Protein AF-A0A136HX31-F1 (afdb_monomer)

Structure (mmCIF, N/CA/C/O backbone):
data_AF-A0A136HX31-F1
#
_entry.id   AF-A0A136HX31-F1
#
loop_
_atom_site.group_PDB
_atom_site.id
_atom_site.type_symbol
_atom_site.label_atom_id
_atom_site.label_alt_id
_atom_site.label_comp_id
_atom_site.label_asym_id
_atom_site.label_entity_id
_atom_site.label_seq_id
_atom_site.pdbx_PDB_ins_code
_atom_site.Cartn_x
_atom_site.Cartn_y
_atom_site.Cartn_z
_atom_site.occupancy
_atom_site.B_iso_or_equiv
_atom_site.auth_seq_id
_atom_site.auth_comp_id
_atom_site.auth_asym_id
_atom_site.auth_atom_id
_atom_site.pdbx_PDB_model_num
ATOM 1 N N . MET A 1 1 ? -31.957 -27.213 72.424 1.00 35.31 1 MET A N 1
ATOM 2 C CA . MET A 1 1 ? -31.889 -26.020 73.293 1.00 35.31 1 MET A CA 1
ATOM 3 C C . MET A 1 1 ? -31.062 -24.985 72.540 1.00 35.31 1 MET A C 1
ATOM 5 O O . MET A 1 1 ? -29.844 -25.009 72.620 1.00 35.31 1 MET A O 1
ATOM 9 N N . PHE A 1 2 ? -31.705 -24.202 71.668 1.00 34.31 2 PHE A N 1
ATOM 10 C CA . PHE A 1 2 ? -31.039 -23.102 70.962 1.00 34.31 2 PHE A CA 1
ATOM 11 C C . PHE A 1 2 ? -30.725 -22.005 71.986 1.00 34.31 2 PHE A C 1
ATOM 13 O O . PHE A 1 2 ? -31.587 -21.747 72.832 1.00 34.31 2 PHE A O 1
ATOM 20 N N . PRO A 1 3 ? -29.541 -21.367 71.954 1.00 40.97 3 PRO A N 1
ATOM 21 C CA . PRO A 1 3 ? -29.308 -20.189 72.770 1.00 40.97 3 PRO A CA 1
ATOM 22 C C . PRO A 1 3 ? -30.276 -19.115 72.270 1.00 40.97 3 PRO A C 1
ATOM 24 O O . PRO A 1 3 ? -30.107 -18.567 71.184 1.00 40.97 3 PRO A O 1
ATOM 27 N N . LEU A 1 4 ? -31.353 -18.883 73.020 1.00 45.62 4 LEU A N 1
ATOM 28 C CA . LEU A 1 4 ? -32.274 -17.781 72.774 1.00 45.62 4 LEU A CA 1
ATOM 29 C C . LEU A 1 4 ? -31.464 -16.501 72.934 1.00 45.62 4 LEU A C 1
ATOM 31 O O . LEU A 1 4 ? -31.156 -16.081 74.047 1.00 45.62 4 LEU A O 1
ATOM 35 N N . ASN A 1 5 ? -31.058 -15.933 71.804 1.00 52.28 5 ASN A N 1
ATOM 36 C CA . ASN A 1 5 ? -30.298 -14.706 71.786 1.00 52.28 5 ASN A CA 1
ATOM 37 C C . ASN A 1 5 ? -31.220 -13.585 72.287 1.00 52.28 5 ASN A C 1
ATOM 39 O O . ASN A 1 5 ? -32.203 -13.216 71.638 1.00 52.28 5 ASN A O 1
ATOM 43 N N . VAL A 1 6 ? -30.942 -13.112 73.503 1.00 56.84 6 VAL A N 1
ATOM 44 C CA . VAL A 1 6 ? -31.857 -12.309 74.338 1.00 56.84 6 VAL A CA 1
ATOM 45 C C . VAL A 1 6 ? -32.131 -10.912 73.748 1.00 56.84 6 VAL A C 1
ATOM 47 O O . VAL A 1 6 ? -32.972 -10.160 74.241 1.00 56.84 6 VAL A O 1
ATOM 50 N N . ASN A 1 7 ? -31.438 -10.565 72.661 1.00 63.72 7 ASN A N 1
ATOM 51 C CA . ASN A 1 7 ? -31.479 -9.268 71.992 1.00 63.72 7 ASN A CA 1
ATOM 52 C C . ASN A 1 7 ? -32.250 -9.243 70.663 1.00 63.72 7 ASN A C 1
ATOM 54 O O . ASN A 1 7 ? -32.134 -8.269 69.920 1.00 63.72 7 ASN A O 1
ATOM 58 N N . THR A 1 8 ? -33.062 -10.255 70.365 1.00 72.19 8 THR A N 1
ATOM 59 C CA . THR A 1 8 ? -33.999 -10.206 69.227 1.00 72.19 8 THR A CA 1
ATOM 60 C C . THR A 1 8 ? -35.329 -9.567 69.627 1.00 72.19 8 THR A C 1
ATOM 62 O O . THR A 1 8 ? -35.738 -9.597 70.796 1.00 72.19 8 THR A O 1
ATOM 65 N N . ILE A 1 9 ? -36.034 -8.990 68.651 1.00 71.56 9 ILE A N 1
ATOM 66 C CA . ILE A 1 9 ? -37.363 -8.393 68.860 1.00 71.56 9 ILE A CA 1
ATOM 67 C C . ILE A 1 9 ? -38.338 -9.462 69.371 1.00 71.56 9 ILE A C 1
ATOM 69 O O . ILE A 1 9 ? -39.085 -9.229 70.324 1.00 71.56 9 ILE A O 1
ATOM 73 N N . ALA A 1 10 ? -38.273 -10.661 68.788 1.00 70.94 10 ALA A N 1
ATOM 74 C CA . ALA A 1 10 ? -39.123 -11.790 69.143 1.00 70.94 10 ALA A CA 1
ATOM 75 C C . ALA A 1 10 ? -38.979 -12.191 70.620 1.00 70.94 10 ALA A C 1
ATOM 77 O O . ALA A 1 10 ? -39.982 -12.327 71.319 1.00 70.94 10 ALA A O 1
ATOM 78 N N . VAL A 1 11 ? -37.749 -12.315 71.135 1.00 72.75 11 VAL A N 1
ATOM 79 C CA . VAL A 1 11 ? -37.516 -12.713 72.536 1.00 72.75 11 VAL A CA 1
ATOM 80 C C . VAL A 1 11 ? -38.081 -11.688 73.519 1.00 72.75 11 VAL A C 1
ATOM 82 O O . VAL A 1 11 ? -38.678 -12.066 74.527 1.00 72.75 11 VAL A O 1
ATOM 85 N N . ARG A 1 12 ? -37.972 -10.392 73.211 1.00 72.94 12 ARG A N 1
ATOM 86 C CA . ARG A 1 12 ? -38.528 -9.330 74.064 1.00 72.94 12 ARG A CA 1
ATOM 87 C C . ARG A 1 12 ? -40.060 -9.311 74.056 1.00 72.94 12 ARG A C 1
ATOM 89 O O . ARG A 1 12 ? -40.659 -9.083 75.104 1.00 72.94 12 ARG A O 1
ATOM 96 N N . ILE A 1 13 ? -40.696 -9.615 72.923 1.00 74.62 13 ILE A N 1
ATOM 97 C CA . ILE A 1 13 ? -42.160 -9.763 72.830 1.00 74.62 13 ILE A CA 1
ATOM 98 C C . ILE A 1 13 ? -42.635 -10.996 73.619 1.00 74.62 13 ILE A C 1
ATOM 100 O O . ILE A 1 13 ? -43.578 -10.909 74.413 1.00 74.62 13 ILE A O 1
ATOM 104 N N . TYR A 1 14 ? -41.953 -12.135 73.479 1.00 77.06 14 TYR A N 1
ATOM 105 C CA . TYR A 1 14 ? -42.292 -13.344 74.235 1.00 77.06 14 TYR A CA 1
ATOM 106 C C . TYR A 1 14 ? -42.106 -13.165 75.749 1.00 77.06 14 TYR A C 1
ATOM 108 O O . TYR A 1 14 ? -42.932 -13.655 76.519 1.00 77.06 14 TYR A O 1
ATOM 116 N N . ALA A 1 15 ? -41.096 -12.408 76.189 1.00 73.19 15 ALA A N 1
ATOM 117 C CA . ALA A 1 15 ? -40.873 -12.110 77.605 1.00 73.19 15 ALA A CA 1
ATOM 118 C C . ALA A 1 15 ? -42.029 -11.316 78.245 1.00 73.19 15 ALA A C 1
ATOM 120 O O . ALA A 1 15 ? -42.464 -11.660 79.343 1.00 73.19 15 ALA A O 1
ATOM 121 N N . ILE A 1 16 ? -42.578 -10.308 77.551 1.00 74.56 16 ILE A N 1
ATOM 122 C CA . ILE A 1 16 ? -43.753 -9.544 78.023 1.00 74.56 16 ILE A CA 1
ATOM 123 C C . ILE A 1 16 ? -44.949 -10.481 78.234 1.00 74.56 16 ILE A C 1
ATOM 125 O O . ILE A 1 16 ? -45.628 -10.428 79.260 1.00 74.56 16 ILE A O 1
ATOM 129 N N . THR A 1 17 ? -45.169 -11.379 77.275 1.00 77.25 17 THR A N 1
ATOM 130 C CA . THR A 1 17 ? -46.286 -12.330 77.301 1.00 77.25 17 THR A CA 1
ATOM 131 C C . THR A 1 17 ? -46.136 -13.340 78.446 1.00 77.25 17 THR A C 1
ATOM 133 O O . THR A 1 17 ? -47.089 -13.596 79.180 1.00 77.25 17 THR A O 1
ATOM 136 N N . ALA A 1 18 ? -44.924 -13.865 78.658 1.00 78.00 18 ALA A N 1
ATOM 137 C CA . ALA A 1 18 ? -44.622 -14.802 79.740 1.00 78.00 1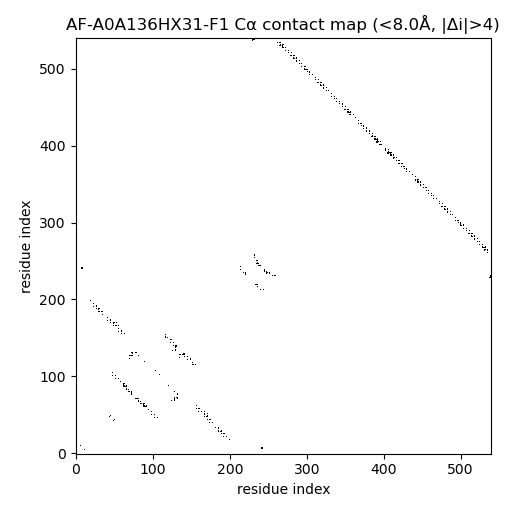8 ALA A CA 1
ATOM 138 C C . ALA A 1 18 ? -44.811 -14.176 81.133 1.00 78.00 18 ALA A C 1
ATOM 140 O O . ALA A 1 18 ? -45.409 -14.801 82.010 1.00 78.00 18 ALA A O 1
ATOM 141 N N . ILE A 1 19 ? -44.367 -12.929 81.329 1.00 78.25 19 ILE A N 1
ATOM 142 C CA . ILE A 1 19 ? -44.567 -12.186 82.584 1.00 78.25 19 ILE A CA 1
ATOM 143 C C . ILE A 1 19 ? -46.063 -12.010 82.875 1.00 78.25 19 ILE A C 1
ATOM 145 O O . ILE A 1 19 ? -46.504 -12.262 83.997 1.00 78.25 19 ILE A O 1
ATOM 149 N N . GLY A 1 20 ? -46.858 -11.655 81.859 1.00 77.12 20 GLY A N 1
ATOM 150 C CA . GLY A 1 20 ? -48.311 -11.527 81.996 1.00 77.12 20 GLY A CA 1
ATOM 151 C C . GLY A 1 20 ? -48.987 -12.822 82.463 1.00 77.12 20 GLY A C 1
ATOM 152 O O . GLY A 1 20 ? -49.807 -12.794 83.382 1.00 77.12 20 GLY A O 1
ATOM 153 N N . ILE A 1 21 ? -48.599 -13.967 81.892 1.00 82.56 21 ILE A N 1
ATOM 154 C CA . ILE A 1 21 ? -49.139 -15.288 82.262 1.00 82.56 21 ILE A CA 1
ATOM 155 C C . ILE A 1 21 ? -48.788 -15.653 83.712 1.00 82.56 21 ILE A C 1
ATOM 157 O O . ILE A 1 21 ? -49.647 -16.139 84.454 1.00 82.56 21 ILE A O 1
ATOM 161 N N . VAL A 1 22 ? -47.545 -15.403 84.138 1.00 81.88 22 VAL A N 1
ATOM 162 C CA . VAL A 1 22 ? -47.092 -15.687 85.510 1.00 81.88 22 VAL A CA 1
ATOM 163 C C . VAL A 1 22 ? -47.857 -14.833 86.523 1.00 81.88 22 VAL A C 1
ATOM 165 O O . VAL A 1 22 ? -48.398 -15.369 87.490 1.00 81.88 22 VAL A O 1
ATOM 168 N N . CYS A 1 23 ? -47.976 -13.526 86.278 1.00 79.69 23 CYS A N 1
ATOM 169 C CA . CYS A 1 23 ? -48.736 -12.615 87.135 1.00 79.69 23 CYS A CA 1
ATOM 170 C C . CYS A 1 23 ? -50.214 -13.023 87.259 1.00 79.69 23 CYS A C 1
ATOM 172 O O . CYS A 1 23 ? -50.753 -13.069 88.366 1.00 79.69 23 CYS A O 1
ATOM 174 N N . PHE A 1 24 ? -50.856 -13.386 86.144 1.00 81.56 24 PHE A N 1
ATOM 175 C CA . PHE A 1 24 ? -52.243 -13.854 86.142 1.00 81.56 24 PHE A CA 1
ATOM 176 C C . PHE A 1 24 ? -52.420 -15.160 86.931 1.00 81.56 24 PHE A C 1
ATOM 178 O O . PHE A 1 24 ? -53.368 -15.301 87.703 1.00 81.56 24 PHE A O 1
ATOM 185 N N . SER A 1 25 ? -51.479 -16.096 86.796 1.00 81.50 25 SER A N 1
ATOM 186 C CA . SER A 1 25 ? -51.513 -17.378 87.513 1.00 81.50 25 SER A CA 1
ATOM 187 C C . SER A 1 25 ? -51.373 -17.192 89.030 1.00 81.50 25 SER A C 1
ATOM 189 O O . SER A 1 25 ? -52.108 -17.810 89.799 1.00 81.50 25 SER A O 1
ATOM 191 N N . ILE A 1 26 ? -50.481 -16.294 89.467 1.00 81.38 26 ILE A N 1
ATOM 192 C CA . ILE A 1 26 ? -50.300 -15.940 90.887 1.00 81.38 26 ILE A CA 1
ATOM 193 C C . ILE A 1 26 ? -51.575 -15.306 91.461 1.00 81.38 26 ILE A C 1
ATOM 195 O O . ILE A 1 26 ? -51.992 -15.647 92.570 1.00 81.38 26 ILE A O 1
ATOM 199 N N . PHE A 1 27 ? -52.220 -14.415 90.703 1.00 81.44 27 PHE A N 1
ATOM 200 C CA . PHE A 1 27 ? -53.487 -13.803 91.100 1.00 81.44 27 PHE A CA 1
ATOM 201 C C . PHE A 1 27 ? -54.590 -14.852 91.306 1.00 81.44 27 PHE A C 1
ATOM 203 O O . PHE A 1 27 ? -55.221 -14.873 92.364 1.00 81.44 27 PHE A O 1
ATOM 210 N N . GLN A 1 28 ? -54.777 -15.764 90.345 1.00 80.69 28 GLN A N 1
ATOM 211 C CA . GLN A 1 28 ? -55.798 -16.813 90.443 1.00 80.69 28 GLN A CA 1
ATOM 212 C C . GLN A 1 28 ? -55.566 -17.745 91.636 1.00 80.69 28 GLN A C 1
ATOM 214 O O . GLN A 1 28 ? -56.502 -18.062 92.371 1.00 80.69 28 GLN A O 1
ATOM 219 N N . LEU A 1 29 ? -54.312 -18.135 91.881 1.00 81.81 29 LEU A N 1
ATOM 220 C CA . LEU A 1 29 ? -53.959 -18.981 93.021 1.00 81.81 29 LEU A CA 1
ATOM 221 C C . LEU A 1 29 ? -54.275 -18.297 94.364 1.00 81.81 29 LEU A C 1
ATOM 223 O O . LEU A 1 29 ? -54.821 -18.929 95.269 1.00 81.81 29 LEU A O 1
ATOM 227 N N . SER A 1 30 ? -53.987 -16.997 94.482 1.00 80.25 30 SER A N 1
ATOM 228 C CA . SER A 1 30 ? -54.282 -16.203 95.683 1.00 80.25 30 SER A CA 1
ATOM 229 C C . SER A 1 30 ? -55.785 -16.107 95.977 1.00 80.25 30 SER A C 1
ATOM 231 O O . SER A 1 30 ? -56.204 -16.277 97.127 1.00 80.25 30 SER A O 1
ATOM 233 N N . VAL A 1 31 ? -56.607 -15.889 94.942 1.00 80.62 31 VAL A N 1
ATOM 234 C CA . VAL A 1 31 ? -58.074 -15.844 95.065 1.00 80.62 31 VAL A CA 1
ATOM 235 C C . VAL A 1 31 ? -58.624 -17.193 95.528 1.00 80.62 31 VAL A C 1
ATOM 237 O O . VAL A 1 31 ? -59.474 -17.241 96.418 1.00 80.62 31 VAL A O 1
ATOM 240 N N . LEU A 1 32 ? -58.111 -18.293 94.975 1.00 80.19 32 LEU A N 1
ATOM 241 C CA . LEU A 1 32 ? -58.605 -19.639 95.257 1.00 80.19 32 LEU A CA 1
ATOM 242 C C . LEU A 1 32 ? -58.306 -20.079 96.702 1.00 80.19 32 LEU A C 1
ATOM 244 O O . LEU A 1 32 ? -59.197 -20.577 97.394 1.00 80.19 32 LEU A O 1
ATOM 248 N N . ILE A 1 33 ? -57.086 -19.826 97.191 1.00 77.38 33 ILE A N 1
ATOM 249 C CA . ILE A 1 33 ? -56.684 -20.160 98.567 1.00 77.38 33 ILE A CA 1
ATOM 250 C C . ILE A 1 33 ? -57.513 -19.358 99.580 1.00 77.38 33 ILE A C 1
ATOM 252 O O . ILE A 1 33 ? -58.162 -19.943 100.448 1.00 77.38 33 ILE A O 1
ATOM 256 N N . ASN A 1 34 ? -57.543 -18.029 99.457 1.00 75.94 34 ASN A N 1
ATOM 257 C CA . ASN A 1 34 ? -58.168 -17.170 100.468 1.00 75.94 34 ASN A CA 1
ATOM 258 C C . ASN A 1 34 ? -59.708 -17.167 100.395 1.00 75.94 34 ASN A C 1
ATOM 260 O O . ASN A 1 34 ? -60.381 -17.067 101.425 1.00 75.94 34 ASN A O 1
ATOM 264 N N . GLY A 1 35 ? -60.283 -17.321 99.199 1.00 75.88 35 GLY A N 1
ATOM 265 C CA . GLY A 1 35 ? -61.733 -17.414 99.018 1.00 75.88 35 GLY A CA 1
ATOM 266 C C . GLY A 1 35 ? -62.317 -18.681 99.645 1.00 75.88 35 GLY A C 1
ATOM 267 O O . GLY A 1 35 ? -63.329 -18.615 100.342 1.00 75.88 35 GLY A O 1
ATOM 268 N N . SER A 1 36 ? -61.645 -19.826 99.478 1.00 77.56 36 SER A N 1
ATOM 269 C CA . SER A 1 36 ? -62.124 -21.113 100.006 1.00 77.56 36 SER A CA 1
ATOM 270 C C . SER A 1 36 ? -62.256 -21.136 101.537 1.00 77.56 36 SER A C 1
ATOM 272 O O . SER A 1 36 ? -63.213 -21.704 102.064 1.00 77.56 36 SER A O 1
ATOM 274 N N . ALA A 1 37 ? -61.346 -20.471 102.256 1.00 77.31 37 ALA A N 1
ATOM 275 C CA . ALA A 1 37 ? -61.384 -20.369 103.714 1.00 77.31 37 ALA A CA 1
ATOM 276 C C . ALA A 1 37 ? -62.591 -19.553 104.208 1.00 77.31 37 ALA A C 1
ATOM 278 O O . ALA A 1 37 ? -63.251 -19.937 105.170 1.00 77.31 37 ALA A O 1
ATOM 279 N N . THR A 1 38 ? -62.917 -18.459 103.511 1.00 79.69 38 THR A N 1
ATOM 280 C CA . THR A 1 38 ? -64.059 -17.600 103.864 1.00 79.69 38 THR A CA 1
ATOM 281 C C . THR A 1 38 ? -65.393 -18.310 103.604 1.00 79.69 38 THR A C 1
ATOM 283 O O . THR A 1 38 ? -66.308 -18.214 104.418 1.00 79.69 38 THR A O 1
ATOM 286 N N . VAL A 1 39 ? -65.493 -19.079 102.512 1.00 80.88 39 VAL A N 1
ATOM 287 C CA . VAL A 1 39 ? -66.692 -19.877 102.190 1.00 80.88 39 VAL A CA 1
ATOM 288 C C . VAL A 1 39 ? -66.958 -20.952 103.248 1.00 80.88 39 VAL A C 1
ATOM 290 O O . VAL A 1 39 ? -68.103 -21.113 103.660 1.00 80.88 39 VAL A O 1
ATOM 293 N N . LYS A 1 40 ? -65.922 -21.653 103.730 1.00 81.38 40 LYS A N 1
ATOM 294 C CA . LYS A 1 40 ? -66.074 -22.662 104.795 1.00 81.38 40 LYS A CA 1
ATOM 295 C C . LYS A 1 40 ? -66.612 -22.062 106.096 1.00 81.38 40 LYS A C 1
ATOM 297 O O . LYS A 1 40 ? -67.522 -22.627 106.687 1.00 81.38 40 LYS A O 1
ATOM 302 N N . LEU A 1 41 ? -66.090 -20.904 106.500 1.00 80.62 41 LEU A N 1
ATOM 303 C CA . LEU A 1 41 ? -66.529 -20.216 107.716 1.00 80.62 41 LEU A CA 1
ATOM 304 C C . LEU A 1 41 ? -67.984 -19.721 107.615 1.00 80.62 41 LEU A C 1
ATOM 306 O O . LEU A 1 41 ? -68.736 -19.801 108.580 1.00 80.62 41 LEU A O 1
ATOM 310 N N . LEU A 1 42 ? -68.400 -19.238 106.438 1.00 81.44 42 LEU A N 1
ATOM 311 C CA . LEU A 1 42 ? -69.797 -18.866 106.175 1.00 81.44 42 LEU A CA 1
ATOM 312 C C . LEU A 1 42 ? -70.746 -20.075 106.210 1.00 81.44 42 LEU A C 1
ATOM 314 O O . LEU A 1 42 ? -71.875 -19.946 106.681 1.00 81.44 42 LEU A O 1
ATOM 318 N N . ASP A 1 43 ? -70.297 -21.239 105.734 1.00 82.69 43 ASP A N 1
ATOM 319 C CA . ASP A 1 43 ? -71.077 -22.480 105.794 1.00 82.69 43 ASP A CA 1
ATOM 320 C C . ASP A 1 43 ? -71.256 -22.969 107.245 1.00 82.69 43 ASP A C 1
ATOM 322 O O . ASP A 1 43 ? -72.355 -23.373 107.628 1.00 82.69 43 ASP A O 1
ATOM 326 N N . GLU A 1 44 ? -70.213 -22.857 108.077 1.00 80.62 44 GLU A N 1
ATOM 327 C CA . GLU A 1 44 ? -70.257 -23.179 109.514 1.00 80.62 44 GLU A CA 1
ATOM 328 C C . GLU A 1 44 ? -71.198 -22.238 110.289 1.00 80.62 44 GLU A C 1
ATOM 330 O O . GLU A 1 44 ? -72.056 -22.700 111.045 1.00 80.62 44 GLU A O 1
ATOM 335 N N . LEU A 1 45 ? -71.124 -20.929 110.020 1.00 82.81 45 LEU A N 1
ATOM 336 C CA . LEU A 1 45 ? -72.036 -19.922 110.576 1.00 82.81 45 LEU A CA 1
ATOM 337 C C . LEU A 1 45 ? -73.513 -20.259 110.302 1.00 82.81 45 LEU A C 1
ATOM 339 O O . LEU A 1 45 ? -74.360 -20.154 111.193 1.00 82.81 45 LEU A O 1
ATOM 343 N N . ALA A 1 46 ? -73.829 -20.668 109.069 1.00 82.25 46 ALA A N 1
ATOM 344 C CA . ALA A 1 46 ? -75.198 -20.943 108.638 1.00 82.25 46 ALA A CA 1
ATOM 345 C C . ALA A 1 46 ? -75.752 -22.270 109.182 1.00 82.25 46 ALA A C 1
ATOM 347 O O . ALA A 1 46 ? -76.930 -22.346 109.540 1.00 82.25 46 ALA A O 1
ATOM 348 N N . LYS A 1 47 ? -74.927 -23.322 109.222 1.00 82.62 47 LYS A N 1
ATOM 349 C CA . LYS A 1 47 ? -75.363 -24.683 109.581 1.00 82.62 47 LYS A CA 1
ATOM 350 C C . LYS A 1 47 ? -75.247 -25.002 111.067 1.00 82.62 47 LYS A C 1
ATOM 352 O O . LYS A 1 47 ? -75.956 -25.894 111.529 1.00 82.62 47 LYS A O 1
ATOM 357 N N . THR A 1 48 ? -74.397 -24.287 111.798 1.00 82.94 48 THR A N 1
ATOM 358 C CA . THR A 1 48 ? -74.022 -24.654 113.167 1.00 82.94 48 THR A CA 1
ATOM 359 C C . THR A 1 48 ? -74.294 -23.523 114.152 1.00 82.94 48 THR A C 1
ATOM 361 O O . THR A 1 48 ? -75.167 -23.666 115.008 1.00 82.94 48 THR A O 1
ATOM 364 N N . ASP A 1 49 ? -73.616 -22.381 114.012 1.00 83.44 49 ASP A N 1
ATOM 365 C CA . ASP A 1 49 ? -73.661 -21.315 115.024 1.00 83.44 49 ASP A CA 1
ATOM 366 C C . ASP A 1 49 ? -75.059 -20.681 115.147 1.00 83.44 49 ASP A C 1
ATOM 368 O O . ASP A 1 49 ? -75.578 -20.511 116.254 1.00 83.44 49 ASP A O 1
ATOM 372 N N . TYR A 1 50 ? -75.712 -20.381 114.016 1.00 85.38 50 TYR A N 1
ATOM 373 C CA . TYR A 1 50 ? -77.054 -19.786 114.016 1.00 85.38 50 TYR A CA 1
ATOM 374 C C . TYR A 1 50 ? -78.130 -20.723 114.611 1.00 85.38 50 TYR A C 1
ATOM 376 O O . TYR A 1 50 ? -78.893 -20.286 115.482 1.00 85.38 50 TYR A O 1
ATOM 384 N N . PRO A 1 51 ? -78.207 -22.019 114.231 1.00 87.00 51 PRO A N 1
ATOM 385 C CA . PRO A 1 51 ? -79.097 -22.971 114.894 1.00 87.00 51 PRO A CA 1
ATOM 386 C C . PRO A 1 51 ? -78.844 -23.137 116.399 1.00 87.00 51 PRO A C 1
ATOM 388 O O . PRO A 1 51 ? -79.818 -23.207 117.149 1.00 87.00 51 PRO A O 1
ATOM 391 N N . ILE A 1 52 ? -77.580 -23.172 116.849 1.00 86.06 52 ILE A N 1
ATOM 392 C CA . ILE A 1 52 ? -77.229 -23.287 118.277 1.00 86.06 52 ILE A CA 1
ATOM 393 C C . ILE A 1 52 ? -77.771 -22.094 119.065 1.00 86.06 52 ILE A C 1
ATOM 395 O O . ILE A 1 52 ? -78.403 -22.303 120.101 1.00 86.06 52 ILE A O 1
ATOM 399 N N . GLN A 1 53 ? -77.595 -20.868 118.561 1.00 86.69 53 GLN A N 1
ATOM 400 C CA . GLN A 1 53 ? -78.147 -19.673 119.204 1.00 86.69 53 GLN A CA 1
ATOM 401 C C . GLN A 1 53 ? -79.680 -19.721 119.283 1.00 86.69 53 GLN A C 1
ATOM 403 O O . GLN A 1 53 ? -80.269 -19.462 120.330 1.00 86.69 53 GLN A O 1
ATOM 408 N N . ARG A 1 54 ? -80.359 -20.075 118.186 1.00 86.88 54 ARG A N 1
ATOM 409 C CA . ARG A 1 54 ? -81.829 -20.144 118.184 1.00 86.88 54 ARG A CA 1
ATOM 410 C C . ARG A 1 54 ? -82.348 -21.186 119.180 1.00 86.88 54 ARG A C 1
ATOM 412 O O . ARG A 1 54 ? -83.376 -20.989 119.823 1.00 86.88 54 ARG A O 1
ATOM 419 N N . ILE A 1 55 ? -81.649 -22.314 119.296 1.00 87.62 55 ILE A N 1
ATOM 420 C CA . ILE A 1 55 ? -82.007 -23.382 120.228 1.00 87.62 55 ILE A CA 1
ATOM 421 C C . ILE A 1 55 ? -81.711 -22.979 121.680 1.00 87.62 55 ILE A C 1
ATOM 423 O O . ILE A 1 55 ? -82.534 -23.261 122.550 1.00 87.62 55 ILE A O 1
ATOM 427 N N . SER A 1 56 ? -80.593 -22.300 121.955 1.00 86.69 56 SER A N 1
ATOM 428 C CA . SER A 1 56 ? -80.269 -21.823 123.306 1.00 86.69 56 SER A CA 1
ATOM 429 C C . SER A 1 56 ? -81.316 -20.842 123.838 1.00 86.69 56 SER A C 1
ATOM 431 O O . SER A 1 56 ? -81.730 -20.959 124.990 1.00 86.69 56 SER A O 1
ATOM 433 N N . GLU A 1 57 ? -81.836 -19.958 122.984 1.00 86.88 57 GLU A N 1
ATOM 434 C CA . GLU A 1 57 ? -82.965 -19.079 123.312 1.00 86.88 57 GLU A CA 1
ATOM 435 C C . GLU A 1 57 ? -84.247 -19.853 123.634 1.00 86.88 57 GLU A C 1
ATOM 437 O O . GLU A 1 57 ? -84.911 -19.564 124.632 1.00 86.88 57 GLU A O 1
ATOM 442 N N . ASN A 1 58 ? -84.573 -20.868 122.830 1.00 88.69 58 ASN A N 1
ATOM 443 C CA . ASN A 1 58 ? -85.775 -21.674 123.037 1.00 88.69 58 ASN A CA 1
ATOM 444 C C . ASN A 1 58 ? -85.732 -22.461 124.362 1.00 88.69 58 ASN A C 1
ATOM 446 O O . ASN A 1 58 ? -86.747 -22.595 125.041 1.00 88.69 58 ASN A O 1
ATOM 450 N N . ARG A 1 59 ? -84.549 -22.940 124.775 1.00 89.88 59 ARG A N 1
ATOM 451 C CA . ARG A 1 59 ? -84.361 -23.662 126.048 1.00 89.88 59 ARG A CA 1
ATOM 452 C C . ARG A 1 59 ? -84.737 -22.814 127.263 1.00 89.88 59 ARG A C 1
ATOM 454 O O . ARG A 1 59 ? -85.419 -23.312 128.152 1.00 89.88 59 ARG A O 1
ATOM 461 N N . ILE A 1 60 ? -84.326 -21.544 127.290 1.00 89.38 60 ILE A N 1
ATOM 462 C CA . ILE A 1 60 ? -84.667 -20.605 128.376 1.00 89.38 60 ILE A CA 1
ATOM 463 C C . ILE A 1 60 ? -86.178 -20.350 128.400 1.00 89.38 60 ILE A C 1
ATOM 465 O O . ILE A 1 60 ? -86.797 -20.369 129.461 1.00 89.38 60 ILE A O 1
ATOM 469 N N . LEU A 1 61 ? -86.785 -20.157 127.225 1.00 87.88 61 LEU A N 1
ATOM 470 C CA . LEU A 1 61 ? -88.222 -19.913 127.107 1.00 87.88 61 LEU A CA 1
ATOM 471 C C . LEU A 1 61 ? -89.050 -21.102 127.619 1.00 87.88 61 LEU A C 1
ATOM 473 O O . LEU A 1 61 ? -90.014 -20.906 128.357 1.00 87.88 61 LEU A O 1
ATOM 477 N N . LEU A 1 62 ? -88.646 -22.329 127.281 1.00 88.81 62 LEU A N 1
ATOM 478 C CA . LEU A 1 62 ? -89.292 -23.544 127.775 1.00 88.81 62 LEU A CA 1
ATOM 479 C C . LEU A 1 62 ? -89.070 -23.752 129.280 1.00 88.81 62 LEU A C 1
ATOM 481 O O . LEU A 1 62 ? -90.005 -24.157 129.962 1.00 88.81 62 LEU A O 1
ATOM 485 N N . LEU A 1 63 ? -87.885 -23.438 129.818 1.00 90.56 63 LEU A N 1
ATOM 486 C CA . LEU A 1 63 ? -87.619 -23.525 131.259 1.00 90.56 63 LEU A CA 1
ATOM 487 C C . LEU A 1 63 ? -88.533 -22.589 132.059 1.00 90.56 63 LEU A C 1
ATOM 489 O O . LEU A 1 63 ? -89.145 -23.017 133.036 1.00 90.56 63 LEU A O 1
ATOM 493 N N . ASN A 1 64 ? -88.663 -21.337 131.613 1.00 89.19 64 ASN A N 1
ATOM 494 C CA . ASN A 1 64 ? -89.561 -20.369 132.241 1.00 89.19 64 ASN A CA 1
ATOM 495 C C . ASN A 1 64 ? -91.013 -20.845 132.178 1.00 89.19 64 ASN A C 1
ATOM 497 O O . ASN A 1 64 ? -91.713 -20.785 133.180 1.00 89.19 64 ASN A O 1
ATOM 501 N N . LYS A 1 65 ? -91.439 -21.402 131.037 1.00 89.19 65 LYS A N 1
ATOM 502 C CA . LYS A 1 65 ? -92.779 -21.982 130.889 1.00 89.19 65 LYS A CA 1
ATOM 503 C C . LYS A 1 65 ? -93.028 -23.135 131.867 1.00 89.19 65 LYS A C 1
ATOM 505 O O . LYS A 1 65 ? -94.076 -23.166 132.495 1.00 89.19 65 LYS A O 1
ATOM 510 N N . ILE A 1 66 ? -92.065 -24.046 132.036 1.00 89.12 66 ILE A N 1
ATOM 511 C CA . ILE A 1 66 ? -92.150 -25.147 133.012 1.00 89.12 66 ILE A CA 1
ATOM 512 C C . ILE A 1 66 ? -92.295 -24.593 134.433 1.00 89.12 66 ILE A C 1
ATOM 514 O O . ILE A 1 66 ? -93.156 -25.050 135.181 1.00 89.12 66 ILE A O 1
ATOM 518 N N . SER A 1 67 ? -91.468 -23.610 134.799 1.00 89.31 67 SER A N 1
ATOM 519 C CA . SER A 1 67 ? -91.523 -22.972 136.117 1.00 89.31 67 SER A CA 1
ATOM 520 C C . SER A 1 67 ? -92.865 -22.272 136.361 1.00 89.31 67 SER A C 1
ATOM 522 O O . SER A 1 67 ? -93.464 -22.459 137.419 1.00 89.31 67 SER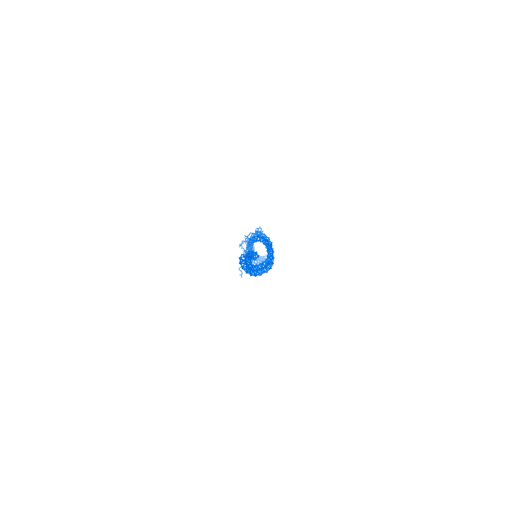 A O 1
ATOM 524 N N . ASP A 1 68 ? -93.358 -21.499 135.389 1.00 88.25 68 ASP A N 1
ATOM 525 C CA . ASP A 1 68 ? -94.628 -20.769 135.477 1.00 88.25 68 ASP A CA 1
ATOM 526 C C . ASP A 1 68 ? -95.834 -21.712 135.538 1.00 88.25 68 ASP A C 1
ATOM 528 O O . ASP A 1 68 ? -96.734 -21.491 136.348 1.00 88.25 68 ASP A O 1
ATOM 532 N N . ASP A 1 69 ? -95.852 -22.780 134.733 1.00 88.44 69 ASP A N 1
ATOM 533 C CA . ASP A 1 69 ? -96.922 -23.782 134.746 1.00 88.44 69 ASP A CA 1
ATOM 534 C C . ASP A 1 69 ? -96.962 -24.510 136.105 1.00 88.44 69 ASP A C 1
ATOM 536 O O . ASP A 1 69 ? -98.024 -24.624 136.721 1.00 88.44 69 ASP A O 1
ATOM 540 N N . LEU A 1 70 ? -95.808 -24.926 136.645 1.00 85.88 70 LEU A N 1
ATOM 541 C CA . LEU A 1 70 ? -95.734 -25.561 137.968 1.00 85.88 70 LEU A CA 1
ATOM 542 C C . LEU A 1 70 ? -96.156 -24.608 139.097 1.00 85.88 70 LEU A C 1
ATOM 544 O O . LEU A 1 70 ? -96.910 -25.000 139.990 1.00 85.88 70 LEU A O 1
ATOM 548 N N . LEU A 1 71 ? -95.733 -23.343 139.049 1.00 85.31 71 LEU A N 1
ATOM 549 C CA . LEU A 1 71 ? -96.147 -22.333 140.024 1.00 85.31 71 LEU A CA 1
ATOM 550 C C . LEU A 1 71 ? -97.652 -22.040 139.928 1.00 85.31 71 LEU A C 1
ATOM 552 O O . LEU A 1 71 ? -98.333 -21.947 140.950 1.00 85.31 71 LEU A O 1
ATOM 556 N N . THR A 1 72 ? -98.189 -21.951 138.710 1.00 84.56 72 THR A N 1
ATOM 557 C CA . THR A 1 72 ? -99.621 -21.740 138.457 1.00 84.56 72 THR A CA 1
ATOM 558 C C . THR A 1 72 ? -100.446 -22.905 138.990 1.00 84.56 72 THR A C 1
ATOM 560 O O . THR A 1 72 ? -101.473 -22.663 139.627 1.00 84.56 72 THR A O 1
ATOM 563 N N . ALA A 1 73 ? -99.980 -24.148 138.827 1.00 84.31 73 ALA A N 1
ATOM 564 C CA . ALA A 1 73 ? -100.621 -25.321 139.418 1.00 84.31 73 ALA A CA 1
ATOM 565 C C . ALA A 1 73 ? -100.752 -25.179 140.943 1.00 84.31 73 ALA A C 1
ATOM 567 O O . ALA A 1 73 ? -101.829 -25.375 141.498 1.00 84.31 73 ALA A O 1
ATOM 568 N N . VAL A 1 74 ? -99.680 -24.755 141.622 1.00 81.75 74 VAL A N 1
ATOM 569 C CA . VAL A 1 74 ? -99.671 -24.554 143.082 1.00 81.75 74 VAL A CA 1
ATOM 570 C C . VAL A 1 74 ? -100.597 -23.418 143.523 1.00 81.75 74 VAL A C 1
ATOM 572 O O . VAL A 1 74 ? -101.285 -23.551 144.532 1.00 81.75 74 VAL A O 1
ATOM 575 N N . VAL A 1 75 ? -100.621 -22.301 142.791 1.00 81.81 75 VAL A N 1
ATOM 576 C CA . VAL A 1 75 ? -101.421 -21.116 143.151 1.00 81.81 75 VAL A CA 1
ATOM 577 C C . VAL A 1 75 ? -102.916 -21.333 142.901 1.00 81.81 75 VAL A C 1
ATOM 579 O O . VAL A 1 75 ? -103.743 -20.860 143.679 1.00 81.81 75 VAL A O 1
ATOM 582 N N . THR A 1 76 ? -103.272 -22.030 141.820 1.00 82.38 76 THR A N 1
ATOM 583 C CA . THR A 1 76 ? -104.671 -22.236 141.403 1.00 82.38 76 THR A CA 1
ATOM 584 C C . THR A 1 76 ? -105.287 -23.520 141.955 1.00 82.38 76 THR A C 1
ATOM 586 O O . THR A 1 76 ? -106.509 -23.615 142.044 1.00 82.38 76 THR A O 1
ATOM 589 N N . GLY A 1 77 ? -104.459 -24.498 142.335 1.00 75.25 77 GLY A N 1
ATOM 590 C CA . GLY A 1 77 ? -104.898 -25.838 142.722 1.00 75.25 77 GLY A CA 1
ATOM 591 C C . GLY A 1 77 ? -105.207 -26.764 141.538 1.00 75.25 77 GLY A C 1
ATOM 592 O O . GLY A 1 77 ? -105.645 -27.889 141.764 1.00 75.25 77 GLY A O 1
ATOM 593 N N . ASP A 1 78 ? -105.003 -26.317 140.293 1.00 84.19 78 ASP A N 1
ATOM 594 C CA . ASP A 1 78 ? -105.340 -27.073 139.083 1.00 84.19 78 ASP A CA 1
ATOM 595 C C . ASP A 1 78 ? -104.168 -27.950 138.613 1.00 84.19 78 ASP A C 1
ATOM 597 O O . ASP A 1 78 ? -103.097 -27.466 138.231 1.00 84.19 78 ASP A O 1
ATOM 601 N N . THR A 1 79 ? -104.378 -29.267 138.621 1.00 80.00 79 THR A N 1
ATOM 602 C CA . THR A 1 79 ? -103.362 -30.249 138.233 1.00 80.00 79 THR A CA 1
ATOM 603 C C . THR A 1 79 ? -103.102 -30.300 136.725 1.00 80.00 79 THR A C 1
ATOM 605 O O . THR A 1 79 ? -102.055 -30.809 136.333 1.00 80.00 79 THR A O 1
ATOM 608 N N . GLU A 1 80 ? -103.977 -29.744 135.873 1.00 84.56 80 GLU A N 1
ATOM 609 C CA . GLU A 1 80 ? -103.770 -29.707 134.411 1.00 84.56 80 GLU A CA 1
ATOM 610 C C . GLU A 1 80 ? -102.475 -28.960 134.034 1.00 84.56 80 GLU A C 1
ATOM 612 O O . GLU A 1 80 ? -101.794 -29.298 133.062 1.00 84.56 80 GLU A O 1
ATOM 617 N N . PHE A 1 81 ? -102.077 -27.963 134.830 1.00 85.25 81 PHE A N 1
ATOM 618 C CA . PHE A 1 81 ? -100.829 -27.232 134.614 1.00 85.25 81 PHE A CA 1
ATOM 619 C C . PHE A 1 81 ? -99.576 -28.069 134.917 1.00 85.25 81 PHE A C 1
ATOM 621 O O . PHE A 1 81 ? -98.533 -27.841 134.306 1.00 85.25 81 PHE A O 1
ATOM 628 N N . ILE A 1 82 ? -99.667 -29.097 135.768 1.00 83.00 82 ILE A N 1
ATOM 629 C CA . ILE A 1 82 ? -98.557 -30.039 135.989 1.00 83.00 82 ILE A CA 1
ATOM 630 C C . ILE A 1 82 ? -98.331 -30.891 134.730 1.00 83.00 82 ILE A C 1
ATOM 632 O O . ILE A 1 82 ? -97.186 -31.098 134.324 1.00 83.00 82 ILE A O 1
ATOM 636 N N . ASP A 1 83 ? -99.406 -31.313 134.057 1.00 85.31 83 ASP A N 1
ATOM 637 C CA . ASP A 1 83 ? -99.321 -32.040 132.783 1.00 85.31 83 ASP A CA 1
ATOM 638 C C . ASP A 1 83 ? -98.777 -31.149 131.651 1.00 85.31 83 ASP A C 1
ATOM 640 O O . ASP A 1 83 ? -97.966 -31.600 130.834 1.00 85.31 83 ASP A O 1
ATOM 644 N N . LYS A 1 84 ? -99.150 -29.859 131.620 1.00 87.19 84 LYS A N 1
ATOM 645 C CA . LYS A 1 84 ? -98.572 -28.868 130.687 1.00 87.19 84 LYS A CA 1
ATOM 646 C C . LYS A 1 84 ? -97.080 -28.649 130.929 1.00 87.19 84 LYS A C 1
ATOM 648 O O . LYS A 1 84 ? -96.313 -28.661 129.964 1.00 87.19 84 LYS A O 1
ATOM 653 N N . ALA A 1 85 ? -96.656 -28.554 132.189 1.00 87.06 85 ALA A N 1
ATOM 654 C CA . ALA A 1 85 ? -95.243 -28.483 132.545 1.00 87.06 85 ALA A CA 1
ATOM 655 C C . ALA A 1 85 ? -94.482 -29.751 132.117 1.00 87.06 85 ALA A C 1
ATOM 657 O O . ALA A 1 85 ? -93.368 -29.650 131.608 1.00 87.06 85 ALA A O 1
ATOM 658 N N . ALA A 1 86 ? -95.082 -30.940 132.246 1.00 86.56 86 ALA A N 1
ATOM 659 C CA . ALA A 1 86 ? -94.485 -32.193 131.775 1.00 86.56 86 ALA A CA 1
ATOM 660 C C . ALA A 1 86 ? -94.348 -32.253 130.244 1.00 86.56 86 ALA A C 1
ATOM 662 O O . ALA A 1 86 ? -93.325 -32.709 129.726 1.00 86.56 86 ALA A O 1
ATOM 663 N N . LEU A 1 87 ? -95.341 -31.749 129.506 1.00 88.88 87 LEU A N 1
ATOM 664 C CA . LEU A 1 87 ? -95.260 -31.586 128.051 1.00 88.88 87 LEU A CA 1
ATOM 665 C C . LEU A 1 87 ? -94.150 -30.603 127.652 1.00 88.88 87 LEU A C 1
ATOM 667 O O . LEU A 1 87 ? -93.352 -30.923 126.770 1.00 88.88 87 LEU A O 1
ATOM 671 N N . ALA A 1 88 ? -94.061 -29.449 128.319 1.00 87.81 88 ALA A N 1
ATOM 672 C CA . ALA A 1 88 ? -93.016 -28.453 128.078 1.00 87.81 88 ALA A CA 1
ATOM 673 C C . ALA A 1 88 ? -91.615 -28.986 128.427 1.00 87.81 88 ALA A C 1
ATOM 675 O O . ALA A 1 88 ? -90.663 -28.736 127.691 1.00 87.81 88 ALA A O 1
ATOM 676 N N . TYR A 1 89 ? -91.487 -29.786 129.489 1.00 89.44 89 TYR A N 1
ATOM 677 C CA . TYR A 1 89 ? -90.245 -30.478 129.837 1.00 89.44 89 TYR A CA 1
ATOM 678 C C . TYR A 1 89 ? -89.819 -31.472 128.754 1.00 89.44 89 TYR A C 1
ATOM 680 O O . TYR A 1 89 ? -88.673 -31.450 128.312 1.00 89.44 89 TYR A O 1
ATOM 688 N N . LYS A 1 90 ? -90.751 -32.285 128.246 1.00 89.06 90 LYS A N 1
ATOM 689 C CA . LYS A 1 90 ? -90.479 -33.222 127.146 1.00 89.06 90 LYS A CA 1
ATOM 690 C C . LYS A 1 90 ? -90.078 -32.502 125.853 1.00 89.06 90 LYS A C 1
ATOM 692 O O . LYS A 1 90 ? -89.227 -32.985 125.104 1.00 89.06 90 LYS A O 1
ATOM 697 N N . GLU A 1 91 ? -90.680 -31.347 125.575 1.00 88.62 91 GLU A N 1
ATOM 698 C CA . GLU A 1 91 ? -90.270 -30.477 124.470 1.00 88.62 91 GLU A CA 1
ATOM 699 C C . GLU A 1 91 ? -88.844 -29.951 124.684 1.00 88.62 91 GLU A C 1
ATOM 701 O O . GLU A 1 91 ? -88.013 -30.033 123.778 1.00 88.62 91 GLU A O 1
ATOM 706 N N . LEU A 1 92 ? -88.522 -29.513 125.901 1.00 89.00 92 LEU A N 1
ATOM 707 C CA . LEU A 1 92 ? -87.191 -29.043 126.278 1.00 89.00 92 LEU A CA 1
ATOM 708 C C . LEU A 1 92 ? -86.139 -30.160 126.151 1.00 89.00 92 LEU A C 1
ATOM 710 O O . LEU A 1 92 ? -85.060 -29.919 125.611 1.00 89.00 92 LEU A O 1
ATOM 714 N N . GLU A 1 93 ? -86.456 -31.403 126.519 1.00 87.06 93 GLU A N 1
ATOM 715 C CA . GLU A 1 93 ? -85.584 -32.563 126.279 1.00 87.06 93 GLU A CA 1
ATOM 716 C C . GLU A 1 93 ? -85.337 -32.822 124.784 1.00 87.06 93 GLU A C 1
ATOM 718 O O . GLU A 1 93 ? -84.199 -33.079 124.378 1.00 87.06 93 GLU A O 1
ATOM 723 N N . MET A 1 94 ? -86.368 -32.723 123.937 1.00 87.38 94 MET A N 1
ATOM 724 C CA . MET A 1 94 ? -86.202 -32.851 122.481 1.00 87.38 94 MET A CA 1
ATOM 725 C C . MET A 1 94 ? -85.324 -31.732 121.909 1.00 87.38 94 MET A C 1
ATOM 727 O O . MET A 1 94 ? -84.460 -31.982 121.059 1.00 87.38 94 MET A O 1
ATOM 731 N N . VAL A 1 95 ? -85.504 -30.507 122.401 1.00 88.31 95 VAL A N 1
ATOM 732 C CA . VAL A 1 95 ? -84.683 -29.349 122.039 1.00 88.31 95 VAL A CA 1
ATOM 733 C C . VAL A 1 95 ? -83.231 -29.552 122.492 1.00 88.31 95 VAL A C 1
ATOM 735 O O . VAL A 1 95 ? -82.320 -29.348 121.690 1.00 88.31 95 VAL A O 1
ATOM 738 N N . ASN A 1 96 ? -82.994 -30.052 123.709 1.00 86.69 96 ASN A N 1
ATOM 739 C CA . ASN A 1 96 ? -81.659 -30.412 124.202 1.00 86.69 96 ASN A CA 1
ATOM 740 C C . ASN A 1 96 ? -81.009 -31.505 123.349 1.00 86.69 96 ASN A C 1
ATOM 742 O O . ASN A 1 96 ? -79.829 -31.408 123.022 1.00 86.69 96 ASN A O 1
ATOM 746 N N . LYS A 1 97 ? -81.762 -32.529 122.937 1.00 85.50 97 LYS A N 1
ATOM 747 C CA . LYS A 1 97 ? -81.244 -33.591 122.064 1.00 85.50 97 LYS A CA 1
ATOM 748 C C . LYS A 1 97 ? -80.832 -33.053 120.693 1.00 85.50 97 LYS A C 1
ATOM 750 O O . LYS A 1 97 ? -79.789 -33.437 120.172 1.00 85.50 97 LYS A O 1
ATOM 755 N N . THR A 1 98 ? -81.625 -32.139 120.137 1.00 86.25 98 THR A N 1
ATOM 756 C CA . THR A 1 98 ? -81.313 -31.459 118.870 1.00 86.25 98 THR A CA 1
ATOM 757 C C . THR A 1 98 ? -80.078 -30.571 119.010 1.00 86.25 98 THR A C 1
ATOM 759 O O . THR A 1 98 ? -79.211 -30.578 118.140 1.00 86.25 98 THR A O 1
ATOM 762 N N . LEU A 1 99 ? -79.961 -29.853 120.130 1.00 86.56 99 LEU A N 1
ATOM 763 C CA . LEU A 1 99 ? -78.782 -29.055 120.451 1.00 86.56 99 LEU A CA 1
ATOM 764 C C . LEU A 1 99 ? -77.522 -29.927 120.498 1.00 86.56 99 LEU A C 1
ATOM 766 O O . LEU A 1 99 ? -76.529 -29.598 119.859 1.00 86.56 99 LEU A O 1
ATOM 770 N N . VAL A 1 100 ? -77.579 -31.059 121.203 1.00 84.62 100 VAL A N 1
ATOM 771 C CA . VAL A 1 100 ? -76.461 -32.008 121.310 1.00 84.62 100 VAL A CA 1
ATOM 772 C C . VAL A 1 100 ? -76.093 -32.607 119.947 1.00 84.62 100 VAL A C 1
ATOM 774 O O . VAL A 1 100 ? -74.907 -32.736 119.659 1.00 84.62 100 VAL A O 1
ATOM 777 N N . ASP A 1 101 ? -77.063 -32.920 119.080 1.00 85.25 101 ASP A N 1
ATOM 778 C CA . ASP A 1 101 ? -76.787 -33.403 117.716 1.00 85.25 101 ASP A CA 1
ATOM 779 C C . ASP A 1 101 ? -76.035 -32.356 116.878 1.00 85.25 101 ASP A C 1
ATOM 781 O O . ASP A 1 101 ? -75.019 -32.676 116.258 1.00 85.25 101 ASP A O 1
ATOM 785 N N . ILE A 1 102 ? -76.465 -31.091 116.914 1.00 84.62 102 ILE A N 1
ATOM 786 C CA . ILE A 1 102 ? -75.798 -29.998 116.187 1.00 84.62 102 ILE A CA 1
ATOM 787 C C . ILE A 1 102 ? -74.396 -29.745 116.755 1.00 84.62 102 ILE A C 1
ATOM 789 O O . ILE A 1 102 ? -73.435 -29.637 115.996 1.00 84.62 102 ILE A O 1
ATOM 793 N N . ILE A 1 103 ? -74.258 -29.731 118.082 1.00 83.19 103 ILE A N 1
ATOM 794 C CA . ILE A 1 103 ? -72.966 -29.604 118.767 1.00 83.19 103 ILE A CA 1
ATOM 795 C C . ILE A 1 103 ? -72.021 -30.743 118.379 1.00 83.19 103 ILE A C 1
ATOM 797 O O . ILE A 1 103 ? -70.852 -30.491 118.106 1.00 83.19 103 ILE A O 1
ATOM 801 N N . SER A 1 104 ? -72.510 -31.987 118.325 1.00 77.38 104 SER A N 1
ATOM 802 C CA . SER A 1 104 ? -71.688 -33.161 117.991 1.00 77.38 104 SER A CA 1
ATOM 803 C C . SER A 1 104 ? -71.124 -33.112 116.568 1.00 77.38 104 SER A C 1
ATOM 805 O O . SER A 1 104 ? -70.092 -33.719 116.289 1.00 77.38 104 SER A O 1
ATOM 807 N N . LYS A 1 105 ? -71.795 -32.369 115.679 1.00 76.69 105 LYS A N 1
ATOM 808 C CA . LYS A 1 105 ? -71.384 -32.123 114.291 1.00 76.69 105 LYS A CA 1
ATOM 809 C C . LYS A 1 105 ? -70.532 -30.863 114.141 1.00 76.69 105 LYS A C 1
ATOM 811 O O . LYS A 1 105 ? -69.953 -30.658 113.078 1.00 76.69 105 LYS A O 1
ATOM 816 N N . SER A 1 106 ? -70.460 -30.029 115.176 1.00 70.81 106 SER A N 1
ATOM 817 C CA . SER A 1 106 ? -69.586 -28.862 115.206 1.00 70.81 106 SER A CA 1
ATOM 818 C C . SER A 1 106 ? -68.158 -29.278 115.562 1.00 70.81 106 SER A C 1
ATOM 820 O O . SER A 1 106 ? -67.948 -30.160 116.394 1.00 70.81 106 SER A O 1
ATOM 822 N N . GLU A 1 107 ? -67.154 -28.623 114.977 1.00 62.31 107 GLU A N 1
ATOM 823 C CA . GLU A 1 107 ? -65.744 -28.880 115.318 1.00 62.31 107 GLU A CA 1
ATOM 824 C C . GLU A 1 107 ? -65.387 -28.466 116.764 1.00 62.31 107 GLU A C 1
ATOM 826 O O . GLU A 1 107 ? -64.311 -28.805 117.263 1.00 62.31 107 GLU A O 1
ATOM 831 N N . LYS A 1 108 ? -66.274 -27.747 117.470 1.00 62.88 108 LYS A N 1
ATOM 832 C CA . LYS A 1 108 ? -66.019 -27.168 118.797 1.00 62.88 108 LYS A CA 1
ATOM 833 C C . LYS A 1 108 ? -66.854 -27.835 119.895 1.00 62.88 108 LYS A C 1
ATOM 835 O O . LYS A 1 108 ? -68.043 -28.088 119.756 1.00 62.88 108 LYS A O 1
ATOM 840 N N . LYS A 1 109 ? -66.224 -28.093 121.045 1.00 63.25 109 LYS A N 1
ATOM 841 C CA . LYS A 1 109 ? -66.867 -28.743 122.197 1.00 63.25 109 LYS A CA 1
ATOM 842 C C . LYS A 1 109 ? -67.734 -27.755 122.975 1.00 63.25 109 LYS A C 1
ATOM 844 O O . LYS A 1 109 ? -67.246 -27.100 123.890 1.00 63.25 109 LYS A O 1
ATOM 849 N N . TYR A 1 110 ? -69.016 -27.688 122.650 1.00 67.31 110 TYR A N 1
ATOM 850 C CA . TYR A 1 110 ? -70.006 -27.227 123.616 1.00 67.31 110 TYR A CA 1
ATOM 851 C C . TYR A 1 110 ? -70.257 -28.336 124.646 1.00 67.31 110 TYR A C 1
ATOM 853 O O . TYR A 1 110 ? -70.348 -29.513 124.292 1.00 67.31 110 TYR A O 1
ATOM 861 N N . THR A 1 111 ? -70.389 -27.975 125.919 1.00 66.62 111 THR A N 1
ATOM 862 C CA . THR A 1 111 ? -70.800 -28.897 126.986 1.00 66.62 111 THR A CA 1
ATOM 863 C C . THR A 1 111 ? -72.228 -28.575 127.392 1.00 66.62 111 THR A C 1
ATOM 865 O O . THR A 1 111 ? -72.522 -27.448 127.781 1.00 66.62 111 THR A O 1
ATOM 868 N N . VAL A 1 112 ? -73.122 -29.557 127.279 1.00 72.62 112 VAL A N 1
ATOM 869 C CA . VAL A 1 112 ? -74.517 -29.437 127.714 1.00 72.62 112 VAL A CA 1
ATOM 870 C C . VAL A 1 112 ? -74.720 -30.401 128.872 1.00 72.62 112 VAL A C 1
ATOM 872 O O . VAL A 1 112 ? -74.672 -31.614 128.676 1.00 72.62 112 VAL A O 1
ATOM 875 N N . GLU A 1 113 ? -74.924 -29.865 130.071 1.00 74.94 113 GLU A N 1
ATOM 876 C CA . GLU A 1 113 ? -75.255 -30.650 131.256 1.00 74.94 113 GLU A CA 1
ATOM 877 C C . GLU A 1 113 ? -76.767 -30.576 131.496 1.00 74.94 113 GLU A C 1
ATOM 879 O O . GLU A 1 113 ? -77.345 -29.496 131.565 1.00 74.94 113 GLU A O 1
ATOM 884 N N . ASN A 1 114 ? -77.429 -31.734 131.550 1.00 77.50 114 ASN A N 1
ATOM 885 C CA . ASN A 1 114 ? -78.888 -31.817 131.705 1.00 77.50 114 ASN A CA 1
ATOM 886 C C . ASN A 1 114 ? -79.314 -32.305 133.098 1.00 77.50 114 ASN A C 1
ATOM 888 O O . ASN A 1 114 ? -80.501 -32.272 133.417 1.00 77.50 114 ASN A O 1
ATOM 892 N N . THR A 1 115 ? -78.367 -32.744 133.930 1.00 80.94 115 THR A N 1
ATOM 893 C CA . THR A 1 115 ? -78.633 -33.302 135.264 1.00 80.94 115 THR A CA 1
ATOM 894 C C . THR A 1 115 ? -79.366 -32.310 136.175 1.00 80.94 115 THR A C 1
ATOM 896 O O . THR A 1 115 ? -80.410 -32.684 136.710 1.00 80.94 115 THR A O 1
ATOM 899 N N . PRO A 1 116 ? -78.941 -31.031 136.290 1.00 84.44 116 PRO A N 1
ATOM 900 C CA . PRO A 1 116 ? -79.635 -30.069 137.152 1.00 84.44 116 PRO A CA 1
ATOM 901 C C . PRO A 1 116 ? -81.070 -29.783 136.695 1.00 84.44 116 PRO A C 1
ATOM 903 O O . PRO A 1 116 ? -81.964 -29.604 137.517 1.00 84.44 116 PRO A O 1
ATOM 906 N N . LEU A 1 117 ? -81.310 -29.793 135.380 1.00 87.44 117 LEU A N 1
ATOM 907 C CA . LEU A 1 117 ? -82.634 -29.602 134.784 1.00 87.44 117 LEU A CA 1
ATOM 908 C C . LEU A 1 117 ? -83.575 -30.760 135.138 1.00 87.44 117 LEU A C 1
ATOM 910 O O . LEU A 1 117 ? -84.742 -30.531 135.457 1.00 87.44 117 LEU A O 1
ATOM 914 N N . GLN A 1 118 ? -83.081 -31.995 135.054 1.00 87.50 118 GLN A N 1
ATOM 915 C CA . GLN A 1 118 ? -83.861 -33.171 135.421 1.00 87.50 118 GLN A CA 1
ATOM 916 C C . GLN A 1 118 ? -84.183 -33.175 136.917 1.00 87.50 118 GLN A C 1
ATOM 918 O O . GLN A 1 118 ? -85.347 -33.324 137.290 1.00 87.50 118 GLN A O 1
ATOM 923 N N . GLU A 1 119 ? -83.184 -32.928 137.767 1.00 86.62 119 GLU A N 1
ATOM 924 C CA . GLU A 1 119 ? -83.382 -32.835 139.216 1.00 86.62 119 GLU A CA 1
ATOM 925 C C . GLU A 1 119 ? -84.356 -31.712 139.596 1.00 86.62 119 GLU A C 1
ATOM 927 O O . GLU A 1 119 ? -85.204 -31.908 140.471 1.00 86.62 119 GLU A O 1
ATOM 932 N N . TYR A 1 120 ? -84.271 -30.558 138.919 1.00 89.00 120 TYR A N 1
ATOM 933 C CA . TYR A 1 120 ? -85.208 -29.450 139.090 1.00 89.00 120 TYR A CA 1
ATOM 934 C C . TYR A 1 120 ? -86.638 -29.889 138.779 1.00 89.00 120 TYR A C 1
ATOM 936 O O . TYR A 1 120 ? -87.512 -29.743 139.631 1.00 89.00 120 TYR A O 1
ATOM 944 N N . PHE A 1 121 ? -86.883 -30.446 137.590 1.00 89.12 121 PHE A N 1
ATOM 945 C CA . PHE A 1 121 ? -88.232 -30.810 137.163 1.00 89.12 121 PHE A CA 1
ATOM 946 C C . PHE A 1 121 ? -88.852 -31.885 138.065 1.00 89.12 121 PHE A C 1
ATOM 948 O O . PHE A 1 121 ? -89.991 -31.737 138.508 1.00 89.12 121 PHE A O 1
ATOM 955 N N . GLU A 1 122 ? -88.097 -32.934 138.409 1.00 87.69 122 GLU A N 1
ATOM 956 C CA . GLU A 1 122 ? -88.573 -34.001 139.298 1.00 87.69 122 GLU A CA 1
ATOM 957 C C . GLU A 1 122 ? -88.891 -33.491 140.711 1.00 87.69 122 GLU A C 1
ATOM 959 O O . GLU A 1 122 ? -89.839 -33.957 141.351 1.00 87.69 122 GLU A O 1
ATOM 964 N N . LEU A 1 123 ? -88.101 -32.551 141.240 1.00 86.94 123 LEU A N 1
ATOM 965 C CA . LEU A 1 123 ? -88.348 -31.957 142.553 1.00 86.94 123 LEU A CA 1
ATOM 966 C C . LEU A 1 123 ? -89.522 -30.971 142.510 1.00 86.94 123 LEU A C 1
ATOM 968 O O . LEU A 1 123 ? -90.434 -31.075 143.329 1.00 86.94 123 LEU A O 1
ATOM 972 N N . ALA A 1 124 ? -89.542 -30.066 141.533 1.00 85.38 124 ALA A N 1
ATOM 973 C CA . ALA A 1 124 ? -90.579 -29.052 141.375 1.00 85.38 124 ALA A CA 1
ATOM 974 C C . ALA A 1 124 ? -91.956 -29.671 141.084 1.00 85.38 124 ALA A C 1
ATOM 976 O O . ALA A 1 124 ? -92.959 -29.241 141.657 1.00 85.38 124 ALA A O 1
ATOM 977 N N . SER A 1 125 ? -92.013 -30.730 140.269 1.00 85.12 125 SER A N 1
ATOM 978 C CA . SER A 1 125 ? -93.247 -31.475 139.994 1.00 85.12 125 SER A CA 1
ATOM 979 C C . SER A 1 125 ? -93.768 -32.191 141.246 1.00 85.12 125 SER A C 1
ATOM 981 O O . SER A 1 125 ? -94.943 -32.053 141.587 1.00 85.12 125 SER A O 1
ATOM 983 N N . ARG A 1 126 ? -92.890 -32.863 142.012 1.00 84.00 126 ARG A N 1
ATOM 984 C CA . ARG A 1 126 ? -93.265 -33.504 143.289 1.00 84.00 126 ARG A CA 1
ATOM 985 C C . ARG A 1 126 ? -93.787 -32.504 144.319 1.00 84.00 126 ARG A C 1
ATOM 987 O O . ARG A 1 126 ? -94.793 -32.779 144.971 1.00 84.00 126 ARG A O 1
ATOM 994 N N . ILE A 1 127 ? -93.128 -31.352 144.457 1.00 83.38 127 ILE A N 1
ATOM 995 C CA . ILE A 1 127 ? -93.578 -30.270 145.345 1.00 83.38 127 ILE A CA 1
ATOM 996 C C . ILE A 1 127 ? -94.947 -29.751 144.890 1.00 83.38 127 ILE A C 1
ATOM 998 O O . ILE A 1 127 ? -95.852 -29.615 145.713 1.00 83.38 127 ILE A O 1
ATOM 1002 N N . SER A 1 128 ? -95.125 -29.521 143.588 1.00 83.88 128 SER A N 1
ATOM 1003 C CA . SER A 1 128 ? -96.380 -29.001 143.035 1.00 83.88 128 SER A CA 1
ATOM 1004 C C . SER A 1 128 ? -97.548 -29.978 143.213 1.00 83.88 128 SER A C 1
ATOM 1006 O O . SER A 1 128 ? -98.634 -29.569 143.622 1.00 83.88 128 SER A O 1
ATOM 1008 N N . MET A 1 129 ? -97.326 -31.283 143.011 1.00 80.88 129 MET A N 1
ATOM 1009 C CA . MET A 1 129 ? -98.327 -32.333 143.264 1.00 80.88 129 MET A CA 1
ATOM 1010 C C . MET A 1 129 ? -98.724 -32.434 144.744 1.00 80.88 129 MET A C 1
ATOM 1012 O O . MET A 1 129 ? -99.891 -32.653 145.066 1.00 80.88 129 MET A O 1
ATOM 1016 N N . ALA A 1 130 ? -97.770 -32.266 145.663 1.00 76.88 130 ALA A N 1
ATOM 1017 C CA . ALA A 1 130 ? -98.049 -32.311 147.097 1.00 76.88 130 ALA A CA 1
ATOM 1018 C C . ALA A 1 130 ? -98.868 -31.101 147.577 1.00 76.88 130 ALA A C 1
ATOM 1020 O O . ALA A 1 130 ? -99.755 -31.255 148.415 1.00 76.88 130 ALA A O 1
ATOM 1021 N N . LEU A 1 131 ? -98.610 -29.908 147.031 1.00 77.19 131 LEU A N 1
ATOM 1022 C CA . LEU A 1 131 ? -99.311 -28.673 147.413 1.00 77.19 131 LEU A CA 1
ATOM 1023 C C . LEU A 1 131 ? -100.700 -28.526 146.779 1.00 77.19 131 LEU A C 1
ATOM 1025 O O . LEU A 1 131 ? -101.552 -27.852 147.348 1.00 77.19 131 LEU A O 1
ATOM 1029 N N . THR A 1 132 ? -100.952 -29.188 145.650 1.00 73.31 132 THR A N 1
ATOM 1030 C CA . THR A 1 132 ? -102.273 -29.244 144.993 1.00 73.31 132 THR A CA 1
ATOM 1031 C C . THR A 1 132 ? -103.223 -30.273 145.624 1.00 73.31 132 THR A C 1
ATOM 1033 O O . THR A 1 132 ? -104.367 -30.402 145.201 1.00 73.31 132 THR A O 1
ATOM 1036 N N . GLY A 1 133 ? -102.785 -30.993 146.668 1.00 62.75 133 GLY A N 1
ATOM 1037 C CA . GLY A 1 133 ? -103.620 -31.918 147.447 1.00 62.75 133 GLY A CA 1
ATOM 1038 C C . GLY A 1 133 ? -103.753 -33.337 146.875 1.00 62.75 133 GLY A C 1
ATOM 1039 O O . GLY A 1 133 ? -104.415 -34.165 147.493 1.00 62.75 133 GLY A O 1
ATOM 1040 N N . ASN A 1 134 ? -103.095 -33.639 145.748 1.00 57.66 134 ASN A N 1
ATOM 1041 C CA . ASN A 1 134 ? -103.127 -34.945 145.067 1.00 57.66 134 ASN A CA 1
ATOM 1042 C C . ASN A 1 134 ? -101.826 -35.769 145.222 1.00 57.66 134 ASN A C 1
ATOM 1044 O O . ASN A 1 134 ? -101.641 -36.786 144.553 1.00 57.66 134 ASN A O 1
ATOM 1048 N N . GLY A 1 135 ? -100.908 -35.348 146.097 1.00 56.62 135 GLY A N 1
ATOM 1049 C CA . GLY A 1 135 ? -99.652 -36.053 146.372 1.00 56.62 135 GLY A CA 1
ATOM 1050 C C . GLY A 1 135 ? -99.800 -37.246 147.327 1.00 56.62 135 GLY A C 1
ATOM 1051 O O . GLY A 1 135 ? -100.748 -37.334 148.107 1.00 56.62 135 GLY A O 1
ATOM 1052 N N . ALA A 1 136 ? -98.830 -38.170 147.301 1.00 50.84 136 ALA A N 1
ATOM 1053 C CA . ALA A 1 136 ? -98.759 -39.280 148.252 1.00 50.84 136 ALA A CA 1
ATOM 1054 C C . ALA A 1 136 ? -98.802 -38.746 149.696 1.00 50.84 136 ALA A C 1
ATOM 1056 O O . ALA A 1 136 ? -97.978 -37.913 150.070 1.00 50.84 136 ALA A O 1
ATOM 1057 N N . ALA A 1 137 ? -99.731 -39.256 150.511 1.00 51.53 137 ALA A N 1
ATOM 1058 C CA . ALA A 1 137 ? -100.059 -38.750 151.852 1.00 51.53 137 ALA A CA 1
ATOM 1059 C C . ALA A 1 137 ? -98.888 -38.703 152.866 1.00 51.53 137 ALA A C 1
ATOM 1061 O O . ALA A 1 137 ? -99.077 -38.256 153.993 1.00 51.53 137 ALA A O 1
ATOM 1062 N N . SER A 1 138 ? -97.683 -39.154 152.493 1.00 53.38 138 SER A N 1
ATOM 1063 C CA . SER A 1 138 ? -96.478 -39.111 153.326 1.00 53.38 138 SER A CA 1
ATOM 1064 C C . SER A 1 138 ? -95.475 -38.012 152.954 1.00 53.38 138 SER A C 1
ATOM 1066 O O . SER A 1 138 ? -94.408 -37.969 153.566 1.00 53.38 138 SER A O 1
ATOM 1068 N N . TYR A 1 139 ? -95.748 -37.163 151.957 1.00 65.81 139 TYR A N 1
ATOM 1069 C CA . TYR A 1 139 ? -94.812 -36.113 151.545 1.00 65.81 139 TYR A CA 1
ATOM 1070 C C . TYR A 1 139 ? -95.411 -34.716 151.730 1.00 65.81 139 TYR A C 1
ATOM 1072 O O . TYR A 1 139 ? -96.313 -34.306 151.005 1.00 65.81 139 TYR A O 1
ATOM 1080 N N . VAL A 1 140 ? -94.872 -33.978 152.702 1.00 66.69 140 VAL A N 1
ATOM 1081 C CA . VAL A 1 140 ? -95.129 -32.547 152.897 1.00 66.69 140 VAL A CA 1
ATOM 1082 C C . VAL A 1 140 ? -93.838 -31.814 152.539 1.00 66.69 140 VAL A C 1
ATOM 1084 O O . VAL A 1 140 ? -92.819 -32.086 153.178 1.00 66.69 140 VAL A O 1
ATOM 1087 N N . PRO A 1 141 ? -93.843 -30.910 151.543 1.00 70.88 141 PRO A N 1
ATOM 1088 C CA . PRO A 1 141 ? -92.634 -30.216 151.121 1.00 70.88 141 PRO A CA 1
ATOM 1089 C C . PRO A 1 141 ? -91.978 -29.477 152.286 1.00 70.88 141 PRO A C 1
ATOM 1091 O O . PRO A 1 141 ? -92.600 -28.623 152.928 1.00 70.88 141 PRO A O 1
ATOM 1094 N N . SER A 1 142 ? -90.713 -29.791 152.557 1.00 74.94 142 SER A N 1
ATOM 1095 C CA . SER A 1 142 ? -89.954 -29.093 153.591 1.00 74.94 142 SER A CA 1
ATOM 1096 C C . SER A 1 142 ? -89.521 -27.702 153.108 1.00 74.94 142 SER A C 1
ATOM 1098 O O . SER A 1 142 ? -89.510 -27.396 151.911 1.00 74.94 142 SER A O 1
ATOM 1100 N N . ALA A 1 143 ? -89.139 -26.818 154.037 1.00 75.44 143 ALA A N 1
ATOM 1101 C CA . ALA A 1 143 ? -88.486 -25.559 153.666 1.00 75.44 143 ALA A CA 1
ATOM 1102 C C . ALA A 1 143 ? -87.200 -25.808 152.850 1.00 75.44 143 ALA A C 1
ATOM 1104 O O . ALA A 1 143 ? -86.941 -25.085 151.892 1.00 75.44 143 ALA A O 1
ATOM 1105 N N . GLN A 1 144 ? -86.477 -26.886 153.170 1.00 79.31 144 GLN A N 1
ATOM 1106 C CA . GLN A 1 144 ? -85.244 -27.296 152.502 1.00 79.31 144 GLN A CA 1
ATOM 1107 C C . GLN A 1 144 ? -85.482 -27.781 151.059 1.00 79.31 144 GLN A C 1
ATOM 1109 O O . GLN A 1 144 ? -84.667 -27.506 150.184 1.00 79.31 144 GLN A O 1
ATOM 1114 N N . ASP A 1 145 ? -86.615 -28.433 150.773 1.00 79.88 145 ASP A N 1
ATOM 1115 C CA . ASP A 1 145 ? -86.974 -28.855 149.408 1.00 79.88 145 ASP A CA 1
ATOM 1116 C C . ASP A 1 145 ? -87.276 -27.660 148.496 1.00 79.88 145 ASP A C 1
ATOM 1118 O O . ASP A 1 145 ? -86.865 -27.645 147.338 1.00 79.88 145 ASP A O 1
ATOM 1122 N N . ARG A 1 146 ? -87.953 -26.629 149.022 1.00 80.00 146 ARG A N 1
ATOM 1123 C CA . ARG A 1 146 ? -88.219 -25.386 148.276 1.00 80.00 146 ARG A CA 1
ATOM 1124 C C . ARG A 1 146 ? -86.943 -24.588 148.025 1.00 80.00 146 ARG A C 1
ATOM 1126 O O . ARG A 1 146 ? -86.767 -24.063 146.931 1.00 80.00 146 ARG A O 1
ATOM 1133 N N . GLU A 1 147 ? -86.047 -24.530 149.008 1.00 85.06 147 GLU A N 1
ATOM 1134 C CA . GLU A 1 147 ? -84.731 -23.903 148.855 1.00 85.06 147 GLU A CA 1
ATOM 1135 C C . GLU A 1 147 ? -83.884 -24.645 147.810 1.00 85.06 147 GLU A C 1
ATOM 1137 O O . GLU A 1 147 ? -83.354 -24.016 146.897 1.00 85.06 147 GLU A O 1
ATOM 1142 N N . LYS A 1 148 ? -83.849 -25.986 147.858 1.00 86.69 148 LYS A N 1
ATOM 1143 C CA . LYS A 1 148 ? -83.159 -26.810 146.855 1.00 86.69 148 LYS A CA 1
ATOM 1144 C C . LYS A 1 148 ? -83.772 -26.663 145.457 1.00 86.69 148 LYS A C 1
ATOM 1146 O O . LYS A 1 148 ? -83.030 -26.585 144.486 1.00 86.69 148 LYS A O 1
ATOM 1151 N N . MET A 1 149 ? -85.099 -26.603 145.340 1.00 86.81 149 MET A N 1
ATOM 1152 C CA . MET A 1 149 ? -85.792 -26.376 144.066 1.00 86.81 149 MET A CA 1
ATOM 1153 C C . MET A 1 149 ? -85.439 -25.012 143.466 1.00 86.81 149 MET A C 1
ATOM 1155 O O . MET A 1 149 ? -85.115 -24.942 142.284 1.00 86.81 149 MET A O 1
ATOM 1159 N N . ASN A 1 150 ? -85.468 -23.944 144.269 1.00 85.75 150 ASN A N 1
ATOM 1160 C CA . ASN A 1 150 ? -85.093 -22.607 143.810 1.00 85.75 150 ASN A CA 1
ATOM 1161 C C . ASN A 1 150 ? -83.614 -22.548 143.412 1.00 85.75 150 ASN A C 1
ATOM 1163 O O . ASN A 1 150 ? -83.304 -22.006 142.357 1.00 85.75 150 ASN A O 1
ATOM 1167 N N . ALA A 1 151 ? -82.723 -23.168 144.194 1.00 87.50 151 ALA A N 1
ATOM 1168 C CA . ALA A 1 151 ? -81.303 -23.263 143.860 1.00 87.50 151 ALA A CA 1
ATOM 1169 C C . ALA A 1 151 ? -81.064 -24.036 142.549 1.00 87.50 151 ALA A C 1
ATOM 1171 O O . ALA A 1 151 ? -80.234 -23.635 141.738 1.00 87.50 151 ALA A O 1
ATOM 1172 N N . LEU A 1 152 ? -81.813 -25.119 142.307 1.00 87.50 152 LEU A N 1
ATOM 1173 C CA . LEU A 1 152 ? -81.754 -25.869 141.051 1.00 87.50 152 LEU A CA 1
ATOM 1174 C C . LEU A 1 152 ? -82.302 -25.058 139.867 1.00 87.50 152 LEU A C 1
ATOM 1176 O O . LEU A 1 152 ? -81.699 -25.084 138.800 1.00 87.50 152 LEU A O 1
ATOM 1180 N N . LEU A 1 153 ? -83.400 -24.310 140.035 1.00 88.31 153 LEU A N 1
ATOM 1181 C CA . LEU A 1 153 ? -83.914 -23.423 138.984 1.00 88.31 153 LEU A CA 1
ATOM 1182 C C . LEU A 1 153 ? -82.905 -22.327 138.639 1.00 88.31 153 LEU A C 1
ATOM 1184 O O . LEU A 1 153 ? -82.663 -22.066 137.464 1.00 88.31 153 LEU A O 1
ATOM 1188 N N . GLU A 1 154 ? -82.318 -21.700 139.658 1.00 89.19 154 GLU A N 1
ATOM 1189 C CA . GLU A 1 154 ? -81.306 -20.660 139.494 1.00 89.19 154 GLU A CA 1
ATOM 1190 C C . GLU A 1 154 ? -80.067 -21.211 138.777 1.00 89.19 154 GLU A C 1
ATOM 1192 O O . GLU A 1 154 ? -79.593 -20.592 137.826 1.00 89.19 154 GLU A O 1
ATOM 1197 N N . GLU A 1 155 ? -79.615 -22.417 139.131 1.00 87.94 155 GLU A N 1
ATOM 1198 C CA . GLU A 1 155 ? -78.501 -23.087 138.457 1.00 87.94 155 GLU A CA 1
ATOM 1199 C C . GLU A 1 155 ? -78.817 -23.429 136.994 1.00 87.94 155 GLU A C 1
ATOM 1201 O O . GLU A 1 155 ? -78.021 -23.124 136.108 1.00 87.94 155 GLU A O 1
ATOM 1206 N N . VAL A 1 156 ? -79.986 -24.005 136.695 1.00 88.00 156 VAL A N 1
ATOM 1207 C CA . VAL A 1 156 ? -80.373 -24.331 135.309 1.00 88.00 156 VAL A CA 1
ATOM 1208 C C . VAL A 1 156 ? -80.519 -23.060 134.473 1.00 88.00 156 VAL A C 1
ATOM 1210 O O . VAL A 1 156 ? -80.061 -23.009 133.329 1.00 88.00 156 VAL A O 1
ATOM 1213 N N . ASN A 1 157 ? -81.119 -22.012 135.041 1.00 88.75 157 ASN A N 1
ATOM 1214 C CA . ASN A 1 157 ? -81.289 -20.735 134.359 1.00 88.75 157 ASN A CA 1
ATOM 1215 C C . ASN A 1 157 ? -79.933 -20.055 134.105 1.00 88.75 157 ASN A C 1
ATOM 1217 O O . ASN A 1 157 ? -79.694 -19.547 133.006 1.00 88.75 157 ASN A O 1
ATOM 1221 N N . ARG A 1 158 ? -79.005 -20.126 135.070 1.00 88.62 158 ARG A N 1
ATOM 1222 C CA . ARG A 1 158 ? -77.615 -19.683 134.911 1.00 88.62 158 ARG A CA 1
ATOM 1223 C C . ARG A 1 158 ? -76.919 -20.446 133.786 1.00 88.62 158 ARG A C 1
ATOM 1225 O O . ARG A 1 158 ? -76.408 -19.813 132.868 1.00 88.62 158 ARG A O 1
ATOM 1232 N N . GLN A 1 159 ? -76.974 -21.779 133.787 1.00 87.69 159 GLN A N 1
ATOM 1233 C CA . GLN A 1 159 ? -76.358 -22.610 132.746 1.00 87.69 159 GLN A CA 1
ATOM 1234 C C . GLN A 1 159 ? -76.914 -22.311 131.350 1.00 87.69 159 GLN A C 1
ATOM 1236 O O . GLN A 1 159 ? -76.164 -22.242 130.377 1.00 87.69 159 GLN A O 1
ATOM 1241 N N . PHE A 1 160 ? -78.230 -22.131 131.222 1.00 90.00 160 PHE A N 1
ATOM 1242 C CA . PHE A 1 160 ? -78.838 -21.839 129.925 1.00 90.00 160 PHE A CA 1
ATOM 1243 C C . PHE A 1 160 ? -78.492 -20.428 129.447 1.00 90.00 160 PHE A C 1
ATOM 1245 O O . PHE A 1 160 ? -78.239 -20.237 128.256 1.00 90.00 160 PHE A O 1
ATOM 1252 N N . THR A 1 161 ? -78.444 -19.460 130.365 1.00 87.88 161 THR A N 1
ATOM 1253 C CA . THR A 1 161 ? -78.075 -18.073 130.064 1.00 87.88 161 THR A CA 1
ATOM 1254 C C . THR A 1 161 ? -76.605 -17.966 129.664 1.00 87.88 161 THR A C 1
ATOM 1256 O O . THR A 1 161 ? -76.321 -17.419 128.602 1.00 87.88 161 THR A O 1
ATOM 1259 N N . GLU A 1 162 ? -75.685 -18.572 130.420 1.00 87.12 162 GLU A N 1
ATOM 1260 C CA . GLU A 1 162 ? -74.254 -18.630 130.080 1.00 87.12 162 GLU A CA 1
ATOM 1261 C C . GLU A 1 162 ? -74.030 -19.310 128.722 1.00 87.12 162 GLU A C 1
ATOM 1263 O O . GLU A 1 162 ? -73.290 -18.805 127.878 1.00 87.12 162 GLU A O 1
ATOM 1268 N N . PHE A 1 163 ? -74.730 -20.420 128.461 1.00 87.69 163 PHE A N 1
ATOM 1269 C CA . PHE A 1 163 ? -74.667 -21.105 127.171 1.00 87.69 163 PHE A CA 1
ATOM 1270 C C . PHE A 1 163 ? -75.174 -20.221 126.021 1.00 87.69 163 PHE A C 1
ATOM 1272 O O . PHE A 1 163 ? -74.584 -20.199 124.937 1.00 87.69 163 PHE A O 1
ATOM 1279 N N . LYS A 1 164 ? -76.272 -19.483 126.234 1.00 86.38 164 LYS A N 1
ATOM 1280 C CA . LYS A 1 164 ? -76.793 -18.536 125.245 1.00 86.38 164 LYS A CA 1
ATOM 1281 C C . LYS A 1 164 ? -75.778 -17.426 124.977 1.00 86.38 164 LYS A C 1
ATOM 1283 O O . LYS A 1 164 ? -75.471 -17.182 123.812 1.00 86.38 164 LYS A O 1
ATOM 1288 N N . GLU A 1 165 ? -75.250 -16.780 126.011 1.00 86.69 165 GLU A N 1
ATOM 1289 C CA . GLU A 1 165 ? -74.277 -15.693 125.864 1.00 86.69 165 GLU A CA 1
ATOM 1290 C C . GLU A 1 165 ? -73.006 -16.150 125.135 1.00 86.69 165 GLU A C 1
ATOM 1292 O O . GLU A 1 165 ? -72.578 -15.481 124.192 1.00 86.69 165 GLU A O 1
ATOM 1297 N N . ASP A 1 166 ? -72.464 -17.327 125.469 1.00 85.75 166 ASP A N 1
ATOM 1298 C CA . ASP A 1 166 ? -71.317 -17.914 124.763 1.00 85.75 166 ASP A CA 1
ATOM 1299 C C . ASP A 1 166 ? -71.650 -18.211 123.288 1.00 85.75 166 ASP A C 1
ATOM 1301 O O . ASP A 1 166 ? -70.861 -17.896 122.394 1.00 85.75 166 ASP A O 1
ATOM 1305 N N . SER A 1 167 ? -72.849 -18.734 122.995 1.00 84.25 167 SER A N 1
ATOM 1306 C CA . SER A 1 167 ? -73.287 -18.968 121.610 1.00 84.25 167 SER A CA 1
ATOM 1307 C C . SER A 1 167 ? -73.406 -17.675 120.789 1.00 84.25 167 SER A C 1
ATOM 1309 O O . SER A 1 167 ? -72.957 -17.635 119.642 1.00 84.25 167 SER A O 1
ATOM 1311 N N . VAL A 1 168 ? -73.928 -16.595 121.384 1.00 85.94 168 VAL A N 1
ATOM 1312 C CA . VAL A 1 168 ? -74.064 -15.277 120.741 1.00 85.94 168 VAL A CA 1
ATOM 1313 C C . VAL A 1 168 ? -72.693 -14.642 120.501 1.00 85.94 168 VAL A C 1
ATOM 1315 O O . VAL A 1 168 ? -72.423 -14.151 119.402 1.00 85.94 168 VAL A O 1
ATOM 1318 N N . ALA A 1 169 ? -71.806 -14.676 121.499 1.00 85.31 169 ALA A N 1
ATOM 1319 C CA . ALA A 1 169 ? -70.455 -14.133 121.385 1.00 85.31 169 ALA A CA 1
ATOM 1320 C C . ALA A 1 169 ? -69.645 -14.850 120.291 1.00 85.31 169 ALA A C 1
ATOM 1322 O O . ALA A 1 169 ? -68.941 -14.204 119.507 1.00 85.31 169 ALA A O 1
ATOM 1323 N N . ARG A 1 170 ? -69.785 -16.178 120.182 1.00 82.81 170 ARG A N 1
ATOM 1324 C CA . ARG A 1 170 ? -69.152 -16.973 119.119 1.00 82.81 170 ARG A CA 1
ATOM 1325 C C . ARG A 1 170 ? -69.699 -16.642 117.739 1.00 82.81 170 ARG A C 1
ATOM 1327 O O . ARG A 1 170 ? -68.896 -16.417 116.834 1.00 82.81 170 ARG A O 1
ATOM 1334 N N . LEU A 1 171 ? -71.023 -16.553 117.582 1.00 84.75 171 LEU A N 1
ATOM 1335 C CA . LEU A 1 171 ? -71.627 -16.173 116.303 1.00 84.75 171 LEU A CA 1
ATOM 1336 C C . LEU A 1 171 ? -71.118 -14.795 115.852 1.00 84.75 171 LEU A C 1
ATOM 1338 O O . LEU A 1 171 ? -70.678 -14.641 114.712 1.00 84.75 171 LEU A O 1
ATOM 1342 N N . ALA A 1 172 ? -71.105 -13.807 116.753 1.00 84.69 172 ALA A N 1
ATOM 1343 C CA . ALA A 1 172 ? -70.602 -12.466 116.457 1.00 84.69 172 ALA A CA 1
ATOM 1344 C C . ALA A 1 172 ? -69.118 -12.477 116.037 1.00 84.69 172 ALA A C 1
ATOM 1346 O O . ALA A 1 172 ? -68.756 -11.875 115.023 1.00 84.69 172 ALA A O 1
ATOM 1347 N N . SER A 1 173 ? -68.269 -13.216 116.762 1.00 84.56 173 SER A N 1
ATOM 1348 C CA . SER A 1 173 ? -66.837 -13.347 116.458 1.00 84.56 173 SER A CA 1
ATOM 1349 C C . SER A 1 173 ? -66.571 -14.025 115.105 1.00 84.56 173 SER A C 1
ATOM 1351 O O . SER A 1 173 ? -65.712 -13.581 114.333 1.00 84.56 173 SER A O 1
ATOM 1353 N N . ASN A 1 174 ? -67.332 -15.069 114.771 1.00 82.62 174 ASN A N 1
ATOM 1354 C CA . ASN A 1 174 ? -67.201 -15.774 113.498 1.00 82.62 174 ASN A CA 1
ATOM 1355 C C . ASN A 1 174 ? -67.688 -14.910 112.317 1.00 82.62 174 ASN A C 1
ATOM 1357 O O . ASN A 1 174 ? -67.035 -14.894 111.271 1.00 82.62 174 ASN A O 1
ATOM 1361 N N . ILE A 1 175 ? -68.761 -14.122 112.483 1.00 84.44 175 ILE A N 1
ATOM 1362 C CA . ILE A 1 175 ? -69.216 -13.145 111.474 1.00 84.44 175 ILE A CA 1
ATOM 1363 C C . ILE A 1 175 ? -68.134 -12.087 111.216 1.00 84.44 175 ILE A C 1
ATOM 1365 O O . ILE A 1 175 ? -67.837 -11.764 110.061 1.00 84.44 175 ILE A O 1
ATOM 1369 N N . GLU A 1 176 ? -67.507 -11.562 112.269 1.00 85.00 176 GLU A N 1
ATOM 1370 C CA . GLU A 1 176 ? -66.427 -10.581 112.136 1.00 85.00 176 GLU A CA 1
ATOM 1371 C C . GLU A 1 176 ? -65.191 -11.177 111.444 1.00 85.00 176 GLU A C 1
ATOM 1373 O O . GLU A 1 176 ? -64.599 -10.553 110.556 1.00 85.00 176 GLU A O 1
ATOM 1378 N N . THR A 1 177 ? -64.843 -12.423 111.772 1.00 83.69 177 THR A N 1
ATOM 1379 C CA . THR A 1 177 ? -63.750 -13.159 111.124 1.00 83.69 177 THR A CA 1
ATOM 1380 C C . THR A 1 177 ? -64.037 -13.394 109.637 1.00 83.69 177 THR A C 1
ATOM 1382 O O . THR A 1 177 ? -63.156 -13.168 108.804 1.00 83.69 177 THR A O 1
ATOM 1385 N N . ALA A 1 178 ? -65.274 -13.754 109.273 1.00 82.44 178 ALA A N 1
ATOM 1386 C CA . ALA A 1 178 ? -65.692 -13.921 107.880 1.00 82.44 178 ALA A CA 1
ATOM 1387 C C . ALA A 1 178 ? -65.623 -12.601 107.094 1.00 82.44 178 ALA A C 1
ATOM 1389 O O . ALA A 1 178 ? -65.096 -12.562 105.978 1.00 82.44 178 ALA A O 1
ATOM 1390 N N . LYS A 1 179 ? -66.071 -11.493 107.697 1.00 81.69 179 LYS A N 1
ATOM 1391 C CA . LYS A 1 179 ? -65.975 -10.150 107.104 1.00 81.69 179 LYS A CA 1
ATOM 1392 C C . LYS A 1 179 ? -64.519 -9.738 106.861 1.00 81.69 179 LYS A C 1
ATOM 1394 O O . LYS A 1 179 ? -64.179 -9.269 105.772 1.00 81.69 179 LYS A O 1
ATOM 1399 N N . ASN A 1 180 ? -63.648 -9.939 107.849 1.00 82.50 180 ASN A N 1
ATOM 1400 C CA . ASN A 1 180 ? -62.225 -9.616 107.739 1.00 82.50 180 ASN A CA 1
ATOM 1401 C C . ASN A 1 180 ? -61.509 -10.507 106.710 1.00 82.50 180 ASN A C 1
ATOM 1403 O O . ASN A 1 180 ? -60.675 -10.010 105.950 1.00 82.50 180 ASN A O 1
ATOM 1407 N N . GLY A 1 181 ? -61.873 -11.791 106.631 1.00 79.94 181 GLY A N 1
ATOM 1408 C CA . GLY A 1 181 ? -61.410 -12.714 105.591 1.00 79.94 181 GLY A CA 1
ATOM 1409 C C . GLY A 1 181 ? -61.771 -12.231 104.186 1.00 79.94 181 GLY A C 1
ATOM 1410 O O . GLY A 1 181 ? -60.892 -12.096 103.334 1.00 79.94 181 GLY A O 1
ATOM 1411 N N . SER A 1 182 ? -63.034 -11.850 103.971 1.00 80.00 182 SER A N 1
ATOM 1412 C CA . SER A 1 182 ? -63.497 -11.317 102.685 1.00 80.00 182 SER A CA 1
ATOM 1413 C C . SER A 1 182 ? -62.796 -10.010 102.294 1.00 80.00 182 SER A C 1
ATOM 1415 O O . SER A 1 182 ? -62.444 -9.826 101.130 1.00 80.00 182 SER A O 1
ATOM 1417 N N . SER A 1 183 ? -62.565 -9.104 103.249 1.00 80.75 183 SER A N 1
ATOM 1418 C CA . SER A 1 183 ? -61.862 -7.839 102.991 1.00 80.75 183 SER A CA 1
ATOM 1419 C C . SER A 1 183 ? -60.408 -8.073 102.559 1.00 80.75 183 SER A C 1
ATOM 1421 O O . SER A 1 183 ? -59.949 -7.506 101.566 1.00 80.75 183 SER A O 1
ATOM 1423 N N . ARG A 1 184 ? -59.701 -8.996 103.228 1.00 79.62 184 ARG A N 1
ATOM 1424 C CA . ARG A 1 184 ? -58.320 -9.370 102.872 1.00 79.62 184 ARG A CA 1
ATOM 1425 C C . ARG A 1 184 ? -58.206 -9.930 101.454 1.00 79.62 184 ARG A C 1
ATOM 1427 O O . ARG A 1 184 ? -57.269 -9.558 100.749 1.00 79.62 184 ARG A O 1
ATOM 1434 N N . VAL A 1 185 ? -59.151 -10.773 101.022 1.00 81.94 185 VAL A N 1
ATOM 1435 C CA . VAL A 1 185 ? -59.191 -11.312 99.646 1.00 81.94 185 VAL A CA 1
ATOM 1436 C C . VAL A 1 185 ? -59.243 -10.176 98.622 1.00 81.94 185 VAL A C 1
ATOM 1438 O O . VAL A 1 185 ? -58.466 -10.170 97.667 1.00 81.94 185 VAL A O 1
ATOM 1441 N N . ILE A 1 186 ? -60.119 -9.191 98.842 1.00 82.06 186 ILE A N 1
ATOM 1442 C CA . ILE A 1 186 ? -60.295 -8.052 97.933 1.00 82.06 186 ILE A CA 1
ATOM 1443 C C . ILE A 1 186 ? -59.029 -7.187 97.896 1.00 82.06 186 ILE A C 1
ATOM 1445 O O . ILE A 1 186 ? -58.535 -6.879 96.811 1.00 82.06 186 ILE A O 1
ATOM 1449 N N . THR A 1 187 ? -58.462 -6.824 99.052 1.00 81.38 187 THR A N 1
ATOM 1450 C CA . THR A 1 187 ? -57.263 -5.970 99.106 1.00 81.38 187 THR A CA 1
ATOM 1451 C C . THR A 1 187 ? -56.052 -6.632 98.448 1.00 81.38 187 THR A C 1
ATOM 1453 O O . THR A 1 187 ? -55.409 -6.009 97.605 1.00 81.38 187 THR A O 1
ATOM 1456 N N . ILE A 1 188 ? -55.765 -7.902 98.767 1.00 82.19 188 ILE A N 1
ATOM 1457 C CA . ILE A 1 188 ? -54.639 -8.639 98.168 1.00 82.19 188 ILE A CA 1
ATOM 1458 C C . ILE A 1 188 ? -54.834 -8.776 96.652 1.00 82.19 188 ILE A C 1
ATOM 1460 O O . ILE A 1 188 ? -53.886 -8.575 95.889 1.00 82.19 188 ILE A O 1
ATOM 1464 N N . GLY A 1 189 ? -56.060 -9.067 96.206 1.00 79.50 189 GLY A N 1
ATOM 1465 C CA . GLY A 1 189 ? -56.385 -9.167 94.786 1.00 79.50 189 GLY A CA 1
ATOM 1466 C C . GLY A 1 189 ? -56.103 -7.869 94.023 1.00 79.50 189 GLY A C 1
ATOM 1467 O O . GLY A 1 189 ? -55.413 -7.890 93.002 1.00 79.50 189 GLY A O 1
ATOM 1468 N N . VAL A 1 190 ? -56.567 -6.729 94.543 1.00 83.75 190 VAL A N 1
ATOM 1469 C CA . VAL A 1 190 ? -56.330 -5.412 93.926 1.00 83.75 190 VAL A CA 1
ATOM 1470 C C . VAL A 1 190 ? -54.837 -5.069 93.887 1.00 83.75 190 VAL A C 1
ATOM 1472 O O . VAL A 1 190 ? -54.349 -4.600 92.858 1.00 83.75 190 VAL A O 1
ATOM 1475 N N . SER A 1 191 ? -54.084 -5.346 94.958 1.00 82.00 191 SER A N 1
ATOM 1476 C CA . SER A 1 191 ? -52.638 -5.082 95.003 1.00 82.00 191 SER A CA 1
ATOM 1477 C C . SER A 1 191 ? -51.851 -5.896 93.970 1.00 82.00 191 SER A C 1
ATOM 1479 O O . SER A 1 191 ? -50.999 -5.339 93.277 1.00 82.00 191 SER A O 1
ATOM 1481 N N . ILE A 1 192 ? -52.153 -7.192 93.820 1.00 83.75 192 ILE A N 1
ATOM 1482 C CA . ILE A 1 192 ? -51.516 -8.044 92.802 1.00 83.75 192 ILE A CA 1
ATOM 1483 C C . ILE A 1 192 ? -51.888 -7.560 91.395 1.00 83.75 192 ILE A C 1
ATOM 1485 O O . ILE A 1 192 ? -51.014 -7.467 90.531 1.00 83.75 192 ILE A O 1
ATOM 1489 N N . GLY A 1 193 ? -53.154 -7.198 91.163 1.00 79.81 193 GLY A N 1
ATOM 1490 C CA . GLY A 1 193 ? -53.610 -6.659 89.879 1.00 79.81 193 GLY A CA 1
ATOM 1491 C C . GLY A 1 193 ? -52.861 -5.384 89.479 1.00 79.81 193 GLY A C 1
ATOM 1492 O O . GLY A 1 193 ? -52.333 -5.296 88.370 1.00 79.81 193 GLY A O 1
ATOM 1493 N N . PHE A 1 194 ? -52.732 -4.431 90.404 1.00 84.75 194 PHE A N 1
ATOM 1494 C CA . PHE A 1 194 ? -51.998 -3.188 90.162 1.00 84.75 194 PHE A CA 1
ATOM 1495 C C . PHE A 1 194 ? -50.509 -3.435 89.870 1.00 84.75 194 PHE A C 1
ATOM 1497 O O . PHE A 1 194 ? -49.970 -2.892 88.904 1.00 84.75 194 PHE A O 1
ATOM 1504 N N . LEU A 1 195 ? -49.851 -4.300 90.651 1.00 83.56 195 LEU A N 1
ATOM 1505 C CA . LEU A 1 195 ? -48.439 -4.638 90.450 1.00 83.56 195 LEU A CA 1
ATOM 1506 C C . LEU A 1 195 ? -48.191 -5.312 89.091 1.00 83.56 195 LEU A C 1
ATOM 1508 O O . LEU A 1 195 ? -47.195 -5.029 88.428 1.00 83.56 195 LEU A O 1
ATOM 1512 N N . SER A 1 196 ? -49.122 -6.160 88.653 1.00 79.69 196 SER A N 1
ATOM 1513 C CA . SER A 1 196 ? -49.060 -6.844 87.356 1.00 79.69 196 SER A CA 1
ATOM 1514 C C . SER A 1 196 ? -49.118 -5.853 86.188 1.00 79.69 196 SER A C 1
ATOM 1516 O O . SER A 1 196 ? -48.329 -5.953 85.247 1.00 79.69 196 SER A O 1
ATOM 1518 N N . ILE A 1 197 ? -50.011 -4.860 86.268 1.00 82.44 197 ILE A N 1
ATOM 1519 C CA . ILE A 1 197 ? -50.135 -3.793 85.262 1.00 82.44 197 ILE A CA 1
ATOM 1520 C C . ILE A 1 197 ? -48.868 -2.932 85.235 1.00 82.44 197 ILE A C 1
ATOM 1522 O O . ILE A 1 197 ? -48.333 -2.655 84.161 1.00 82.44 197 ILE A O 1
ATOM 1526 N N . LEU A 1 198 ? -48.354 -2.545 86.406 1.00 84.19 198 LEU A N 1
ATOM 1527 C CA . LEU A 1 198 ? -47.130 -1.753 86.518 1.00 84.19 198 LEU A CA 1
ATOM 1528 C C . LEU A 1 198 ? -45.941 -2.456 85.844 1.00 84.19 198 LEU A C 1
ATOM 1530 O O . LEU A 1 198 ? -45.217 -1.840 85.061 1.00 84.19 198 LEU A O 1
ATOM 1534 N N . LEU A 1 199 ? -45.763 -3.753 86.115 1.00 81.25 199 LEU A N 1
ATOM 1535 C CA . LEU A 1 199 ? -44.669 -4.548 85.560 1.00 81.25 199 LEU A CA 1
ATOM 1536 C C . LEU A 1 199 ? -44.789 -4.696 84.035 1.00 81.25 199 LEU A C 1
ATOM 1538 O O . LEU A 1 199 ? -43.793 -4.563 83.323 1.00 81.25 199 LEU A O 1
ATOM 1542 N N . ALA A 1 200 ? -46.009 -4.895 83.523 1.00 80.06 200 ALA A N 1
ATOM 1543 C CA . ALA A 1 200 ? -46.265 -4.960 82.086 1.00 80.06 200 ALA A CA 1
ATOM 1544 C C . ALA A 1 200 ? -45.883 -3.649 81.374 1.00 80.06 200 ALA A C 1
ATOM 1546 O O . ALA A 1 200 ? -45.205 -3.679 80.346 1.00 80.06 200 ALA A O 1
ATOM 1547 N N . VAL A 1 201 ? -46.246 -2.493 81.944 1.00 83.56 201 VAL A N 1
ATOM 1548 C CA . VAL A 1 201 ? -45.898 -1.172 81.388 1.00 83.56 201 VAL A CA 1
ATOM 1549 C C . VAL A 1 201 ? -44.385 -0.932 81.413 1.00 83.56 201 VAL A C 1
ATOM 1551 O O . VAL A 1 201 ? -43.820 -0.458 80.425 1.00 83.56 201 VAL A O 1
ATOM 1554 N N . LEU A 1 202 ? -43.714 -1.290 82.512 1.00 82.12 202 LEU A N 1
ATOM 1555 C CA . LEU A 1 202 ? -42.280 -1.053 82.705 1.00 82.12 202 LEU A CA 1
ATOM 1556 C C . LEU A 1 202 ? -41.417 -1.810 81.682 1.00 82.12 202 LEU A C 1
ATOM 1558 O O . LEU A 1 202 ? -40.388 -1.293 81.251 1.00 82.12 202 LEU A O 1
ATOM 1562 N N . VAL A 1 203 ? -41.861 -2.991 81.240 1.00 79.25 203 VAL A N 1
ATOM 1563 C CA . VAL A 1 203 ? -41.185 -3.769 80.188 1.00 79.25 203 VAL A CA 1
ATOM 1564 C C . VAL A 1 203 ? -41.620 -3.335 78.781 1.00 79.25 203 VAL A C 1
ATOM 1566 O O . VAL A 1 203 ? -40.779 -3.231 77.889 1.00 79.25 203 VAL A O 1
ATOM 1569 N N . ALA A 1 204 ? -42.905 -3.039 78.559 1.00 78.94 204 ALA A N 1
ATOM 1570 C CA . ALA A 1 204 ? -43.427 -2.736 77.223 1.00 78.94 204 ALA A CA 1
ATOM 1571 C C . ALA A 1 204 ? -42.890 -1.416 76.635 1.00 78.94 204 ALA A C 1
ATOM 1573 O O . ALA A 1 204 ? -42.479 -1.368 75.473 1.00 78.94 204 ALA A O 1
ATOM 1574 N N . VAL A 1 205 ? -42.841 -0.346 77.436 1.00 82.38 205 VAL A N 1
ATOM 1575 C CA . VAL A 1 205 ? -42.425 0.996 76.984 1.00 82.38 205 VAL A CA 1
ATOM 1576 C C . VAL A 1 205 ? -40.996 1.044 76.405 1.00 82.38 205 VAL A C 1
ATOM 1578 O O . VAL A 1 205 ? -40.823 1.589 75.308 1.00 82.38 205 VAL A O 1
ATOM 1581 N N . PRO A 1 206 ? -39.949 0.509 77.067 1.00 78.19 206 PRO A N 1
ATOM 1582 C CA . PRO A 1 206 ? -38.592 0.537 76.515 1.00 78.19 206 PRO A CA 1
ATOM 1583 C C . PRO A 1 206 ? -38.441 -0.311 75.243 1.00 78.19 206 PRO A C 1
ATOM 1585 O O . PRO A 1 206 ? -37.710 0.090 74.335 1.00 78.19 206 PRO A O 1
ATOM 1588 N N . VAL A 1 207 ? -39.159 -1.436 75.133 1.00 77.56 207 VAL A N 1
ATOM 1589 C CA . VAL A 1 207 ? -39.167 -2.268 73.915 1.00 77.56 207 VAL A CA 1
ATOM 1590 C C . VAL A 1 207 ? -39.760 -1.491 72.739 1.00 77.56 207 VAL A C 1
ATOM 1592 O O . VAL A 1 207 ? -39.133 -1.412 71.681 1.00 77.56 207 VAL A O 1
ATOM 1595 N N . GLN A 1 208 ? -40.910 -0.842 72.940 1.00 79.06 208 GLN A N 1
ATOM 1596 C CA . GLN A 1 208 ? -41.565 -0.036 71.907 1.00 79.06 208 GLN A CA 1
ATOM 1597 C C . GLN A 1 208 ? -40.688 1.138 71.447 1.00 79.06 208 GLN A C 1
ATOM 1599 O O . GLN A 1 208 ? -40.506 1.340 70.247 1.00 79.06 208 GLN A O 1
ATOM 1604 N N . ARG A 1 209 ? -40.093 1.891 72.383 1.00 80.44 209 ARG A N 1
ATOM 1605 C CA . ARG A 1 209 ? -39.226 3.037 72.047 1.00 80.44 209 ARG A CA 1
ATOM 1606 C C . ARG A 1 209 ? -37.992 2.629 71.244 1.00 80.44 209 ARG A C 1
ATOM 1608 O O . ARG A 1 209 ? -37.626 3.334 70.305 1.00 80.44 209 ARG A O 1
ATOM 1615 N N . SER A 1 210 ? -37.362 1.507 71.593 1.00 74.06 210 SER A N 1
ATOM 1616 C CA . SER A 1 210 ? -36.201 0.991 70.859 1.00 74.06 210 SER A CA 1
ATOM 1617 C C . SER A 1 210 ? -36.563 0.633 69.418 1.00 74.06 210 SER A C 1
ATOM 1619 O O . SER A 1 210 ? -35.821 0.981 68.503 1.00 74.06 210 SER A O 1
ATOM 1621 N N . LEU A 1 211 ? -37.706 -0.027 69.215 1.00 76.94 211 LEU A N 1
ATOM 1622 C CA . LEU A 1 211 ? -38.142 -0.465 67.893 1.00 76.94 211 LEU A CA 1
ATOM 1623 C C . LEU A 1 211 ? -38.508 0.724 66.994 1.00 76.94 211 LEU A C 1
ATOM 1625 O O . LEU A 1 211 ? -38.027 0.818 65.866 1.00 76.94 211 LEU A O 1
ATOM 1629 N N . SER A 1 212 ? -39.290 1.676 67.514 1.00 79.12 212 SER A N 1
ATOM 1630 C CA . SER A 1 212 ? -39.671 2.881 66.769 1.00 79.12 212 SER A CA 1
ATOM 1631 C C . SER A 1 212 ? -38.465 3.742 66.386 1.00 79.12 212 SER A C 1
ATOM 1633 O O . SER A 1 212 ? -38.422 4.252 65.269 1.00 79.12 212 SER A O 1
ATOM 1635 N N . LYS A 1 213 ? -37.465 3.881 67.269 1.00 77.56 213 LYS A N 1
ATOM 1636 C CA . LYS A 1 213 ? -36.249 4.651 66.967 1.00 77.56 213 LYS A CA 1
ATOM 1637 C C . LYS A 1 213 ? -35.439 4.012 65.836 1.00 77.56 213 LYS A C 1
ATOM 1639 O O . LYS A 1 213 ? -35.068 4.713 64.901 1.00 77.56 213 LYS A O 1
ATOM 1644 N N . SER A 1 214 ? -35.198 2.702 65.900 1.00 74.62 214 SER A N 1
ATOM 1645 C CA . SER A 1 214 ? -34.426 1.983 64.880 1.00 74.62 214 SER A CA 1
ATOM 1646 C C . SER A 1 214 ? -35.110 1.989 63.511 1.00 74.62 214 SER A C 1
ATOM 1648 O O . SER A 1 214 ? -34.452 2.246 62.508 1.00 74.62 214 SER A O 1
ATOM 1650 N N . ILE A 1 215 ? -36.431 1.783 63.462 1.00 79.12 215 ILE A N 1
ATOM 1651 C CA . ILE A 1 215 ? -37.192 1.850 62.205 1.00 79.12 215 ILE A CA 1
ATOM 1652 C C . ILE A 1 215 ? -37.177 3.275 61.641 1.00 79.12 215 ILE A C 1
ATOM 1654 O O . ILE A 1 215 ? -36.931 3.458 60.456 1.00 79.12 215 ILE A O 1
ATOM 1658 N N . SER A 1 216 ? -37.372 4.295 62.481 1.00 79.88 216 SER A N 1
ATOM 1659 C CA . SER A 1 216 ? -37.331 5.693 62.037 1.00 79.88 216 SER A CA 1
ATOM 1660 C C . SER A 1 216 ? -35.968 6.094 61.471 1.00 79.88 216 SER A C 1
ATOM 1662 O O . SER A 1 216 ? -35.926 6.866 60.519 1.00 79.88 216 SER A O 1
ATOM 1664 N N . GLN A 1 217 ? -34.868 5.595 62.041 1.00 75.19 217 GLN A N 1
ATOM 1665 C CA . GLN A 1 217 ? -33.522 5.835 61.512 1.00 75.19 217 GLN A CA 1
ATOM 1666 C C . GLN A 1 217 ? -33.333 5.163 60.151 1.00 75.19 217 GLN A C 1
ATOM 1668 O O . GLN A 1 217 ? -32.838 5.807 59.233 1.00 75.19 217 GLN A O 1
ATOM 1673 N N . LEU A 1 218 ? -33.797 3.919 59.998 1.00 75.44 218 LEU A N 1
ATOM 1674 C CA . LEU A 1 218 ? -33.756 3.198 58.724 1.00 75.44 218 LEU A CA 1
ATOM 1675 C C . LEU A 1 218 ? -34.538 3.943 57.631 1.00 75.44 218 LEU A C 1
ATOM 1677 O O . LEU A 1 218 ? -34.024 4.178 56.541 1.00 75.44 218 LEU A O 1
ATOM 1681 N N . THR A 1 219 ? -35.762 4.370 57.951 1.00 80.19 219 THR A N 1
ATOM 1682 C CA . THR A 1 219 ? -36.611 5.145 57.041 1.00 80.19 219 THR A CA 1
ATOM 1683 C C . THR A 1 219 ? -35.981 6.490 56.704 1.00 80.19 219 THR A C 1
ATOM 1685 O O . THR A 1 219 ? -35.985 6.877 55.543 1.00 80.19 219 THR A O 1
ATOM 1688 N N . SER A 1 220 ? -35.401 7.186 57.688 1.00 77.75 220 SER A N 1
ATOM 1689 C CA . SER A 1 220 ? -34.729 8.464 57.448 1.00 77.75 220 SER A CA 1
ATOM 1690 C C . SER A 1 220 ? -33.522 8.302 56.533 1.00 77.75 220 SER A C 1
ATOM 1692 O O . SER A 1 220 ? -33.377 9.102 55.625 1.00 77.75 220 SER A O 1
ATOM 1694 N N . SER A 1 221 ? -32.682 7.283 56.723 1.00 73.38 221 SER A N 1
ATOM 1695 C CA . SER A 1 221 ? -31.523 7.043 55.853 1.00 73.38 221 SER A CA 1
ATOM 1696 C C . SER A 1 221 ? -31.926 6.642 54.432 1.00 73.38 221 SER A C 1
ATOM 1698 O O . SER A 1 221 ? -31.281 7.069 53.479 1.00 73.38 221 SER A O 1
ATOM 1700 N N . LEU A 1 222 ? -33.012 5.878 54.270 1.00 75.75 222 LEU A N 1
ATOM 1701 C CA . LEU A 1 222 ? -33.588 5.583 52.953 1.00 75.75 222 LEU A CA 1
ATOM 1702 C C . LEU A 1 222 ? -34.173 6.836 52.285 1.00 75.75 222 LEU A C 1
ATOM 1704 O O . LEU A 1 222 ? -34.050 7.000 51.073 1.00 75.75 222 LEU A O 1
ATOM 1708 N N . ASP A 1 223 ? -34.779 7.735 53.058 1.00 74.94 223 ASP A N 1
ATOM 1709 C CA . ASP A 1 223 ? -35.300 9.002 52.542 1.00 74.94 223 ASP A CA 1
ATOM 1710 C C . ASP A 1 223 ? -34.166 9.982 52.199 1.00 74.94 223 ASP A C 1
ATOM 1712 O O . ASP A 1 223 ? -34.217 10.637 51.159 1.00 74.94 223 ASP A O 1
ATOM 1716 N N . THR A 1 224 ? -33.083 10.012 52.988 1.00 71.12 224 THR A N 1
ATOM 1717 C CA . THR A 1 224 ? -31.843 10.731 52.650 1.00 71.12 224 THR A CA 1
ATOM 1718 C C . THR A 1 224 ? -31.221 10.176 51.372 1.00 71.12 224 THR A C 1
ATOM 1720 O O . THR A 1 224 ? -30.797 10.956 50.535 1.00 71.12 224 THR A O 1
ATOM 1723 N N . PHE A 1 225 ? -31.216 8.859 51.157 1.00 70.50 225 PHE A N 1
ATOM 1724 C CA . PHE A 1 225 ? -30.751 8.275 49.895 1.00 70.50 225 PHE A CA 1
ATOM 1725 C C . PHE A 1 225 ? -31.641 8.681 48.706 1.00 70.50 225 PHE A C 1
ATOM 1727 O O . PHE A 1 225 ? -31.144 9.079 47.654 1.00 70.50 225 PHE A O 1
ATOM 1734 N N . LYS A 1 226 ? -32.967 8.654 48.886 1.00 69.44 226 LYS A N 1
ATOM 1735 C CA . LYS A 1 226 ? -33.944 9.072 47.869 1.00 69.44 226 LYS A CA 1
ATOM 1736 C C . LYS A 1 226 ? -33.831 10.559 47.506 1.00 69.44 226 LYS A C 1
ATOM 1738 O O . LYS A 1 226 ? -34.057 10.919 46.355 1.00 69.44 226 LYS A O 1
ATOM 1743 N N . THR A 1 227 ? -33.549 11.421 48.481 1.00 65.00 227 THR A N 1
ATOM 1744 C CA . THR A 1 227 ? -33.528 12.888 48.310 1.00 65.00 227 THR A CA 1
ATOM 1745 C C . THR A 1 227 ? -32.126 13.466 48.108 1.00 65.00 227 THR A C 1
ATOM 1747 O O . THR A 1 227 ? -31.992 14.564 47.577 1.00 65.00 227 THR A O 1
ATOM 1750 N N . GLY A 1 228 ? -31.083 12.735 48.492 1.00 61.97 228 GLY A N 1
ATOM 1751 C CA . GLY A 1 228 ? -29.691 13.182 48.538 1.00 61.97 228 GLY A CA 1
ATOM 1752 C C . GLY A 1 228 ? -28.905 12.989 47.247 1.00 61.97 228 GLY A C 1
ATOM 1753 O O . GLY A 1 228 ? -27.693 12.838 47.321 1.00 61.97 228 GLY A O 1
ATOM 1754 N N . ASN A 1 229 ? -29.563 12.977 46.081 1.00 65.88 229 ASN A N 1
ATOM 1755 C CA . ASN A 1 229 ? -28.907 12.820 44.776 1.00 65.88 229 ASN A CA 1
ATOM 1756 C C . ASN A 1 229 ? -27.941 11.618 44.727 1.00 65.88 229 ASN A C 1
ATOM 1758 O O . ASN A 1 229 ? -26.780 11.781 44.381 1.00 65.88 229 ASN A O 1
ATOM 1762 N N . GLY A 1 230 ? -28.385 10.424 45.134 1.00 72.12 230 GLY A N 1
ATOM 1763 C CA . GLY A 1 230 ? -27.603 9.202 44.916 1.00 72.12 230 GLY A CA 1
ATOM 1764 C C . GLY A 1 230 ? -26.287 9.098 45.697 1.00 72.12 230 GLY A C 1
ATOM 1765 O O . GLY A 1 230 ? -25.376 8.431 45.222 1.00 72.12 230 GLY A O 1
ATOM 1766 N N . ASP A 1 231 ? -26.165 9.729 46.869 1.00 81.19 231 ASP A N 1
ATOM 1767 C CA . ASP A 1 231 ? -25.007 9.564 47.759 1.00 81.19 231 ASP A CA 1
ATOM 1768 C C . ASP A 1 231 ? -24.882 8.108 48.261 1.00 81.19 231 ASP A C 1
ATOM 1770 O O . ASP A 1 231 ? -25.632 7.636 49.124 1.00 81.19 231 ASP A O 1
ATOM 1774 N N . LEU A 1 232 ? -23.917 7.385 47.691 1.00 82.94 232 LEU A N 1
ATOM 1775 C CA . LEU A 1 232 ? -23.576 6.000 47.993 1.00 82.94 232 LEU A CA 1
ATOM 1776 C C . LEU A 1 232 ? -22.656 5.872 49.214 1.00 82.94 232 LEU A C 1
ATOM 1778 O O . LEU A 1 232 ? -22.377 4.745 49.633 1.00 82.94 232 LEU A O 1
ATOM 1782 N N . SER A 1 233 ? -22.227 6.977 49.831 1.00 82.56 233 SER A N 1
ATOM 1783 C CA . SER A 1 233 ? -21.425 6.971 51.063 1.00 82.56 233 SER A CA 1
ATOM 1784 C C . SER A 1 233 ? -22.273 6.774 52.330 1.00 82.56 233 SER A C 1
ATOM 1786 O O . SER A 1 233 ? -21.744 6.452 53.397 1.00 82.56 233 SER A O 1
ATOM 1788 N N . VAL A 1 234 ? -23.605 6.882 52.221 1.00 81.88 234 VAL A N 1
ATOM 1789 C CA . VAL A 1 234 ? -24.540 6.716 53.345 1.00 81.88 234 VAL A CA 1
ATOM 1790 C C . VAL A 1 234 ? -24.436 5.308 53.942 1.00 81.88 234 VAL A C 1
ATOM 1792 O O . VAL A 1 234 ? -24.522 4.297 53.241 1.00 81.88 234 VAL A O 1
ATOM 1795 N N . ARG A 1 235 ? -24.272 5.228 55.267 1.00 82.62 235 ARG A N 1
ATOM 1796 C CA . ARG A 1 235 ? -24.216 3.967 56.023 1.00 82.62 235 ARG A CA 1
ATOM 1797 C C . ARG A 1 235 ? -25.208 3.973 57.177 1.00 82.62 235 ARG A C 1
ATOM 1799 O O . ARG A 1 235 ? -25.391 4.984 57.854 1.00 82.62 235 ARG A O 1
ATOM 1806 N N . LEU A 1 236 ? -25.821 2.819 57.422 1.00 82.00 236 LEU A N 1
ATOM 1807 C CA . LEU A 1 236 ? -26.670 2.592 58.583 1.00 82.00 236 LEU A CA 1
ATOM 1808 C C . LEU A 1 236 ? -25.822 2.211 59.804 1.00 82.00 236 LEU A C 1
ATOM 1810 O O . LEU A 1 236 ? -24.880 1.422 59.675 1.00 82.00 236 LEU A O 1
ATOM 1814 N N . PRO A 1 237 ? -26.162 2.711 61.006 1.00 78.44 237 PRO A N 1
ATOM 1815 C CA . PRO A 1 237 ? -25.482 2.310 62.229 1.00 78.44 237 PRO A CA 1
ATOM 1816 C C . PRO A 1 237 ? -25.726 0.822 62.526 1.00 78.44 237 PRO A C 1
ATOM 1818 O O . PRO A 1 237 ? -26.864 0.354 62.563 1.00 78.44 237 PRO A O 1
ATOM 1821 N N . GLU A 1 238 ? -24.657 0.078 62.811 1.00 78.75 238 GLU A N 1
ATOM 1822 C CA . GLU A 1 238 ? -24.706 -1.358 63.148 1.00 78.75 238 GLU A CA 1
ATOM 1823 C C . GLU A 1 238 ? -24.931 -1.621 64.653 1.00 78.75 238 GLU A C 1
ATOM 1825 O O . GLU A 1 238 ? -24.519 -2.638 65.208 1.00 78.75 238 GLU A O 1
ATOM 1830 N N . SER A 1 239 ? -25.597 -0.692 65.340 1.00 68.81 239 SER A N 1
ATOM 1831 C CA . SER A 1 239 ? -25.917 -0.801 66.768 1.00 68.81 239 SER A CA 1
ATOM 1832 C C . SER A 1 239 ? -27.412 -1.056 66.974 1.00 68.81 239 SER A C 1
ATOM 1834 O O . SER A 1 239 ? -28.242 -0.513 66.249 1.00 68.81 239 SER A O 1
ATOM 1836 N N . GLY A 1 240 ? -27.778 -1.870 67.968 1.00 69.81 240 GLY A N 1
ATOM 1837 C CA . GLY A 1 240 ? -29.180 -2.154 68.298 1.00 69.81 240 GLY A CA 1
ATOM 1838 C C . GLY A 1 240 ? -29.483 -3.641 68.472 1.00 69.81 240 GLY A C 1
ATOM 1839 O O . GLY A 1 240 ? -28.607 -4.427 68.823 1.00 69.81 240 GLY A O 1
ATOM 1840 N N . LEU A 1 241 ? -30.753 -4.003 68.271 1.00 69.19 241 LEU A N 1
ATOM 1841 C CA . LEU A 1 241 ? -31.231 -5.390 68.291 1.00 69.19 241 LEU A CA 1
ATOM 1842 C C . LEU A 1 241 ? -30.602 -6.175 67.133 1.00 69.19 241 LEU A C 1
ATOM 1844 O O . LEU A 1 241 ? -30.365 -5.603 66.069 1.00 69.19 241 LEU A O 1
ATOM 1848 N N . ASP A 1 242 ? -30.373 -7.474 67.316 1.00 76.88 242 ASP A N 1
ATOM 1849 C CA . ASP A 1 242 ? -29.657 -8.287 66.320 1.00 76.88 242 ASP A CA 1
ATOM 1850 C C . ASP A 1 242 ? -30.346 -8.308 64.951 1.00 76.88 242 ASP A C 1
ATOM 1852 O O . ASP A 1 242 ? -29.671 -8.205 63.930 1.00 76.88 242 ASP A O 1
ATOM 1856 N N . ASP A 1 243 ? -31.681 -8.331 64.935 1.00 78.06 243 ASP A N 1
ATOM 1857 C CA . ASP A 1 243 ? -32.480 -8.310 63.704 1.00 78.06 243 ASP A CA 1
ATOM 1858 C C . ASP A 1 243 ? -32.260 -7.008 62.902 1.00 78.06 243 ASP A C 1
ATOM 1860 O O . ASP A 1 243 ? -32.139 -7.019 61.679 1.00 78.06 243 ASP A O 1
ATOM 1864 N N . ILE A 1 244 ? -32.150 -5.870 63.600 1.00 79.81 244 ILE A N 1
ATOM 1865 C CA . ILE A 1 244 ? -31.880 -4.561 62.983 1.00 79.81 244 ILE A CA 1
ATOM 1866 C C . ILE A 1 244 ? -30.420 -4.468 62.543 1.00 79.81 244 ILE A C 1
ATOM 1868 O O . ILE A 1 244 ? -30.135 -3.958 61.466 1.00 79.81 244 ILE A O 1
ATOM 1872 N N . ARG A 1 245 ? -29.491 -4.990 63.349 1.00 81.56 245 ARG A N 1
ATOM 1873 C CA . ARG A 1 245 ? -28.062 -5.016 63.025 1.00 81.56 245 ARG A CA 1
ATOM 1874 C C . ARG A 1 245 ? -27.787 -5.825 61.758 1.00 81.56 245 ARG A C 1
ATOM 1876 O O . ARG A 1 245 ? -27.016 -5.377 60.916 1.00 81.56 245 ARG A O 1
ATOM 1883 N N . GLN A 1 246 ? -28.441 -6.976 61.597 1.00 82.56 246 GLN A N 1
ATOM 1884 C CA . GLN A 1 246 ? -28.325 -7.797 60.393 1.00 82.56 246 GLN A CA 1
ATOM 1885 C C . GLN A 1 246 ? -28.847 -7.063 59.148 1.00 82.56 246 GLN A C 1
ATOM 1887 O O . GLN A 1 246 ? -28.212 -7.119 58.096 1.00 82.56 246 GLN A O 1
ATOM 1892 N N . LEU A 1 247 ? -29.954 -6.323 59.278 1.00 82.94 247 LEU A N 1
ATOM 1893 C CA . LEU A 1 247 ? -30.489 -5.488 58.201 1.00 82.94 247 LEU A CA 1
ATOM 1894 C C . LEU A 1 247 ? -29.549 -4.324 57.846 1.00 82.94 247 LEU A C 1
ATOM 1896 O O . LEU A 1 247 ? -29.272 -4.114 56.666 1.00 82.94 247 LEU A O 1
ATOM 1900 N N . SER A 1 248 ? -29.017 -3.610 58.847 1.00 85.31 248 SER A N 1
ATOM 1901 C CA . SER A 1 248 ? -28.018 -2.550 58.641 1.00 85.31 248 SER A CA 1
ATOM 1902 C C . SER A 1 248 ? -26.781 -3.078 57.912 1.00 85.31 248 SER A C 1
ATOM 1904 O O . SER A 1 248 ? -26.301 -2.434 56.983 1.00 85.31 248 SER A O 1
ATOM 1906 N N . HIS A 1 249 ? -26.291 -4.263 58.289 1.00 87.75 249 HIS A N 1
ATOM 1907 C CA . HIS A 1 249 ? -25.120 -4.877 57.667 1.00 87.75 249 HIS A CA 1
ATOM 1908 C C . HIS A 1 249 ? -25.364 -5.244 56.194 1.00 87.75 249 HIS A C 1
ATOM 1910 O O . HIS A 1 249 ? -24.555 -4.905 55.331 1.00 87.75 249 HIS A O 1
ATOM 1916 N N . ALA A 1 250 ? -26.507 -5.867 55.883 1.00 85.75 250 ALA A N 1
ATOM 1917 C CA . ALA A 1 250 ? -26.882 -6.197 54.506 1.00 85.75 250 ALA A CA 1
ATOM 1918 C C . ALA A 1 250 ? -27.042 -4.943 53.628 1.00 85.75 250 ALA A C 1
ATOM 1920 O O . ALA A 1 250 ? -26.566 -4.914 52.495 1.00 85.75 250 ALA A O 1
ATOM 1921 N N . PHE A 1 251 ? -27.657 -3.884 54.165 1.00 85.94 251 PHE A N 1
ATOM 1922 C CA . PHE A 1 251 ? -27.777 -2.600 53.472 1.00 85.94 251 PHE A CA 1
ATOM 1923 C C . PHE A 1 251 ? -26.408 -1.956 53.210 1.00 85.94 251 PHE A C 1
ATOM 1925 O O . PHE A 1 251 ? -26.138 -1.524 52.094 1.00 85.94 251 PHE A O 1
ATOM 1932 N N . ASN A 1 252 ? -25.522 -1.925 54.212 1.00 87.44 252 ASN A N 1
ATOM 1933 C CA . ASN A 1 252 ? -24.173 -1.377 54.062 1.00 87.44 252 ASN A CA 1
ATOM 1934 C C . ASN A 1 252 ? -23.353 -2.151 53.016 1.00 87.44 252 ASN A C 1
ATOM 1936 O O . ASN A 1 252 ? -22.644 -1.527 52.227 1.00 87.44 252 ASN A O 1
ATOM 1940 N N . GLY A 1 253 ? -23.472 -3.484 52.983 1.00 88.44 253 GLY A N 1
ATOM 1941 C CA . GLY A 1 253 ? -22.847 -4.331 51.963 1.00 88.44 253 GLY A CA 1
ATOM 1942 C C . GLY A 1 253 ? -23.353 -4.018 50.553 1.00 88.44 253 GLY A C 1
ATOM 1943 O O . GLY A 1 253 ? -22.550 -3.779 49.656 1.00 88.44 253 GLY A O 1
ATOM 1944 N N . PHE A 1 254 ? -24.672 -3.909 50.379 1.00 86.94 254 PHE A N 1
ATOM 1945 C CA . PHE A 1 254 ? -25.282 -3.509 49.106 1.00 86.94 254 PHE A CA 1
ATOM 1946 C C . PHE A 1 254 ? -24.810 -2.121 48.634 1.00 86.94 254 PHE A C 1
ATOM 1948 O O . PHE A 1 254 ? -24.457 -1.947 47.469 1.00 86.94 254 PHE A O 1
ATOM 1955 N N . MET A 1 255 ? -24.736 -1.138 49.539 1.00 87.44 255 MET A N 1
ATOM 1956 C CA . MET A 1 255 ? -24.232 0.204 49.214 1.00 87.44 255 MET A CA 1
ATOM 1957 C C . MET A 1 255 ? -22.747 0.194 48.827 1.00 87.44 255 MET A C 1
ATOM 1959 O O . MET A 1 255 ? -22.340 0.945 47.940 1.00 87.44 255 MET A O 1
ATOM 1963 N N . ALA A 1 256 ? -21.932 -0.661 49.455 1.00 88.75 256 ALA A N 1
ATOM 1964 C CA . ALA A 1 256 ? -20.527 -0.830 49.090 1.00 88.75 256 ALA A CA 1
ATOM 1965 C C . ALA A 1 256 ? -20.361 -1.457 47.694 1.00 88.75 256 ALA A C 1
ATOM 1967 O O . ALA A 1 256 ? -19.546 -0.976 46.909 1.00 88.75 256 ALA A O 1
ATOM 1968 N N . GLU A 1 257 ? -21.157 -2.477 47.355 1.00 89.06 257 GLU A N 1
ATOM 1969 C CA . GLU A 1 257 ? -21.159 -3.072 46.011 1.00 89.06 257 GLU A CA 1
ATOM 1970 C C . GLU A 1 257 ? -21.585 -2.062 44.934 1.00 89.06 257 GLU A C 1
ATOM 1972 O O . GLU A 1 257 ? -20.938 -1.978 43.888 1.00 89.06 257 GLU A O 1
ATOM 1977 N N . LEU A 1 258 ? -22.609 -1.240 45.200 1.00 87.94 258 LEU A N 1
ATOM 1978 C CA . LEU A 1 258 ? -23.010 -0.154 44.297 1.00 87.94 258 LEU A CA 1
ATOM 1979 C C . LEU A 1 258 ? -21.896 0.884 44.116 1.00 87.94 258 LEU A C 1
ATOM 1981 O O . LEU A 1 258 ? -21.553 1.218 42.984 1.00 87.94 258 LEU A O 1
ATOM 1985 N N . SER A 1 259 ? -21.311 1.370 45.213 1.00 87.81 259 SER A N 1
ATOM 1986 C CA . SER A 1 259 ? -20.201 2.336 45.206 1.00 87.81 259 SER A CA 1
ATOM 1987 C C . SER A 1 259 ? -19.013 1.828 44.372 1.00 87.81 259 SER A C 1
ATOM 1989 O O . SER A 1 259 ? -18.488 2.546 43.513 1.00 87.81 259 SER A O 1
ATOM 1991 N N . GLN A 1 260 ? -18.652 0.549 44.529 1.00 89.38 260 GLN A N 1
ATOM 1992 C CA . GLN A 1 260 ? -17.604 -0.094 43.737 1.00 89.38 260 GLN A CA 1
ATOM 1993 C C . GLN A 1 260 ? -17.979 -0.198 42.250 1.00 89.38 260 GLN A C 1
ATOM 1995 O O . GLN A 1 260 ? -17.152 0.115 41.392 1.00 89.38 260 GLN A O 1
ATOM 2000 N N . ALA A 1 261 ? -19.212 -0.604 41.930 1.00 87.94 261 ALA A N 1
ATOM 2001 C CA . ALA A 1 261 ? -19.682 -0.710 40.550 1.00 87.94 261 ALA A CA 1
ATOM 2002 C C . ALA A 1 261 ? -19.663 0.652 39.833 1.00 87.94 261 ALA A C 1
ATOM 2004 O O . ALA A 1 261 ? -19.131 0.753 38.726 1.00 87.94 261 ALA A O 1
ATOM 2005 N N . PHE A 1 262 ? -20.161 1.714 40.475 1.00 87.56 262 PHE A N 1
ATOM 2006 C CA . PHE A 1 262 ? -20.126 3.073 39.923 1.00 87.56 262 PHE A CA 1
ATOM 2007 C C . PHE A 1 262 ? -18.696 3.593 39.753 1.00 87.56 262 PHE A C 1
ATOM 2009 O O . PHE A 1 262 ? -18.376 4.138 38.697 1.00 87.56 262 PHE A O 1
ATOM 2016 N N . SER A 1 263 ? -17.808 3.348 40.721 1.00 87.44 263 SER A N 1
ATOM 2017 C CA . SER A 1 263 ? -16.381 3.686 40.597 1.00 87.44 263 SER A CA 1
ATOM 2018 C C . SER A 1 263 ? -15.729 3.018 39.385 1.00 87.44 263 SER A C 1
ATOM 2020 O O . SER A 1 263 ? -14.973 3.654 38.646 1.00 87.44 263 SER A O 1
ATOM 2022 N N . SER A 1 264 ? -16.044 1.743 39.136 1.00 87.81 264 SER A N 1
ATOM 2023 C CA . SER A 1 264 ? -15.567 1.027 37.952 1.00 87.81 264 SER A CA 1
ATOM 2024 C C . SER A 1 264 ? -16.102 1.633 36.651 1.00 87.81 264 SER A C 1
ATOM 2026 O O . SER A 1 264 ? -15.329 1.778 35.707 1.00 87.81 264 SER A O 1
ATOM 2028 N N . VAL A 1 265 ? -17.375 2.047 36.595 1.00 88.81 265 VAL A N 1
ATOM 2029 C CA . VAL A 1 265 ? -17.941 2.722 35.410 1.00 88.81 265 VAL A CA 1
ATOM 2030 C C . VAL A 1 265 ? -17.268 4.074 35.163 1.00 88.81 265 VAL A C 1
ATOM 2032 O O . VAL A 1 265 ? -16.909 4.362 34.024 1.00 88.81 265 VAL A O 1
ATOM 2035 N N . VAL A 1 266 ? -17.032 4.877 36.208 1.00 86.62 266 VAL A N 1
ATOM 2036 C CA . VAL A 1 266 ? -16.310 6.160 36.095 1.00 86.62 266 VAL A CA 1
ATOM 2037 C C . VAL A 1 266 ? -14.903 5.939 35.533 1.00 86.62 266 VAL A C 1
ATOM 2039 O O . VAL A 1 266 ? -14.494 6.624 34.595 1.00 86.62 266 VAL A O 1
ATOM 2042 N N . SER A 1 267 ? -14.168 4.951 36.055 1.00 87.25 267 SER A N 1
ATOM 2043 C CA . SER A 1 267 ? -12.821 4.628 35.572 1.00 87.2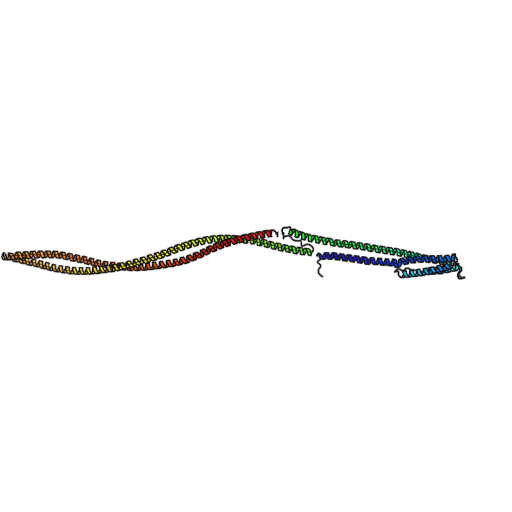5 267 SER A CA 1
ATOM 2044 C C . SER A 1 267 ? -12.816 4.138 34.119 1.00 87.25 267 SER A C 1
ATOM 2046 O O . SER A 1 267 ? -11.960 4.572 33.346 1.00 87.25 267 SER A O 1
ATOM 2048 N N . LEU A 1 268 ? -13.763 3.272 33.731 1.00 87.38 268 LEU A N 1
ATOM 2049 C CA . LEU A 1 268 ? -13.899 2.803 32.347 1.00 87.38 268 LEU A CA 1
ATOM 2050 C C . LEU A 1 268 ? -14.268 3.945 31.395 1.00 87.38 268 LEU A C 1
ATOM 2052 O O . LEU A 1 268 ? -13.717 4.014 30.301 1.00 87.38 268 LEU A O 1
ATOM 2056 N N . SER A 1 269 ? -15.155 4.849 31.818 1.00 88.69 269 SER A N 1
ATOM 2057 C CA . SER A 1 269 ? -15.526 6.042 31.051 1.00 88.69 269 SER A CA 1
ATOM 2058 C C . SER A 1 269 ? -14.312 6.950 30.818 1.00 88.69 269 SER A C 1
ATOM 2060 O O . SER A 1 269 ? -14.021 7.330 29.690 1.00 88.69 269 SER A O 1
ATOM 2062 N N . GLY A 1 270 ? -13.509 7.224 31.852 1.00 83.06 270 GLY A N 1
ATOM 2063 C CA . GLY A 1 270 ? -12.269 7.992 31.681 1.00 83.06 270 GLY A CA 1
ATOM 2064 C C . GLY A 1 270 ? -11.307 7.362 30.661 1.00 83.06 270 GLY A C 1
ATOM 2065 O O . GLY A 1 270 ? -10.758 8.062 29.807 1.00 83.06 270 GLY A O 1
ATOM 2066 N N . GLY A 1 271 ? -11.150 6.034 30.701 1.00 87.50 271 GLY A N 1
ATOM 2067 C CA . GLY A 1 271 ? -10.363 5.290 29.712 1.00 87.50 271 GLY A CA 1
ATOM 2068 C C . GLY A 1 271 ? -10.948 5.362 28.297 1.00 87.50 271 GLY A C 1
ATOM 2069 O O . GLY A 1 271 ? -10.203 5.546 27.334 1.00 87.50 271 GLY A O 1
ATOM 2070 N N . LEU A 1 272 ? -12.275 5.275 28.163 1.00 91.31 272 LEU A N 1
ATOM 2071 C CA . LEU A 1 272 ? -12.974 5.328 26.879 1.00 91.31 272 LEU A CA 1
ATOM 2072 C C . LEU A 1 272 ? -12.778 6.675 26.169 1.00 91.31 272 LEU A C 1
ATOM 2074 O O . LEU A 1 272 ? -12.471 6.679 24.978 1.00 91.31 272 LEU A O 1
ATOM 2078 N N . THR A 1 273 ? -12.859 7.799 26.889 1.00 90.00 273 THR A N 1
ATOM 2079 C CA . THR A 1 273 ? -12.544 9.131 26.339 1.00 90.00 273 THR A CA 1
ATOM 2080 C C . THR A 1 273 ? -11.108 9.207 25.815 1.00 90.00 273 THR A C 1
ATOM 2082 O O . THR A 1 273 ? -10.877 9.705 24.712 1.00 90.00 273 THR A O 1
ATOM 2085 N N . GLY A 1 274 ? -10.134 8.681 26.568 1.00 90.31 274 GLY A N 1
ATOM 2086 C CA . GLY A 1 274 ? -8.732 8.646 26.137 1.00 90.31 274 GLY A CA 1
ATOM 2087 C C . GLY A 1 274 ? -8.519 7.792 24.883 1.00 90.31 274 GLY A C 1
ATOM 2088 O O . GLY A 1 274 ? -7.819 8.202 23.958 1.00 90.31 274 GLY A O 1
ATOM 2089 N N . HIS A 1 275 ? -9.170 6.628 24.805 1.00 92.06 275 HIS A N 1
ATOM 2090 C CA . HIS A 1 275 ? -9.127 5.782 23.612 1.00 92.06 275 HIS A CA 1
ATOM 2091 C C . HIS A 1 275 ? -9.791 6.446 22.402 1.00 92.06 275 HIS A C 1
ATOM 2093 O O . HIS A 1 275 ? -9.216 6.411 21.317 1.00 92.06 275 HIS A O 1
ATOM 2099 N N . ALA A 1 276 ? -10.944 7.093 22.580 1.00 93.88 276 ALA A N 1
ATOM 2100 C CA . ALA A 1 276 ? -11.611 7.843 21.519 1.00 93.88 276 ALA A CA 1
ATOM 2101 C C . ALA A 1 276 ? -10.715 8.965 20.964 1.00 93.88 276 ALA A C 1
ATOM 2103 O O . ALA A 1 276 ? -10.589 9.109 19.751 1.00 93.88 276 ALA A O 1
ATOM 2104 N N . PHE A 1 277 ? -10.022 9.706 21.834 1.00 93.19 277 PHE A N 1
ATOM 2105 C CA . PHE A 1 277 ? -9.058 10.727 21.415 1.00 93.19 277 PHE A CA 1
ATOM 2106 C C . PHE A 1 277 ? -7.895 10.144 20.594 1.00 93.19 277 PHE A C 1
ATOM 2108 O O . PHE A 1 277 ? -7.530 10.695 19.553 1.00 93.19 277 PHE A O 1
ATOM 2115 N N . ASN A 1 278 ? -7.341 9.007 21.027 1.00 94.69 278 ASN A N 1
ATOM 2116 C CA . ASN A 1 278 ? -6.254 8.340 20.310 1.00 94.69 278 ASN A CA 1
ATOM 2117 C C . ASN A 1 278 ? -6.699 7.844 18.927 1.00 94.69 278 ASN A C 1
ATOM 2119 O O . ASN A 1 278 ? -5.955 8.004 17.962 1.00 94.69 278 ASN A O 1
ATOM 2123 N N . VAL A 1 279 ? -7.908 7.280 18.812 1.00 95.19 279 VAL A N 1
ATOM 2124 C CA . VAL A 1 279 ? -8.456 6.845 17.515 1.00 95.19 279 VAL A CA 1
ATOM 2125 C C . VAL A 1 279 ? -8.719 8.047 16.605 1.00 95.19 279 VAL A C 1
ATOM 2127 O O . VAL A 1 279 ? -8.378 7.983 15.429 1.00 95.19 279 VAL A O 1
ATOM 2130 N N . SER A 1 280 ? -9.235 9.162 17.135 1.00 95.19 280 SER A N 1
ATOM 2131 C CA . SER A 1 280 ? -9.418 10.400 16.363 1.00 95.19 280 SER A CA 1
ATOM 2132 C C . SER A 1 280 ? -8.091 10.946 15.831 1.00 95.19 280 SER A C 1
ATOM 2134 O O . SER A 1 280 ? -7.991 11.272 14.654 1.00 95.19 280 SER A O 1
ATOM 2136 N N . SER A 1 281 ? -7.055 10.995 16.674 1.00 95.50 281 SER A N 1
ATOM 2137 C CA . SER A 1 281 ? -5.716 11.445 16.263 1.00 95.50 281 SER A CA 1
ATOM 2138 C C . SER A 1 281 ? -5.115 10.532 15.188 1.00 95.50 281 SER A C 1
ATOM 2140 O O . SER A 1 281 ? -4.571 11.011 14.197 1.00 95.50 281 SER A O 1
ATOM 2142 N N . ALA A 1 282 ? -5.254 9.211 15.349 1.00 94.94 282 ALA A N 1
ATOM 2143 C CA . ALA A 1 282 ? -4.786 8.240 14.363 1.00 94.94 282 ALA A CA 1
ATOM 2144 C C . ALA A 1 282 ? -5.546 8.349 13.030 1.00 94.94 282 ALA A C 1
ATOM 2146 O O . ALA A 1 282 ? -4.954 8.182 11.965 1.00 94.94 282 ALA A O 1
ATOM 2147 N N . ALA A 1 283 ? -6.845 8.656 13.075 1.00 95.62 283 ALA A N 1
ATOM 2148 C CA . ALA A 1 283 ? -7.647 8.910 11.885 1.00 95.62 283 ALA A CA 1
ATOM 2149 C C . ALA A 1 283 ? -7.179 10.174 11.143 1.00 95.62 283 ALA A C 1
ATOM 2151 O O . ALA A 1 283 ? -6.993 10.130 9.930 1.00 95.62 283 ALA A O 1
ATOM 2152 N N . GLU A 1 284 ? -6.911 11.274 11.852 1.00 94.44 284 GLU A N 1
ATOM 2153 C CA . GLU A 1 284 ? -6.364 12.499 11.247 1.00 94.44 284 GLU A CA 1
ATOM 2154 C C . GLU A 1 284 ? -4.990 12.265 10.599 1.00 94.44 284 GLU A C 1
ATOM 2156 O O . GLU A 1 284 ? -4.742 12.708 9.474 1.00 94.44 284 GLU A O 1
ATOM 2161 N N . GLU A 1 285 ? -4.105 11.525 11.273 1.00 96.00 285 GLU A N 1
ATOM 2162 C CA . GLU A 1 285 ? -2.797 11.150 10.730 1.00 96.00 285 GLU A CA 1
ATOM 2163 C C . GLU A 1 285 ? -2.940 10.282 9.470 1.00 96.00 285 GLU A C 1
ATOM 2165 O O . GLU A 1 285 ? -2.326 10.569 8.439 1.00 96.00 285 GLU A O 1
ATOM 2170 N N . SER A 1 286 ? -3.805 9.265 9.513 1.00 94.88 286 SER A N 1
ATOM 2171 C CA . SER A 1 286 ? -4.106 8.390 8.374 1.00 94.88 286 SER A CA 1
ATOM 2172 C C . SER A 1 286 ? -4.676 9.166 7.178 1.00 94.88 286 SER A C 1
ATOM 2174 O O . SER A 1 286 ? -4.270 8.940 6.032 1.00 94.88 286 SER A O 1
ATOM 2176 N N . HIS A 1 287 ? -5.549 10.144 7.425 1.00 94.06 287 HIS A N 1
ATOM 2177 C CA . HIS A 1 287 ? -6.084 11.036 6.398 1.00 94.06 287 HIS A CA 1
ATOM 2178 C C . HIS A 1 287 ? -4.981 11.905 5.760 1.00 94.06 287 HIS A C 1
ATOM 2180 O O . HIS A 1 287 ? -4.916 12.056 4.534 1.00 94.06 287 HIS A O 1
ATOM 2186 N N . ALA A 1 288 ? -4.065 12.454 6.565 1.00 93.69 288 ALA A N 1
ATOM 2187 C CA . ALA A 1 288 ? -2.929 13.226 6.061 1.00 93.69 288 ALA A CA 1
ATOM 2188 C C . ALA A 1 288 ? -1.975 12.365 5.211 1.00 93.69 288 ALA A C 1
ATOM 2190 O O . ALA A 1 288 ? -1.566 12.781 4.122 1.00 93.69 288 ALA A O 1
ATOM 2191 N N . ILE A 1 289 ? -1.668 11.146 5.666 1.00 95.81 289 ILE A N 1
ATOM 2192 C CA . ILE A 1 289 ? -0.841 10.180 4.928 1.00 95.81 289 ILE A CA 1
ATOM 2193 C C . ILE A 1 289 ? -1.501 9.816 3.594 1.00 95.81 289 ILE A C 1
ATOM 2195 O O . ILE A 1 289 ? -0.837 9.854 2.556 1.00 95.81 289 ILE A O 1
ATOM 2199 N N . SER A 1 290 ? -2.805 9.535 3.598 1.00 95.38 290 SER A N 1
ATOM 2200 C CA . SER A 1 290 ? -3.568 9.182 2.393 1.00 95.38 290 SER A CA 1
ATOM 2201 C C . SER A 1 290 ? -3.542 10.304 1.348 1.00 95.38 290 SER A C 1
ATOM 2203 O O . SER A 1 290 ? -3.329 10.053 0.160 1.00 95.38 290 SER A O 1
ATOM 2205 N N . ASN A 1 291 ? -3.633 11.563 1.785 1.00 92.94 291 ASN A N 1
ATOM 2206 C CA . ASN A 1 291 ? -3.495 12.726 0.906 1.00 92.94 291 ASN A CA 1
ATOM 2207 C C . ASN A 1 291 ? -2.101 12.836 0.270 1.00 92.94 291 ASN A C 1
ATOM 2209 O O . ASN A 1 291 ? -1.972 13.061 -0.939 1.00 92.94 291 ASN A O 1
ATOM 2213 N N . VAL A 1 292 ? -1.043 12.645 1.064 1.00 95.88 292 VAL A N 1
ATOM 2214 C CA . VAL A 1 292 ? 0.339 12.632 0.556 1.00 95.88 292 VAL A CA 1
ATOM 2215 C C . VAL A 1 292 ? 0.543 11.478 -0.428 1.00 95.88 292 VAL A C 1
ATOM 2217 O O . VAL A 1 292 ? 1.127 11.678 -1.495 1.00 95.88 292 VAL A O 1
ATOM 2220 N N . GLN A 1 293 ? 0.021 10.291 -0.116 1.00 94.00 293 GLN A N 1
ATOM 2221 C CA . GLN A 1 293 ? 0.083 9.113 -0.978 1.00 94.00 293 GLN A CA 1
ATOM 2222 C C . GLN A 1 293 ? -0.625 9.355 -2.317 1.00 94.00 293 GLN A C 1
ATOM 2224 O O . GLN A 1 293 ? -0.032 9.103 -3.365 1.00 94.00 293 GLN A O 1
ATOM 2229 N N . SER A 1 294 ? -1.833 9.927 -2.304 1.00 94.50 294 SER A N 1
ATOM 2230 C CA . SER A 1 294 ? -2.577 10.303 -3.515 1.00 94.50 294 SER A CA 1
ATOM 2231 C C . SER A 1 294 ? -1.803 11.306 -4.380 1.00 94.50 294 SER A C 1
ATOM 2233 O O . SER A 1 294 ? -1.700 11.149 -5.598 1.00 94.50 294 SER A O 1
ATOM 2235 N N . SER A 1 295 ? -1.189 12.318 -3.759 1.00 94.69 295 SER A N 1
ATOM 2236 C CA . SER A 1 295 ? -0.347 13.298 -4.458 1.00 94.69 295 SER A CA 1
ATOM 2237 C C . SER A 1 295 ? 0.887 12.653 -5.102 1.00 94.69 295 SER A C 1
ATOM 2239 O O . SER A 1 295 ? 1.174 12.878 -6.282 1.00 94.69 295 SER A O 1
ATOM 2241 N N . ASN A 1 296 ? 1.590 11.794 -4.362 1.00 95.50 296 ASN A N 1
ATOM 2242 C CA . ASN A 1 296 ? 2.757 11.073 -4.868 1.00 95.50 296 ASN A CA 1
ATOM 2243 C C . ASN A 1 296 ? 2.391 10.122 -6.013 1.00 95.50 296 ASN A C 1
ATOM 2245 O O . ASN A 1 296 ? 3.107 10.077 -7.012 1.00 95.50 296 ASN A O 1
ATOM 2249 N N . ALA A 1 297 ? 1.260 9.424 -5.912 1.00 95.44 297 ALA A N 1
ATOM 2250 C CA . ALA A 1 297 ? 0.771 8.544 -6.965 1.00 95.44 297 ALA A CA 1
ATOM 2251 C C . ALA A 1 297 ? 0.413 9.325 -8.242 1.00 95.44 297 ALA A C 1
ATOM 2253 O O . ALA A 1 297 ? 0.813 8.937 -9.337 1.00 95.44 297 ALA A O 1
ATOM 2254 N N . LYS A 1 298 ? -0.227 10.499 -8.123 1.00 93.19 298 LYS A N 1
ATOM 2255 C CA . LYS A 1 298 ? -0.475 11.392 -9.274 1.00 93.19 298 LYS A CA 1
ATOM 2256 C C . LYS A 1 298 ? 0.820 11.850 -9.950 1.00 93.19 298 LYS A C 1
ATOM 2258 O O . LYS A 1 298 ? 0.879 11.881 -11.176 1.00 93.19 298 LYS A O 1
ATOM 2263 N N . ARG A 1 299 ? 1.862 12.175 -9.176 1.00 95.06 299 ARG A N 1
ATOM 2264 C CA . ARG A 1 299 ? 3.189 12.513 -9.724 1.00 95.06 299 ARG A CA 1
ATOM 2265 C C . ARG A 1 299 ? 3.844 11.317 -10.414 1.00 95.06 299 ARG A C 1
ATOM 2267 O O . ARG A 1 299 ? 4.426 11.476 -11.480 1.00 95.06 299 ARG A O 1
ATOM 2274 N N . ALA A 1 300 ? 3.731 10.123 -9.835 1.00 95.06 300 ALA A N 1
ATOM 2275 C CA . ALA A 1 300 ? 4.228 8.899 -10.457 1.00 95.06 300 ALA A CA 1
ATOM 2276 C C . ALA A 1 300 ? 3.525 8.619 -11.795 1.00 95.06 300 ALA A C 1
ATOM 2278 O O . ALA A 1 300 ? 4.198 8.289 -12.767 1.00 95.06 300 ALA A O 1
ATOM 2279 N N . ARG A 1 301 ? 2.208 8.855 -11.881 1.00 94.56 301 ARG A N 1
ATOM 2280 C CA . ARG A 1 301 ? 1.455 8.759 -13.140 1.00 94.56 301 ARG A CA 1
ATOM 2281 C C . ARG A 1 301 ? 1.986 9.709 -14.215 1.00 94.56 301 ARG A C 1
ATOM 2283 O O . ARG A 1 301 ? 2.202 9.286 -15.341 1.00 94.56 301 ARG A O 1
ATOM 2290 N N . GLN A 1 302 ? 2.263 10.965 -13.862 1.00 93.12 302 GLN A N 1
ATOM 2291 C CA . GLN A 1 302 ? 2.860 11.925 -14.802 1.00 93.12 302 GLN A CA 1
ATOM 2292 C C . GLN A 1 302 ? 4.237 11.465 -15.303 1.00 93.12 302 GLN A C 1
ATOM 2294 O O . GLN A 1 302 ? 4.555 11.618 -16.479 1.00 93.12 302 GLN A O 1
ATOM 2299 N N . ASN A 1 303 ? 5.054 10.872 -14.428 1.00 94.75 303 ASN A N 1
ATOM 2300 C CA . ASN A 1 303 ? 6.347 10.319 -14.831 1.00 94.75 303 ASN A CA 1
ATOM 2301 C C . ASN A 1 303 ? 6.184 9.124 -15.784 1.00 94.75 303 ASN A C 1
ATOM 2303 O O . ASN A 1 303 ? 6.934 9.016 -16.747 1.00 94.75 303 ASN A O 1
ATOM 2307 N N . ILE A 1 304 ? 5.201 8.253 -15.540 1.00 94.81 304 ILE A N 1
ATOM 2308 C CA . ILE A 1 304 ? 4.852 7.117 -16.409 1.00 94.81 304 ILE A CA 1
ATOM 2309 C C . ILE A 1 304 ? 4.440 7.598 -17.805 1.00 94.81 304 ILE A C 1
ATOM 2311 O O . ILE A 1 304 ? 4.947 7.083 -18.799 1.00 94.81 304 ILE A O 1
ATOM 2315 N N . GLU A 1 305 ? 3.591 8.626 -17.892 1.00 91.69 305 GLU A N 1
ATOM 2316 C CA . GLU A 1 305 ? 3.218 9.255 -19.168 1.00 91.69 305 GLU A CA 1
ATOM 2317 C C . GLU A 1 305 ? 4.452 9.803 -19.908 1.00 91.69 305 GLU A C 1
ATOM 2319 O O . GLU A 1 305 ? 4.599 9.593 -21.114 1.00 91.69 305 GLU A O 1
ATOM 2324 N N . GLY A 1 306 ? 5.377 10.441 -19.180 1.00 93.56 306 GLY A N 1
ATOM 2325 C CA . GLY A 1 306 ? 6.653 10.907 -19.730 1.00 93.56 306 GLY A CA 1
ATOM 2326 C C . GLY A 1 306 ? 7.525 9.769 -20.274 1.00 93.56 306 GLY A C 1
ATOM 2327 O O . GLY A 1 306 ? 8.039 9.870 -21.388 1.00 93.56 306 GLY A O 1
ATOM 2328 N N . ILE A 1 307 ? 7.638 8.660 -19.536 1.00 94.69 307 ILE A N 1
ATOM 2329 C CA . ILE A 1 307 ? 8.399 7.470 -19.956 1.00 94.69 307 ILE A CA 1
ATOM 2330 C C . ILE A 1 307 ? 7.783 6.832 -21.206 1.00 94.69 307 ILE A C 1
ATOM 2332 O O . ILE A 1 307 ? 8.523 6.425 -22.103 1.00 94.69 307 ILE A O 1
ATOM 2336 N N . LEU A 1 308 ? 6.452 6.755 -21.303 1.00 94.19 308 LEU A N 1
ATOM 2337 C CA . LEU A 1 308 ? 5.770 6.239 -22.497 1.00 94.19 308 LEU A CA 1
ATOM 2338 C C . LEU A 1 308 ? 6.080 7.097 -23.725 1.00 94.19 308 LEU A C 1
ATOM 2340 O O . LEU A 1 308 ? 6.442 6.568 -24.777 1.00 94.19 308 LEU A O 1
ATOM 2344 N N . GLN A 1 309 ? 5.994 8.421 -23.587 1.00 94.00 309 GLN A N 1
ATOM 2345 C CA . GLN A 1 309 ? 6.313 9.343 -24.675 1.00 94.00 309 GLN A CA 1
ATOM 2346 C C . GLN A 1 309 ? 7.771 9.196 -25.136 1.00 94.00 309 GLN A C 1
ATOM 2348 O O . GLN A 1 309 ? 8.041 9.137 -26.338 1.00 94.00 309 GLN A O 1
ATOM 2353 N N . GLU A 1 310 ? 8.708 9.111 -24.192 1.00 95.50 310 GLU A N 1
ATOM 2354 C CA . GLU A 1 310 ? 10.129 8.931 -24.488 1.00 95.50 310 GLU A CA 1
ATOM 2355 C C . GLU A 1 310 ? 10.407 7.566 -25.133 1.00 95.50 310 GLU A C 1
ATOM 2357 O O . GLU A 1 310 ? 11.142 7.484 -26.115 1.00 95.50 310 GLU A O 1
ATOM 2362 N N . SER A 1 311 ? 9.740 6.507 -24.673 1.00 95.31 311 SER A N 1
ATOM 2363 C CA . SER A 1 311 ? 9.843 5.169 -25.264 1.00 95.31 311 SER A CA 1
ATOM 2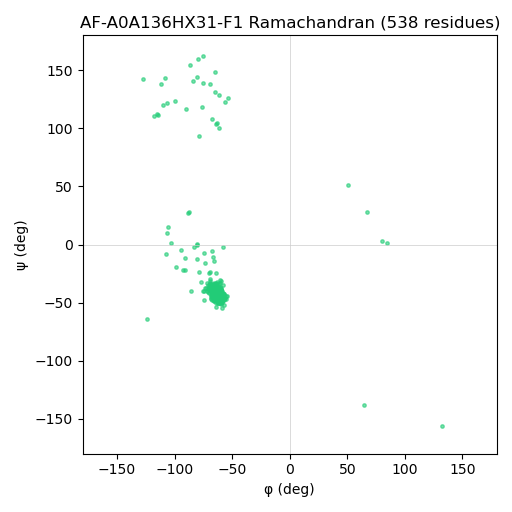364 C C . SER A 1 311 ? 9.358 5.158 -26.717 1.00 95.31 311 SER A C 1
ATOM 2366 O O . SER A 1 311 ? 10.038 4.635 -27.600 1.00 95.31 311 SER A O 1
ATOM 2368 N N . HIS A 1 312 ? 8.231 5.807 -27.022 1.00 91.75 312 HIS A N 1
ATOM 2369 C CA . HIS A 1 312 ? 7.779 5.955 -28.409 1.00 91.75 312 HIS A CA 1
ATOM 2370 C C . HIS A 1 312 ? 8.787 6.719 -29.276 1.00 91.75 312 HIS A C 1
ATOM 2372 O O . HIS A 1 312 ? 9.032 6.332 -30.423 1.00 91.75 312 HIS A O 1
ATOM 2378 N N . LEU A 1 313 ? 9.413 7.766 -28.732 1.00 95.25 313 LEU A N 1
ATOM 2379 C CA . LEU A 1 313 ? 10.461 8.505 -29.432 1.00 95.25 313 LEU A CA 1
ATOM 2380 C C . LEU A 1 313 ? 11.689 7.622 -29.709 1.00 95.25 313 LEU A C 1
ATOM 2382 O O . LEU A 1 313 ? 12.184 7.619 -30.836 1.00 95.25 313 LEU A O 1
ATOM 2386 N N . ILE A 1 314 ? 12.150 6.840 -28.728 1.00 95.94 314 ILE A N 1
ATOM 2387 C CA . ILE A 1 314 ? 13.282 5.910 -28.882 1.00 95.94 314 ILE A CA 1
ATOM 2388 C C . ILE A 1 314 ? 12.971 4.838 -29.935 1.00 95.94 314 ILE A C 1
ATOM 2390 O O . ILE A 1 314 ? 13.814 4.550 -30.788 1.00 95.94 314 ILE A O 1
ATOM 2394 N N . SER A 1 315 ? 11.754 4.289 -29.937 1.00 94.31 315 SER A N 1
ATOM 2395 C CA . SER A 1 315 ? 11.310 3.326 -30.952 1.00 94.31 315 SER A CA 1
ATOM 2396 C C . SER A 1 315 ? 11.345 3.936 -32.360 1.00 94.31 315 SER A C 1
ATOM 2398 O O . SER A 1 315 ? 11.932 3.359 -33.278 1.00 94.31 315 SER A O 1
ATOM 2400 N N . SER A 1 316 ? 10.820 5.157 -32.521 1.00 94.25 316 SER A N 1
ATOM 2401 C CA . SER A 1 316 ? 10.890 5.888 -33.792 1.00 94.25 316 SER A CA 1
ATOM 2402 C C . SER A 1 316 ? 12.332 6.144 -34.234 1.00 94.25 316 SER A C 1
ATOM 2404 O O . SER A 1 316 ? 12.641 5.992 -35.414 1.00 94.25 316 SER A O 1
ATOM 2406 N N . LYS A 1 317 ? 13.223 6.515 -33.307 1.00 95.44 317 LYS A N 1
ATOM 2407 C CA . LYS A 1 317 ? 14.642 6.760 -33.601 1.00 95.44 317 LYS A CA 1
ATOM 2408 C C . LYS A 1 317 ? 15.404 5.490 -33.960 1.00 95.44 317 LYS A C 1
ATOM 2410 O O . LYS A 1 317 ? 16.285 5.534 -34.813 1.00 95.44 317 LYS A O 1
ATOM 2415 N N . SER A 1 318 ? 15.031 4.359 -33.373 1.00 95.94 318 SER A N 1
ATOM 2416 C CA . SER A 1 318 ? 15.590 3.051 -33.722 1.00 95.94 318 SER A CA 1
ATOM 2417 C C . SER A 1 318 ? 15.197 2.640 -35.144 1.00 95.94 318 SER A C 1
ATOM 2419 O O . SER A 1 318 ? 16.041 2.174 -35.907 1.00 95.94 318 SER A O 1
ATOM 2421 N N . ASN A 1 319 ? 13.946 2.893 -35.547 1.00 93.44 319 ASN A N 1
ATOM 2422 C CA . ASN A 1 319 ? 13.509 2.681 -36.930 1.00 93.44 319 ASN A CA 1
ATOM 2423 C C . ASN A 1 319 ? 14.237 3.606 -37.917 1.00 93.44 319 ASN A C 1
ATOM 2425 O O . ASN A 1 319 ? 14.712 3.133 -38.945 1.00 93.44 319 ASN A O 1
ATOM 2429 N N . GLU A 1 320 ? 14.395 4.891 -37.587 1.00 95.56 320 GLU A N 1
ATOM 2430 C CA . GLU A 1 320 ? 15.160 5.839 -38.412 1.00 95.56 320 GLU A CA 1
ATOM 2431 C C . GLU A 1 320 ? 16.625 5.388 -38.579 1.00 95.56 320 GLU A C 1
ATOM 2433 O O . GLU A 1 320 ? 17.169 5.420 -39.683 1.00 95.56 320 GLU A O 1
ATOM 2438 N N . ALA A 1 321 ? 17.259 4.894 -37.509 1.00 95.12 321 ALA A N 1
ATOM 2439 C CA . ALA A 1 321 ? 18.616 4.348 -37.564 1.00 95.12 321 ALA A CA 1
ATOM 2440 C C . ALA A 1 321 ? 18.715 3.119 -38.483 1.00 95.12 321 ALA A C 1
ATOM 2442 O O . ALA A 1 321 ? 19.667 3.009 -39.257 1.00 95.12 321 ALA A O 1
ATOM 2443 N N . LYS A 1 322 ? 17.719 2.224 -38.443 1.00 95.00 322 LYS A N 1
ATOM 2444 C CA . LYS A 1 322 ? 17.632 1.076 -39.354 1.00 95.00 322 LYS A CA 1
ATOM 2445 C C . LYS A 1 322 ? 17.507 1.522 -40.814 1.00 95.00 322 LYS A C 1
ATOM 2447 O O . LYS A 1 322 ? 18.248 1.033 -41.659 1.00 95.00 322 LYS A O 1
ATOM 2452 N N . GLU A 1 323 ? 16.619 2.468 -41.116 1.00 95.00 323 GLU A N 1
ATOM 2453 C CA . GLU A 1 323 ? 16.449 2.989 -42.481 1.00 95.00 323 GLU A CA 1
ATOM 2454 C C . GLU A 1 323 ? 17.733 3.649 -43.011 1.00 95.00 323 GLU A C 1
ATOM 2456 O O . GLU A 1 323 ? 18.109 3.463 -44.173 1.00 95.00 323 GLU A O 1
ATOM 2461 N N . LEU A 1 324 ? 18.451 4.384 -42.155 1.00 96.12 324 LEU A N 1
ATOM 2462 C CA . LEU A 1 324 ? 19.754 4.964 -42.490 1.00 96.12 324 LEU A CA 1
ATOM 2463 C C . LEU A 1 324 ? 20.824 3.892 -42.734 1.00 96.12 324 LEU A C 1
ATOM 2465 O O . LEU A 1 324 ? 21.637 4.047 -43.651 1.00 96.12 324 LEU A O 1
ATOM 2469 N N . ALA A 1 325 ? 20.824 2.812 -41.952 1.00 95.81 325 ALA A N 1
ATOM 2470 C CA . ALA A 1 325 ? 21.717 1.674 -42.142 1.00 95.81 325 ALA A CA 1
ATOM 2471 C C . ALA A 1 325 ? 21.434 0.957 -43.477 1.00 95.81 325 ALA A C 1
ATOM 2473 O O . ALA A 1 325 ? 22.359 0.758 -44.267 1.00 95.81 325 ALA A O 1
ATOM 2474 N N . ASP A 1 326 ? 20.164 0.686 -43.794 1.00 93.56 326 ASP A N 1
ATOM 2475 C CA . ASP A 1 326 ? 19.738 0.085 -45.067 1.00 93.56 326 ASP A CA 1
ATOM 2476 C C . ASP A 1 326 ? 20.126 0.968 -46.270 1.00 93.56 326 ASP A C 1
ATOM 2478 O O . ASP A 1 326 ? 20.683 0.494 -47.265 1.00 93.56 326 ASP A O 1
ATOM 2482 N N . SER A 1 327 ? 19.903 2.283 -46.165 1.00 96.12 327 SER A N 1
ATOM 2483 C CA . SER A 1 327 ? 20.317 3.263 -47.179 1.00 96.12 327 SER A CA 1
ATOM 2484 C C . SER A 1 327 ? 21.839 3.301 -47.361 1.00 96.12 327 SER A C 1
ATOM 2486 O O . SER A 1 327 ? 22.339 3.337 -48.490 1.00 96.12 327 SER A O 1
ATOM 2488 N N . SER A 1 328 ? 22.597 3.231 -46.264 1.00 96.44 328 SER A N 1
ATOM 2489 C CA . SER A 1 328 ? 24.063 3.179 -46.300 1.00 96.44 328 SER A CA 1
ATOM 2490 C C . SER A 1 328 ? 24.564 1.893 -46.956 1.00 96.44 328 SER A C 1
ATOM 2492 O O . SER A 1 328 ? 25.473 1.951 -47.783 1.00 96.44 328 SER A O 1
ATOM 2494 N N . ASN A 1 329 ? 23.930 0.750 -46.678 1.00 95.12 329 ASN A N 1
ATOM 2495 C CA . ASN A 1 329 ? 24.255 -0.525 -47.317 1.00 95.12 329 ASN A CA 1
ATOM 2496 C C . ASN A 1 329 ? 24.064 -0.456 -48.841 1.00 95.12 329 ASN A C 1
ATOM 2498 O O . ASN A 1 329 ? 24.921 -0.906 -49.603 1.00 95.12 329 ASN A O 1
ATOM 2502 N N . ASN A 1 330 ? 22.976 0.170 -49.303 1.00 94.69 330 ASN A N 1
ATOM 2503 C CA . ASN A 1 330 ? 22.732 0.378 -50.732 1.00 94.69 330 ASN A CA 1
ATOM 2504 C C . ASN A 1 330 ? 23.824 1.241 -51.380 1.00 94.69 330 ASN A C 1
ATOM 2506 O O . ASN A 1 330 ? 24.368 0.858 -52.414 1.00 94.69 330 ASN A O 1
ATOM 2510 N N . ARG A 1 331 ? 24.222 2.347 -50.737 1.00 94.75 331 ARG A N 1
ATOM 2511 C CA . ARG A 1 331 ? 25.317 3.209 -51.222 1.00 94.75 331 ARG A CA 1
ATOM 2512 C C . ARG A 1 331 ? 26.661 2.483 -51.280 1.00 94.75 331 ARG A C 1
ATOM 2514 O O . ARG A 1 331 ? 27.445 2.704 -52.205 1.00 94.75 331 ARG A O 1
ATOM 2521 N N . VAL A 1 332 ? 26.940 1.604 -50.316 1.00 95.38 332 VAL A N 1
ATOM 2522 C CA . VAL A 1 332 ? 28.148 0.768 -50.341 1.00 95.38 332 VAL A CA 1
ATOM 2523 C C . VAL A 1 332 ? 28.100 -0.218 -51.509 1.00 95.38 332 VAL A C 1
ATOM 2525 O O . VAL A 1 332 ? 29.091 -0.355 -52.224 1.00 95.38 332 VAL A O 1
ATOM 2528 N N . ASN A 1 333 ? 26.953 -0.847 -51.776 1.00 91.56 333 ASN A N 1
ATOM 2529 C CA . ASN A 1 333 ? 26.790 -1.734 -52.933 1.00 91.56 333 ASN A CA 1
ATOM 2530 C C . ASN A 1 333 ? 26.969 -0.996 -54.271 1.00 91.56 333 ASN A C 1
ATOM 2532 O O . ASN A 1 333 ? 27.652 -1.506 -55.162 1.00 91.56 333 ASN A O 1
ATOM 2536 N N . GLU A 1 334 ? 26.435 0.220 -54.400 1.00 93.94 334 GLU A N 1
ATOM 2537 C CA . GLU A 1 334 ? 26.686 1.091 -55.557 1.00 93.94 334 GLU A CA 1
ATOM 2538 C C . GLU A 1 334 ? 28.180 1.428 -55.703 1.00 93.94 334 GLU A C 1
ATOM 2540 O O . GLU A 1 334 ? 28.739 1.328 -56.798 1.00 93.94 334 GLU A O 1
ATOM 2545 N N . SER A 1 335 ? 28.858 1.747 -54.596 1.00 94.31 335 SER A N 1
ATOM 2546 C CA . SER A 1 335 ? 30.301 2.034 -54.586 1.00 94.31 335 SER A CA 1
ATOM 2547 C C . SER A 1 335 ? 31.132 0.819 -55.013 1.00 94.31 335 SER A C 1
ATOM 2549 O O . SER A 1 335 ? 32.067 0.961 -55.801 1.00 94.31 335 SER A O 1
ATOM 2551 N N . ARG A 1 336 ? 30.763 -0.393 -54.573 1.00 91.38 336 ARG A N 1
ATOM 2552 C CA . ARG A 1 336 ? 31.408 -1.646 -55.009 1.00 91.38 336 ARG A CA 1
ATOM 2553 C C . ARG A 1 336 ? 31.254 -1.871 -56.513 1.00 91.38 336 ARG A C 1
ATOM 2555 O O . ARG A 1 336 ? 32.217 -2.259 -57.175 1.00 91.38 336 ARG A O 1
ATOM 2562 N N . ALA A 1 337 ? 30.069 -1.608 -57.067 1.00 91.19 337 ALA A N 1
ATOM 2563 C CA . ALA A 1 337 ? 29.840 -1.710 -58.507 1.00 91.19 337 ALA A CA 1
ATOM 2564 C C . ALA A 1 337 ? 30.707 -0.708 -59.289 1.00 91.19 337 ALA A C 1
ATOM 2566 O O . ALA A 1 337 ? 31.322 -1.073 -60.295 1.00 91.19 337 ALA A O 1
ATOM 2567 N N . LEU A 1 338 ? 30.824 0.529 -58.790 1.00 92.69 338 LEU A N 1
ATOM 2568 C CA . LEU A 1 338 ? 31.688 1.549 -59.381 1.00 92.69 338 LEU A CA 1
ATOM 2569 C C . LEU A 1 338 ? 33.166 1.135 -59.345 1.00 92.69 338 LEU A C 1
ATOM 2571 O O . LEU A 1 338 ? 33.844 1.223 -60.366 1.00 92.69 338 LEU A O 1
ATOM 2575 N N . PHE A 1 339 ? 33.667 0.634 -58.213 1.00 91.81 339 PHE A N 1
ATOM 2576 C CA . PHE A 1 339 ? 35.047 0.150 -58.117 1.00 91.81 339 PHE A CA 1
ATOM 2577 C C . PHE A 1 339 ? 35.321 -1.037 -59.035 1.00 91.81 339 PHE A C 1
ATOM 2579 O O . PHE A 1 339 ? 36.354 -1.050 -59.700 1.00 91.81 339 PHE A O 1
ATOM 2586 N N . SER A 1 340 ? 34.385 -1.981 -59.162 1.00 89.88 340 SER A N 1
ATOM 2587 C CA . SER A 1 340 ? 34.506 -3.077 -60.130 1.00 89.88 340 SER A CA 1
ATOM 2588 C C . SER A 1 340 ? 34.661 -2.558 -61.568 1.00 89.88 340 SER A C 1
ATOM 2590 O O . SER A 1 340 ? 35.540 -3.011 -62.305 1.00 89.88 340 SER A O 1
ATOM 2592 N N . HIS A 1 341 ? 33.884 -1.542 -61.954 1.00 92.19 341 HIS A N 1
ATOM 2593 C CA . HIS A 1 341 ? 34.014 -0.899 -63.263 1.00 92.19 341 HIS A CA 1
ATOM 2594 C C . HIS A 1 341 ? 35.357 -0.160 -63.433 1.00 92.19 341 HIS A C 1
ATOM 2596 O O . HIS A 1 341 ? 35.993 -0.237 -64.491 1.00 92.19 341 HIS A O 1
ATOM 2602 N N . THR A 1 342 ? 35.826 0.530 -62.393 1.00 92.00 342 THR A N 1
ATOM 2603 C CA . THR A 1 342 ? 37.121 1.228 -62.408 1.00 92.00 342 THR A CA 1
ATOM 2604 C C . THR A 1 342 ? 38.287 0.246 -62.535 1.00 92.00 342 THR A C 1
ATOM 2606 O O . THR A 1 342 ? 39.200 0.492 -63.321 1.00 92.00 342 THR A O 1
ATOM 2609 N N . VAL A 1 343 ? 38.227 -0.909 -61.863 1.00 91.12 343 VAL A N 1
ATOM 2610 C CA . VAL A 1 343 ? 39.207 -1.997 -62.016 1.00 91.12 343 VAL A CA 1
ATOM 2611 C C . VAL A 1 343 ? 39.293 -2.470 -63.470 1.00 91.12 343 VAL A C 1
ATOM 2613 O O . VAL A 1 343 ? 40.392 -2.606 -64.009 1.00 91.12 343 VAL A O 1
ATOM 2616 N N . LEU A 1 344 ? 38.152 -2.676 -64.139 1.00 92.38 344 LEU A N 1
ATOM 2617 C CA . LEU A 1 344 ? 38.129 -3.066 -65.556 1.00 92.38 344 LEU A CA 1
ATOM 2618 C C . LEU A 1 344 ? 38.727 -1.982 -66.466 1.00 92.38 344 LEU A C 1
ATOM 2620 O O . LEU A 1 344 ? 39.466 -2.296 -67.403 1.00 92.38 344 LEU A O 1
ATOM 2624 N N . SER A 1 345 ? 38.450 -0.710 -66.170 1.00 93.19 345 SER A N 1
ATOM 2625 C CA . SER A 1 345 ? 39.005 0.434 -66.906 1.00 93.19 345 SER A CA 1
ATOM 2626 C C . SER A 1 345 ? 40.527 0.527 -66.755 1.00 93.19 345 SER A C 1
ATOM 2628 O O . SER A 1 345 ? 41.234 0.691 -67.747 1.00 93.19 345 SER A O 1
ATOM 2630 N N . ILE A 1 346 ? 41.048 0.355 -65.537 1.00 92.94 346 ILE A N 1
ATOM 2631 C CA . ILE A 1 346 ? 42.492 0.371 -65.259 1.00 92.94 346 ILE A CA 1
ATOM 2632 C C . ILE A 1 346 ? 43.194 -0.815 -65.909 1.00 92.94 346 ILE A C 1
ATOM 2634 O O . ILE A 1 346 ? 44.261 -0.644 -66.496 1.00 92.94 346 ILE A O 1
ATOM 2638 N N . LYS A 1 347 ? 42.587 -2.007 -65.868 1.00 90.56 347 LYS A N 1
ATOM 2639 C CA . LYS A 1 347 ? 43.112 -3.176 -66.577 1.00 90.56 347 LYS A CA 1
ATOM 2640 C C . LYS A 1 347 ? 43.232 -2.899 -68.077 1.00 90.56 347 LYS A C 1
ATOM 2642 O O . LYS A 1 347 ? 44.284 -3.144 -68.654 1.00 90.56 347 LYS A O 1
ATOM 2647 N N . SER A 1 348 ? 42.195 -2.312 -68.673 1.00 92.31 348 SER A N 1
ATOM 2648 C CA . SER A 1 348 ? 42.199 -1.934 -70.091 1.00 92.31 348 SER A CA 1
ATOM 2649 C C . SER A 1 348 ? 43.267 -0.879 -70.406 1.00 92.31 348 SER A C 1
ATOM 2651 O O . SER A 1 348 ? 43.945 -0.985 -71.422 1.00 92.31 348 SER A O 1
ATOM 2653 N N . LEU A 1 349 ? 43.465 0.112 -69.526 1.00 91.62 349 LEU A N 1
ATOM 2654 C CA . LEU A 1 349 ? 44.521 1.123 -69.665 1.00 91.62 349 LEU A CA 1
ATOM 2655 C C . LEU A 1 349 ? 45.920 0.502 -69.596 1.00 91.62 349 LEU A C 1
ATOM 2657 O O . LEU A 1 349 ? 46.782 0.842 -70.402 1.00 91.62 349 LEU A O 1
ATOM 2661 N N . ARG A 1 350 ? 46.144 -0.405 -68.642 1.00 90.12 350 ARG A N 1
ATOM 2662 C CA . ARG A 1 350 ? 47.409 -1.127 -68.487 1.00 90.12 350 ARG A CA 1
ATOM 2663 C C . ARG A 1 350 ? 47.719 -1.958 -69.730 1.00 90.12 350 ARG A C 1
ATOM 2665 O O . ARG A 1 350 ? 48.848 -1.916 -70.209 1.00 90.12 350 ARG A O 1
ATOM 2672 N N . ASP A 1 351 ? 46.728 -2.685 -70.241 1.00 91.00 351 ASP A N 1
ATOM 2673 C CA . ASP A 1 351 ? 46.882 -3.532 -71.423 1.00 91.00 351 ASP A CA 1
ATOM 2674 C C . ASP A 1 351 ? 47.155 -2.659 -72.672 1.00 91.00 351 ASP A C 1
ATOM 2676 O O . ASP A 1 351 ? 48.131 -2.895 -73.378 1.00 91.00 351 ASP A O 1
ATOM 2680 N N . ALA A 1 352 ? 46.424 -1.551 -72.861 1.00 91.88 352 ALA A N 1
ATOM 2681 C CA . ALA A 1 352 ? 46.674 -0.598 -73.951 1.00 91.88 352 ALA A CA 1
ATOM 2682 C C . ALA A 1 352 ? 48.047 0.098 -73.860 1.00 91.88 352 ALA A C 1
ATOM 2684 O O . ALA A 1 352 ? 48.688 0.351 -74.881 1.00 91.88 352 ALA A O 1
ATOM 2685 N N . ALA A 1 353 ? 48.516 0.419 -72.649 1.00 92.00 353 ALA A N 1
ATOM 2686 C CA . ALA A 1 353 ? 49.852 0.973 -72.441 1.00 92.00 353 ALA A CA 1
ATOM 2687 C C . ALA A 1 353 ? 50.944 -0.055 -72.767 1.00 92.00 353 ALA A C 1
ATOM 2689 O O . ALA A 1 353 ? 51.952 0.312 -73.365 1.00 92.00 353 ALA A O 1
ATOM 2690 N N . ALA A 1 354 ? 50.739 -1.329 -72.410 1.00 89.75 354 ALA A N 1
ATOM 2691 C CA . ALA A 1 354 ? 51.657 -2.412 -72.752 1.00 89.75 354 ALA A CA 1
ATOM 2692 C C . ALA A 1 354 ? 51.749 -2.619 -74.273 1.00 89.75 354 ALA A C 1
ATOM 2694 O O . ALA A 1 354 ? 52.858 -2.647 -74.803 1.00 89.75 354 ALA A O 1
ATOM 2695 N N . ASP A 1 355 ? 50.610 -2.657 -74.972 1.00 92.88 355 ASP A N 1
ATOM 2696 C CA . ASP A 1 355 ? 50.569 -2.754 -76.437 1.00 92.88 355 ASP A CA 1
ATOM 2697 C C . ASP A 1 355 ? 51.293 -1.567 -77.094 1.00 92.88 355 ASP A C 1
ATOM 2699 O O . ASP A 1 355 ? 52.117 -1.740 -77.993 1.00 92.88 355 ASP A O 1
ATOM 2703 N N . ALA A 1 356 ? 51.059 -0.347 -76.598 1.00 92.56 356 ALA A N 1
ATOM 2704 C CA . ALA A 1 356 ? 51.733 0.846 -77.100 1.00 92.56 356 ALA A CA 1
ATOM 2705 C C . ALA A 1 356 ? 53.254 0.812 -76.863 1.00 92.56 356 ALA A C 1
ATOM 2707 O O . ALA A 1 356 ? 54.004 1.288 -77.712 1.00 92.56 356 ALA A O 1
ATOM 2708 N N . VAL A 1 357 ? 53.735 0.248 -75.746 1.00 90.88 357 VAL A N 1
ATOM 2709 C CA . VAL A 1 357 ? 55.179 0.038 -75.527 1.00 90.88 357 VAL A CA 1
ATOM 2710 C C . VAL A 1 357 ? 55.748 -0.895 -76.596 1.00 90.88 357 V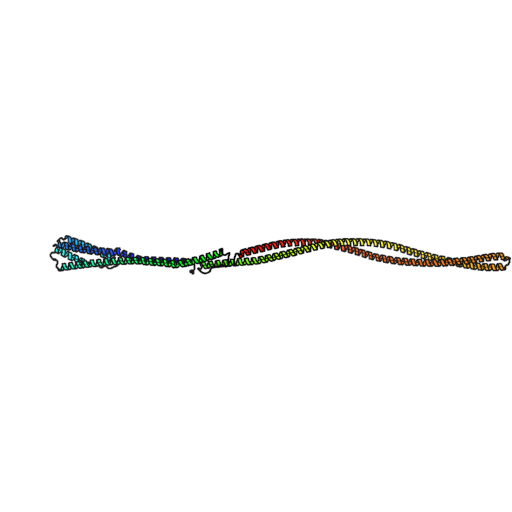AL A C 1
ATOM 2712 O O . VAL A 1 357 ? 56.762 -0.551 -77.199 1.00 90.88 357 VAL A O 1
ATOM 2715 N N . THR A 1 358 ? 55.078 -2.014 -76.888 1.00 91.88 358 THR A N 1
ATOM 2716 C CA . THR A 1 358 ? 55.508 -2.960 -77.932 1.00 91.88 358 THR A CA 1
ATOM 2717 C C . THR A 1 358 ? 55.572 -2.306 -79.317 1.00 91.88 358 THR A C 1
ATOM 2719 O O . THR A 1 358 ? 56.556 -2.486 -80.036 1.00 91.88 358 THR A O 1
ATOM 2722 N N . GLU A 1 359 ? 54.589 -1.480 -79.679 1.00 93.38 359 GLU A N 1
ATOM 2723 C CA . GLU A 1 359 ? 54.610 -0.722 -80.942 1.00 93.38 359 GLU A CA 1
ATOM 2724 C C . GLU A 1 359 ? 55.752 0.308 -80.991 1.00 93.38 359 GLU A C 1
ATOM 2726 O O . GLU A 1 359 ? 56.397 0.487 -82.026 1.00 93.38 359 GLU A O 1
ATOM 2731 N N . MET A 1 360 ? 56.066 0.969 -79.870 1.00 92.31 360 MET A N 1
ATOM 2732 C CA . MET A 1 360 ? 57.198 1.902 -79.809 1.00 92.31 360 MET A CA 1
ATOM 2733 C C . MET A 1 360 ? 58.553 1.191 -79.909 1.00 92.31 360 MET A C 1
ATOM 2735 O O . MET A 1 360 ? 59.483 1.744 -80.502 1.00 92.31 360 MET A O 1
ATOM 2739 N N . GLU A 1 361 ? 58.676 -0.022 -79.365 1.00 90.25 361 GLU A N 1
ATOM 2740 C CA . GLU A 1 361 ? 59.857 -0.874 -79.540 1.00 90.25 361 GLU A CA 1
ATOM 2741 C C . GLU A 1 361 ? 60.030 -1.292 -81.007 1.00 90.25 361 GLU A C 1
ATOM 2743 O O . GLU A 1 361 ? 61.130 -1.159 -81.549 1.00 90.25 361 GLU A O 1
ATOM 2748 N N . ALA A 1 362 ? 58.948 -1.711 -81.673 1.00 92.19 362 ALA A N 1
ATOM 2749 C CA . ALA A 1 362 ? 58.954 -2.029 -83.101 1.00 92.19 362 ALA A CA 1
ATOM 2750 C C . ALA A 1 362 ? 59.347 -0.811 -83.955 1.00 92.19 362 ALA A C 1
ATOM 2752 O O . ALA A 1 362 ? 60.261 -0.897 -84.776 1.00 92.19 362 ALA A O 1
ATOM 2753 N N . LEU A 1 363 ? 58.760 0.361 -83.685 1.00 9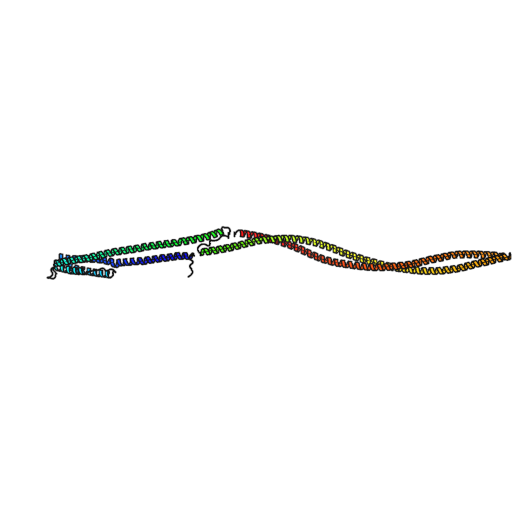2.81 363 LEU A N 1
ATOM 2754 C CA . LEU A 1 363 ? 59.127 1.607 -84.361 1.00 92.81 363 LEU A CA 1
ATOM 2755 C C . LEU A 1 363 ? 60.605 1.957 -84.146 1.00 92.81 363 LEU A C 1
ATOM 2757 O O . LEU A 1 363 ? 61.270 2.431 -85.064 1.00 92.81 363 LEU A O 1
ATOM 2761 N N . LEU A 1 364 ? 61.151 1.736 -82.948 1.00 90.69 364 LEU A N 1
ATOM 2762 C CA . LEU A 1 364 ? 62.569 1.986 -82.689 1.00 90.69 364 LEU A CA 1
ATOM 2763 C C . LEU A 1 364 ? 63.467 1.067 -83.535 1.00 90.69 364 LEU A C 1
ATOM 2765 O O . LEU A 1 364 ? 64.499 1.528 -84.028 1.00 90.69 364 LEU A O 1
ATOM 2769 N N . ILE A 1 365 ? 63.073 -0.197 -83.732 1.00 91.88 365 ILE A N 1
ATOM 2770 C CA . ILE A 1 365 ? 63.762 -1.145 -84.623 1.00 91.88 365 ILE A CA 1
ATOM 2771 C C . ILE A 1 365 ? 63.725 -0.639 -86.071 1.00 91.88 365 ILE A C 1
ATOM 2773 O O . ILE A 1 365 ? 64.783 -0.535 -86.695 1.00 91.88 365 ILE A O 1
ATOM 2777 N N . ASP A 1 366 ? 62.555 -0.255 -86.581 1.00 90.94 366 ASP A N 1
ATOM 2778 C CA . ASP A 1 366 ? 62.397 0.250 -87.952 1.00 90.94 366 ASP A CA 1
ATOM 2779 C C . ASP A 1 366 ? 63.229 1.517 -88.191 1.00 90.94 366 ASP A C 1
ATOM 2781 O O . ASP A 1 366 ? 63.933 1.655 -89.193 1.00 90.94 366 ASP A O 1
ATOM 2785 N N . VAL A 1 367 ? 63.221 2.440 -87.229 1.00 91.56 367 VAL A N 1
ATOM 2786 C CA . VAL A 1 367 ? 63.994 3.683 -87.307 1.00 91.56 367 VAL A CA 1
ATOM 2787 C C . VAL A 1 367 ? 65.510 3.409 -87.284 1.00 91.56 367 VAL A C 1
ATOM 2789 O O . VAL A 1 367 ? 66.274 4.095 -87.974 1.00 91.56 367 VAL A O 1
ATOM 2792 N N . ASN A 1 368 ? 65.971 2.383 -86.559 1.00 89.50 368 ASN A N 1
ATOM 2793 C CA . ASN A 1 368 ? 67.370 1.940 -86.612 1.00 89.50 368 ASN A CA 1
ATOM 2794 C C . ASN A 1 368 ? 67.732 1.378 -87.996 1.00 89.50 368 ASN A C 1
ATOM 2796 O O . ASN A 1 368 ? 68.769 1.748 -88.542 1.00 89.50 368 ASN A O 1
ATOM 2800 N N . GLN A 1 369 ? 66.859 0.578 -88.616 1.00 90.69 369 GLN A N 1
ATOM 2801 C CA . GLN A 1 369 ? 67.087 0.072 -89.977 1.00 90.69 369 GLN A CA 1
ATOM 2802 C C . GLN A 1 369 ? 67.175 1.205 -91.012 1.00 90.69 369 GLN A C 1
ATOM 2804 O O . GLN A 1 369 ? 68.024 1.174 -91.906 1.00 90.69 369 GLN A O 1
ATOM 2809 N N . VAL A 1 370 ? 66.345 2.248 -90.877 1.00 90.62 370 VAL A N 1
ATOM 2810 C CA . VAL A 1 370 ? 66.434 3.452 -91.725 1.00 90.62 370 VAL A CA 1
ATOM 2811 C C . VAL A 1 370 ? 67.767 4.174 -91.516 1.00 90.62 370 VAL A C 1
ATOM 2813 O O . VAL A 1 370 ? 68.378 4.629 -92.484 1.00 90.62 370 VAL A O 1
ATOM 2816 N N . THR A 1 371 ? 68.248 4.252 -90.273 1.00 90.50 371 THR A N 1
ATOM 2817 C CA . THR A 1 371 ? 69.566 4.825 -89.954 1.00 90.50 371 THR A CA 1
ATOM 2818 C C . THR A 1 371 ? 70.685 4.069 -90.672 1.00 90.50 371 THR A C 1
ATOM 2820 O O . THR A 1 371 ? 71.541 4.692 -91.305 1.00 90.50 371 THR A O 1
ATOM 2823 N N . ASP A 1 372 ? 70.648 2.736 -90.646 1.00 89.31 372 ASP A N 1
ATOM 2824 C CA . ASP A 1 372 ? 71.627 1.888 -91.330 1.00 89.31 372 ASP A CA 1
ATOM 2825 C C . ASP A 1 372 ? 71.593 2.089 -92.853 1.00 89.31 372 ASP A C 1
ATOM 2827 O O . ASP A 1 372 ? 72.640 2.248 -93.488 1.00 89.31 372 ASP A O 1
ATOM 2831 N N . ALA A 1 373 ? 70.400 2.175 -93.448 1.00 89.38 373 ALA A N 1
ATOM 2832 C CA . ALA A 1 373 ? 70.245 2.472 -94.871 1.00 89.38 373 ALA A CA 1
ATOM 2833 C C . ALA A 1 373 ? 70.810 3.857 -95.243 1.00 89.38 373 ALA A C 1
ATOM 2835 O O . ALA A 1 373 ? 71.493 4.000 -96.262 1.00 89.38 373 ALA A O 1
ATOM 2836 N N . LEU A 1 374 ? 70.594 4.877 -94.404 1.00 90.38 374 LEU A N 1
ATOM 2837 C CA . LEU A 1 374 ? 71.160 6.216 -94.601 1.00 90.38 374 LEU A CA 1
ATOM 2838 C C . LEU A 1 374 ? 72.686 6.219 -94.511 1.00 90.38 374 LEU A C 1
ATOM 2840 O O . LEU A 1 374 ? 73.330 6.896 -95.312 1.00 90.38 374 LEU A O 1
ATOM 2844 N N . ASN A 1 375 ? 73.273 5.430 -93.607 1.00 88.44 375 ASN A N 1
ATOM 2845 C CA . ASN A 1 375 ? 74.725 5.256 -93.530 1.00 88.44 375 ASN A CA 1
ATOM 2846 C C . ASN A 1 375 ? 75.279 4.658 -94.833 1.00 88.44 375 ASN A C 1
ATOM 2848 O O . ASN A 1 375 ? 76.310 5.110 -95.336 1.00 88.44 375 ASN A O 1
ATOM 2852 N N . VAL A 1 376 ? 74.591 3.681 -95.434 1.00 91.25 376 VAL A N 1
ATOM 2853 C CA . VAL A 1 376 ? 74.967 3.137 -96.751 1.00 91.25 376 VAL A CA 1
ATOM 2854 C C . VAL A 1 376 ? 74.867 4.210 -97.840 1.00 91.25 376 VAL A C 1
ATOM 2856 O O . VAL A 1 376 ? 75.802 4.353 -98.627 1.00 91.25 376 VAL A O 1
ATOM 2859 N N . ILE A 1 377 ? 73.799 5.015 -97.863 1.00 89.75 377 ILE A N 1
ATOM 2860 C CA . ILE A 1 377 ? 73.625 6.110 -98.835 1.00 89.75 377 ILE A CA 1
ATOM 2861 C C . ILE A 1 377 ? 74.724 7.166 -98.687 1.00 89.75 377 ILE A C 1
ATOM 2863 O O . ILE A 1 377 ? 75.299 7.578 -99.691 1.00 89.75 377 ILE A O 1
ATOM 2867 N N . GLN A 1 378 ? 75.062 7.579 -97.463 1.00 88.56 378 GLN A N 1
ATOM 2868 C CA . GLN A 1 378 ? 76.164 8.514 -97.213 1.00 88.56 378 GLN A CA 1
ATOM 2869 C C . GLN A 1 378 ? 77.500 7.948 -97.705 1.00 88.56 378 GLN A C 1
ATOM 2871 O O . GLN A 1 378 ? 78.273 8.662 -98.346 1.00 88.56 378 GLN A O 1
ATOM 2876 N N . ASN A 1 379 ? 77.755 6.658 -97.463 1.00 88.94 379 ASN A N 1
ATOM 2877 C CA . ASN A 1 379 ? 78.943 5.974 -97.968 1.00 88.94 379 ASN A CA 1
ATOM 2878 C C . ASN A 1 379 ? 78.970 5.917 -99.504 1.00 88.94 379 ASN A C 1
ATOM 2880 O O . ASN A 1 379 ? 80.017 6.168 -100.101 1.00 88.94 379 ASN A O 1
ATOM 2884 N N . ILE A 1 380 ? 77.839 5.624 -100.157 1.00 89.50 380 ILE A N 1
ATOM 2885 C CA . ILE A 1 380 ? 77.722 5.636 -101.622 1.00 89.50 380 ILE A CA 1
ATOM 2886 C C . ILE A 1 380 ? 77.947 7.050 -102.153 1.00 89.50 380 ILE A C 1
ATOM 2888 O O . ILE A 1 380 ? 78.790 7.224 -103.020 1.00 89.50 380 ILE A O 1
ATOM 2892 N N . ALA A 1 381 ? 77.271 8.063 -101.609 1.00 90.00 381 ALA A N 1
ATOM 2893 C CA . ALA A 1 381 ? 77.423 9.456 -102.022 1.00 90.00 381 ALA A CA 1
ATOM 2894 C C . ALA A 1 381 ? 78.871 9.947 -101.854 1.00 90.00 381 ALA A C 1
ATOM 2896 O O . ALA A 1 381 ? 79.419 10.569 -102.760 1.00 90.00 381 ALA A O 1
ATOM 2897 N N . SER A 1 382 ? 79.536 9.591 -100.750 1.00 87.56 382 SER A N 1
ATOM 2898 C CA . SER A 1 382 ? 80.954 9.895 -100.528 1.00 87.56 382 SER A CA 1
ATOM 2899 C C . SER A 1 382 ? 81.862 9.206 -101.554 1.00 87.56 382 SER A C 1
ATOM 2901 O O . SER A 1 382 ? 82.727 9.853 -102.150 1.00 87.56 382 SER A O 1
ATOM 2903 N N . ARG A 1 383 ? 81.633 7.913 -101.832 1.00 89.38 383 ARG A N 1
ATOM 2904 C CA . ARG A 1 383 ? 82.361 7.176 -102.878 1.00 89.38 383 ARG A CA 1
ATOM 2905 C C . ARG A 1 383 ? 82.109 7.762 -104.263 1.00 89.38 383 ARG A C 1
ATOM 2907 O O . ARG A 1 383 ? 83.066 7.917 -105.011 1.00 89.38 383 ARG A O 1
ATOM 2914 N N . THR A 1 384 ? 80.871 8.119 -104.594 1.00 91.62 384 THR A N 1
ATOM 2915 C CA . THR A 1 384 ? 80.498 8.736 -105.872 1.00 91.62 384 THR A CA 1
ATOM 2916 C C . THR A 1 384 ? 81.141 10.108 -106.028 1.00 91.62 384 THR A C 1
ATOM 2918 O O . THR A 1 384 ? 81.671 10.382 -107.095 1.00 91.62 384 THR A O 1
ATOM 2921 N N . ASN A 1 385 ? 81.193 10.923 -104.970 1.00 88.88 385 ASN A N 1
ATOM 2922 C CA . ASN A 1 385 ? 81.906 12.204 -104.956 1.00 88.88 385 ASN A CA 1
ATOM 2923 C C . ASN A 1 385 ? 83.423 12.026 -105.177 1.00 88.88 385 ASN A C 1
ATOM 2925 O O . ASN A 1 385 ? 84.038 12.804 -105.899 1.00 88.88 385 ASN A O 1
ATOM 2929 N N . LEU A 1 386 ? 84.037 10.987 -104.596 1.00 89.38 386 LEU A N 1
ATOM 2930 C CA . LEU A 1 386 ? 85.451 10.658 -104.836 1.00 89.38 386 LEU A CA 1
ATOM 2931 C C . LEU A 1 386 ? 85.700 10.117 -106.254 1.00 89.38 386 LEU A C 1
ATOM 2933 O O . LEU A 1 386 ? 86.682 10.488 -106.894 1.00 89.38 386 LEU A O 1
ATOM 2937 N N . LEU A 1 387 ? 84.815 9.254 -106.757 1.00 88.38 387 LEU A N 1
ATOM 2938 C CA . LEU A 1 387 ? 84.860 8.717 -108.120 1.00 88.38 387 LEU A CA 1
ATOM 2939 C C . LEU A 1 387 ? 84.702 9.825 -109.162 1.00 88.38 387 LEU A C 1
ATOM 2941 O O . LEU A 1 387 ? 85.469 9.869 -110.121 1.00 88.38 387 LEU A O 1
ATOM 2945 N N . SER A 1 388 ? 83.743 10.730 -108.963 1.00 89.38 388 SER A N 1
ATOM 2946 C CA . SER A 1 388 ? 83.504 11.851 -109.866 1.00 89.38 388 SER A CA 1
ATOM 2947 C C . SER A 1 388 ? 84.625 12.883 -109.803 1.00 89.38 388 SER A C 1
ATOM 2949 O O . SER A 1 388 ? 85.031 13.381 -110.846 1.00 89.38 388 SER A O 1
ATOM 2951 N N . LEU A 1 389 ? 85.215 13.126 -108.627 1.00 86.81 389 LEU A N 1
ATOM 2952 C CA . LEU A 1 389 ? 86.428 13.935 -108.494 1.00 86.81 389 LEU A CA 1
ATOM 2953 C C . LEU A 1 389 ? 87.594 13.341 -109.299 1.00 86.81 389 LEU A C 1
ATOM 2955 O O . LEU A 1 389 ? 88.239 14.060 -110.057 1.00 86.81 389 LEU A O 1
ATOM 2959 N N . ASN A 1 390 ? 87.846 12.034 -109.178 1.00 84.56 390 ASN A N 1
ATOM 2960 C CA . ASN A 1 390 ? 88.894 11.359 -109.949 1.00 84.56 390 ASN A CA 1
ATOM 2961 C C . ASN A 1 390 ? 88.615 11.410 -111.461 1.00 84.56 390 ASN A C 1
ATOM 2963 O O . ASN A 1 390 ? 89.533 11.637 -112.247 1.00 84.56 390 ASN A O 1
ATOM 2967 N N . ALA A 1 391 ? 87.352 11.254 -111.871 1.00 84.94 391 ALA A N 1
ATOM 2968 C CA . ALA A 1 391 ? 86.942 11.373 -113.268 1.00 84.94 391 ALA A CA 1
ATOM 2969 C C . ALA A 1 391 ? 87.094 12.807 -113.807 1.00 84.94 391 ALA A C 1
ATOM 2971 O O . ALA A 1 391 ? 87.561 12.982 -114.929 1.00 84.94 391 ALA A O 1
ATOM 2972 N N . ALA A 1 392 ? 86.763 13.830 -113.012 1.00 84.38 392 ALA A N 1
ATOM 2973 C CA . ALA A 1 392 ? 86.949 15.236 -113.367 1.00 84.38 392 ALA A CA 1
ATOM 2974 C C . ALA A 1 392 ? 88.439 15.584 -113.532 1.00 84.38 392 ALA A C 1
ATOM 2976 O O . ALA A 1 392 ? 88.810 16.268 -114.487 1.00 84.38 392 ALA A O 1
ATOM 2977 N N . ILE A 1 393 ? 89.304 15.055 -112.654 1.00 82.19 393 ILE A N 1
ATOM 2978 C CA . ILE A 1 393 ? 90.766 15.199 -112.756 1.00 82.19 393 ILE A CA 1
ATOM 2979 C C . ILE A 1 393 ? 91.285 14.572 -114.058 1.00 82.19 393 ILE A C 1
ATOM 2981 O O . ILE A 1 393 ? 92.033 15.220 -114.791 1.00 82.19 393 ILE A O 1
ATOM 2985 N N . GLU A 1 394 ? 90.882 13.341 -114.384 1.00 83.38 394 GLU A N 1
ATOM 2986 C CA . GLU A 1 394 ? 91.370 12.652 -115.587 1.00 83.38 394 GLU A CA 1
ATOM 2987 C C . GLU A 1 394 ? 90.790 13.257 -116.882 1.00 83.38 394 GLU A C 1
ATOM 2989 O O . GLU A 1 394 ? 91.489 13.365 -117.890 1.00 83.38 394 GLU A O 1
ATOM 2994 N N . ALA A 1 395 ? 89.550 13.760 -116.844 1.00 82.00 395 ALA A N 1
ATOM 2995 C CA . ALA A 1 395 ? 88.945 14.519 -117.938 1.00 82.00 395 ALA A CA 1
ATOM 2996 C C . ALA A 1 395 ? 89.668 15.855 -118.192 1.00 82.00 395 ALA A C 1
ATOM 2998 O O . ALA A 1 395 ? 89.889 16.218 -119.348 1.00 82.00 395 ALA A O 1
ATOM 2999 N N . ALA A 1 396 ? 90.105 16.555 -117.137 1.00 79.06 396 ALA A N 1
ATOM 3000 C CA . ALA A 1 396 ? 90.956 17.740 -117.261 1.00 79.06 396 ALA A CA 1
ATOM 3001 C C . ALA A 1 396 ? 92.343 17.397 -117.840 1.00 79.06 396 ALA A C 1
ATOM 3003 O O . ALA A 1 396 ? 92.914 18.177 -118.604 1.00 79.06 396 ALA A O 1
ATOM 3004 N N . ARG A 1 397 ? 92.865 16.203 -117.530 1.00 79.75 397 ARG A N 1
ATOM 3005 C CA . ARG A 1 397 ? 94.151 15.686 -118.024 1.00 79.75 397 ARG A CA 1
ATOM 3006 C C . ARG A 1 397 ? 94.137 15.346 -119.521 1.00 79.75 397 ARG A C 1
ATOM 3008 O O . ARG A 1 397 ? 95.169 15.470 -120.175 1.00 79.75 397 ARG A O 1
ATOM 3015 N N . ALA A 1 398 ? 92.980 14.966 -120.066 1.00 77.81 398 ALA A N 1
ATOM 3016 C CA . ALA A 1 398 ? 92.772 14.661 -121.487 1.00 77.81 398 ALA A CA 1
ATOM 3017 C C . ALA A 1 398 ? 92.587 15.904 -122.396 1.00 77.81 398 ALA A C 1
ATOM 3019 O O . ALA A 1 398 ? 92.423 15.757 -123.610 1.00 77.81 398 ALA A O 1
ATOM 3020 N N . GLY A 1 399 ? 92.619 17.127 -121.848 1.00 75.44 399 GLY A N 1
ATOM 3021 C CA . GLY A 1 399 ? 92.550 18.373 -122.625 1.00 75.44 399 GLY A CA 1
ATOM 3022 C C . GLY A 1 399 ? 91.216 18.567 -123.366 1.00 75.44 399 GLY A C 1
ATOM 3023 O O . GLY A 1 399 ? 90.151 18.289 -122.817 1.00 75.44 399 GLY A O 1
ATOM 3024 N N . GLU A 1 400 ? 91.242 19.042 -124.621 1.00 71.94 400 GLU A N 1
ATOM 3025 C CA . GLU A 1 400 ? 90.010 19.319 -125.391 1.00 71.94 400 GLU A CA 1
ATOM 3026 C C . GLU A 1 400 ? 89.126 18.079 -125.616 1.00 71.94 400 GLU A C 1
ATOM 3028 O O . GLU A 1 400 ? 87.901 18.207 -125.632 1.00 71.94 400 GLU A O 1
ATOM 3033 N N . ALA A 1 401 ? 89.709 16.877 -125.709 1.00 67.44 401 ALA A N 1
ATOM 3034 C CA . ALA A 1 401 ? 88.956 15.634 -125.894 1.00 67.44 401 ALA A CA 1
ATOM 3035 C C . ALA A 1 401 ? 88.134 15.227 -124.649 1.00 67.44 401 ALA A C 1
ATOM 3037 O O . ALA A 1 401 ? 87.142 14.512 -124.773 1.00 67.44 401 ALA A O 1
ATOM 3038 N N . GLY A 1 402 ? 88.518 15.695 -123.453 1.00 76.38 402 GLY A N 1
ATOM 3039 C CA . GLY A 1 402 ? 87.877 15.360 -122.174 1.00 76.38 402 GLY A CA 1
ATOM 3040 C C . GLY A 1 402 ? 86.814 16.355 -121.700 1.00 76.38 402 GLY A C 1
ATOM 3041 O O . GLY A 1 402 ? 86.142 16.109 -120.700 1.00 76.38 402 GLY A O 1
ATOM 3042 N N . ARG A 1 403 ? 86.610 17.472 -122.409 1.00 76.81 403 ARG A N 1
ATOM 3043 C CA . ARG A 1 403 ? 85.778 18.595 -121.939 1.00 76.81 403 ARG A CA 1
ATOM 3044 C C . ARG A 1 403 ? 84.309 18.222 -121.688 1.00 76.81 403 ARG A C 1
ATOM 3046 O O . ARG A 1 403 ? 83.725 18.692 -120.718 1.00 76.81 403 ARG A O 1
ATOM 3053 N N . GLY A 1 404 ? 83.721 17.358 -122.521 1.00 79.44 404 GLY A N 1
ATOM 3054 C CA . GLY A 1 404 ? 82.360 16.843 -122.302 1.00 79.44 404 GLY A CA 1
ATOM 3055 C C . GLY A 1 404 ? 82.256 15.924 -121.078 1.00 79.44 404 GLY A C 1
ATOM 3056 O O . GLY A 1 404 ? 81.278 15.991 -120.340 1.00 79.44 404 GLY A O 1
ATOM 3057 N N . PHE A 1 405 ? 83.295 15.124 -120.817 1.00 82.25 405 PHE A N 1
ATOM 3058 C CA . PHE A 1 405 ? 83.369 14.256 -119.638 1.00 82.25 405 PHE A CA 1
ATOM 3059 C C . PHE A 1 405 ? 83.580 15.044 -118.343 1.00 82.25 405 PHE A C 1
ATOM 3061 O O . PHE A 1 405 ? 83.004 14.676 -117.324 1.00 82.25 405 PHE A O 1
ATOM 3068 N N . ALA A 1 406 ? 84.341 16.142 -118.381 1.00 81.94 406 ALA A N 1
ATOM 3069 C CA . ALA A 1 406 ? 84.558 17.003 -117.218 1.00 81.94 406 ALA A CA 1
ATOM 3070 C C . ALA A 1 406 ? 83.244 17.618 -116.705 1.00 81.94 406 ALA A C 1
ATOM 3072 O O . ALA A 1 406 ? 82.976 17.563 -115.511 1.00 81.94 406 ALA A O 1
ATOM 3073 N N . VAL A 1 407 ? 82.380 18.108 -117.608 1.00 83.94 407 VAL A N 1
ATOM 3074 C CA . VAL A 1 407 ? 81.066 18.672 -117.237 1.00 83.94 407 VAL A CA 1
ATOM 3075 C C . VAL A 1 407 ? 80.166 17.615 -116.589 1.00 83.94 407 VAL A C 1
ATOM 3077 O O . VAL A 1 407 ? 79.533 17.886 -115.574 1.00 83.94 407 VAL A O 1
ATOM 3080 N N . VAL A 1 408 ? 80.132 16.394 -117.135 1.00 86.56 408 VAL A N 1
ATOM 3081 C CA . VAL A 1 408 ? 79.354 15.293 -116.541 1.00 86.56 408 VAL A CA 1
ATOM 3082 C C . VAL A 1 408 ? 79.928 14.884 -115.181 1.00 86.56 408 VAL A C 1
ATOM 3084 O O . VAL A 1 408 ? 79.168 14.617 -114.256 1.00 86.56 408 VAL A O 1
ATOM 3087 N N . ALA A 1 409 ? 81.254 14.855 -115.029 1.00 87.25 409 ALA A N 1
ATOM 3088 C CA . ALA A 1 409 ? 81.899 14.520 -113.764 1.00 87.25 409 ALA A CA 1
ATOM 3089 C C . ALA A 1 409 ? 81.619 15.566 -112.668 1.00 87.25 409 ALA A C 1
ATOM 3091 O O . ALA A 1 409 ? 81.312 15.180 -111.540 1.00 87.25 409 ALA A O 1
ATOM 3092 N N . ASP A 1 410 ? 81.645 16.862 -112.992 1.00 87.12 410 ASP A N 1
ATOM 3093 C CA . ASP A 1 410 ? 81.283 17.929 -112.049 1.00 87.12 410 ASP A CA 1
ATOM 3094 C C . ASP A 1 410 ? 79.788 17.900 -111.679 1.00 87.12 410 ASP A C 1
ATOM 3096 O O . ASP A 1 410 ? 79.455 18.062 -110.506 1.00 87.12 410 ASP A O 1
ATOM 3100 N N . GLU A 1 411 ? 78.887 17.591 -112.619 1.00 89.19 411 GLU A N 1
ATOM 3101 C CA . GLU A 1 411 ? 77.451 17.433 -112.328 1.00 89.19 411 GLU A CA 1
ATOM 3102 C C . GLU A 1 411 ? 77.183 16.218 -111.416 1.00 89.19 411 GLU A C 1
ATOM 3104 O O . GLU A 1 411 ? 76.437 16.306 -110.440 1.00 89.19 411 GLU A O 1
ATOM 3109 N N . VAL A 1 412 ? 77.849 15.081 -111.668 1.00 90.81 412 VAL A N 1
ATOM 3110 C CA . VAL A 1 412 ? 77.775 13.894 -110.793 1.00 90.81 412 VAL A CA 1
ATOM 3111 C C . VAL A 1 412 ? 78.352 14.199 -109.408 1.00 90.81 412 VAL A C 1
ATOM 3113 O O . VAL A 1 412 ? 77.837 13.706 -108.403 1.00 90.81 412 VAL A O 1
ATOM 3116 N N . ARG A 1 413 ? 79.403 15.024 -109.328 1.00 88.12 413 ARG A N 1
ATOM 3117 C CA . ARG A 1 413 ? 79.985 15.481 -108.062 1.00 88.12 413 ARG A CA 1
ATOM 3118 C C . ARG A 1 413 ? 79.021 16.364 -107.273 1.00 88.12 413 ARG A C 1
ATOM 3120 O O . ARG A 1 413 ? 78.823 16.107 -106.087 1.00 88.12 413 ARG A O 1
ATOM 3127 N N . ASP A 1 414 ? 78.405 17.359 -107.906 1.00 88.94 414 ASP A N 1
ATOM 3128 C CA . ASP A 1 414 ? 77.420 18.226 -107.251 1.00 88.94 414 ASP A CA 1
ATOM 3129 C C . ASP A 1 414 ? 76.207 17.417 -106.764 1.00 88.94 414 ASP A C 1
ATOM 3131 O O . ASP A 1 414 ? 75.769 17.566 -105.621 1.00 88.94 414 ASP A O 1
ATOM 3135 N N . LEU A 1 415 ? 75.733 16.462 -107.574 1.00 90.56 415 LEU A N 1
ATOM 3136 C CA . LEU A 1 415 ? 74.661 15.547 -107.184 1.00 90.56 415 LEU A CA 1
ATOM 3137 C C . LEU A 1 415 ? 75.059 14.664 -105.991 1.00 90.56 415 LEU A C 1
ATOM 3139 O O . LEU A 1 415 ? 74.248 14.447 -105.088 1.00 90.56 415 LEU A O 1
ATOM 3143 N N . ALA A 1 416 ? 76.304 14.185 -105.944 1.00 89.44 416 ALA A N 1
ATOM 3144 C CA . ALA A 1 416 ? 76.822 13.402 -104.826 1.00 89.44 416 ALA A CA 1
ATOM 3145 C C . ALA A 1 416 ? 76.93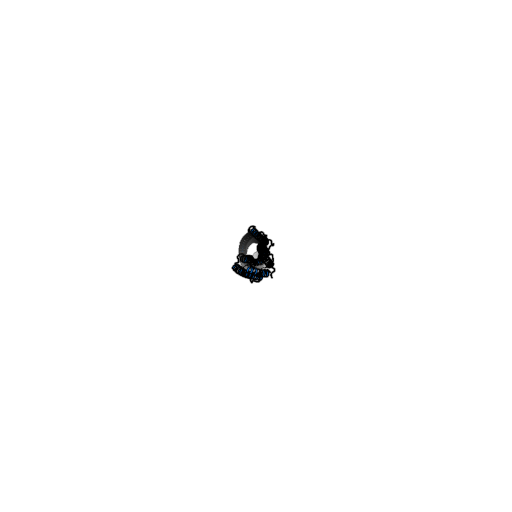2 14.232 -103.532 1.00 89.44 416 ALA A C 1
ATOM 3147 O O . ALA A 1 416 ? 76.532 13.752 -102.471 1.00 89.44 416 ALA A O 1
ATOM 3148 N N . ILE A 1 417 ? 77.384 15.491 -103.612 1.00 88.75 417 ILE A N 1
ATOM 3149 C CA . ILE A 1 417 ? 77.430 16.424 -102.471 1.00 88.75 417 ILE A CA 1
ATOM 3150 C C . ILE A 1 417 ? 76.015 16.742 -101.973 1.00 88.75 417 ILE A C 1
ATOM 3152 O O . ILE A 1 417 ? 75.753 16.650 -100.772 1.00 88.75 417 ILE A O 1
ATOM 3156 N N . LYS A 1 418 ? 75.076 17.051 -102.878 1.00 89.81 418 LYS A N 1
ATOM 3157 C CA . LYS A 1 418 ? 73.660 17.262 -102.532 1.00 89.81 418 LYS A CA 1
ATOM 3158 C C . LYS A 1 418 ? 73.054 16.025 -101.873 1.00 89.81 418 LYS A C 1
ATOM 3160 O O . LYS A 1 418 ? 72.419 16.150 -100.831 1.00 89.81 418 LYS A O 1
ATOM 3165 N N . THR A 1 419 ? 73.318 14.833 -102.412 1.00 92.00 419 THR A N 1
ATOM 3166 C CA . THR A 1 419 ? 72.858 13.558 -101.834 1.00 92.00 419 THR A CA 1
ATOM 3167 C C . THR A 1 419 ? 73.423 13.347 -100.429 1.00 92.00 419 THR A C 1
ATOM 3169 O O . THR A 1 419 ? 72.684 12.973 -99.521 1.00 92.00 419 THR A O 1
ATOM 3172 N N . GLN A 1 420 ? 74.710 13.634 -100.212 1.00 87.81 420 GLN A N 1
ATOM 3173 C CA . GLN A 1 420 ? 75.347 13.534 -98.897 1.00 87.81 420 GLN A CA 1
ATOM 3174 C C . GLN A 1 420 ? 74.762 14.538 -97.889 1.00 87.81 420 GLN A C 1
ATOM 3176 O O . GLN A 1 420 ? 74.501 14.173 -96.740 1.00 87.81 420 GLN A O 1
ATOM 3181 N N . SER A 1 421 ? 74.518 15.782 -98.313 1.00 89.25 421 SER A N 1
ATOM 3182 C CA . SER A 1 421 ? 73.881 16.808 -97.479 1.00 89.25 421 SER A CA 1
ATOM 3183 C C . SER A 1 421 ? 72.459 16.402 -97.092 1.00 89.25 421 SER A C 1
ATOM 3185 O O . SER A 1 421 ? 72.134 16.379 -95.908 1.00 89.25 421 SER A O 1
ATOM 3187 N N . SER A 1 422 ? 71.632 15.990 -98.059 1.00 90.75 422 SER A N 1
ATOM 3188 C CA . SER A 1 422 ? 70.267 15.525 -97.790 1.00 90.75 422 SER A CA 1
ATOM 3189 C C . SER A 1 422 ? 70.245 14.287 -96.894 1.00 90.75 422 SER A C 1
ATOM 3191 O O . SER A 1 422 ? 69.446 14.225 -95.965 1.00 90.75 422 SER A O 1
ATOM 3193 N N . ALA A 1 423 ? 71.152 13.327 -97.100 1.00 89.38 423 ALA A N 1
ATOM 3194 C CA . ALA A 1 423 ? 71.266 12.162 -96.225 1.00 89.38 423 ALA A CA 1
ATOM 3195 C C . ALA A 1 423 ? 71.668 12.551 -94.790 1.00 89.38 423 ALA A C 1
ATOM 3197 O O . ALA A 1 423 ? 71.208 11.928 -93.839 1.00 89.38 423 ALA A O 1
ATOM 3198 N N . THR A 1 424 ? 72.489 13.591 -94.614 1.00 89.50 424 THR A N 1
ATOM 3199 C CA . THR A 1 424 ? 72.847 14.139 -93.290 1.00 89.50 424 THR A CA 1
ATOM 3200 C C . THR A 1 424 ? 71.652 14.805 -92.606 1.00 89.50 424 THR A C 1
ATOM 3202 O O . THR A 1 424 ? 71.430 14.598 -91.413 1.00 89.50 424 THR A O 1
ATOM 3205 N N . ASP A 1 425 ? 70.853 15.573 -93.346 1.00 90.00 425 ASP A N 1
ATOM 3206 C CA . ASP A 1 425 ? 69.656 16.219 -92.798 1.00 90.00 425 ASP A CA 1
ATOM 3207 C C . ASP A 1 425 ? 68.576 15.195 -92.418 1.00 90.00 425 ASP A C 1
ATOM 3209 O O . ASP A 1 425 ? 67.975 15.303 -91.345 1.00 90.00 425 ASP A O 1
ATOM 3213 N N . ILE A 1 426 ? 68.382 14.149 -93.234 1.00 91.62 426 ILE A N 1
ATOM 3214 C CA . ILE A 1 426 ? 67.492 13.029 -92.891 1.00 91.62 426 ILE A CA 1
ATOM 3215 C C . ILE A 1 426 ? 68.029 12.283 -91.660 1.00 91.62 426 ILE A C 1
ATOM 3217 O O . ILE A 1 426 ? 67.246 11.976 -90.766 1.00 91.62 426 ILE A O 1
ATOM 3221 N N . HIS A 1 427 ? 69.343 12.053 -91.553 1.00 90.06 427 HIS A N 1
ATOM 3222 C CA . HIS A 1 427 ? 69.947 11.406 -90.381 1.00 90.06 427 HIS A CA 1
ATOM 3223 C C . HIS A 1 427 ? 69.621 12.156 -89.079 1.00 90.06 427 HIS A C 1
ATOM 3225 O O . HIS A 1 427 ? 69.109 11.553 -88.141 1.00 90.06 427 HIS A O 1
ATOM 3231 N N . LYS A 1 428 ? 69.782 13.487 -89.049 1.00 91.25 428 LYS A N 1
ATOM 3232 C CA . LYS A 1 428 ? 69.396 14.317 -87.888 1.00 91.25 428 LYS A CA 1
ATOM 3233 C C . LYS A 1 428 ? 67.904 14.214 -87.554 1.00 91.25 428 LYS A C 1
ATOM 3235 O O . LYS A 1 428 ? 67.514 14.235 -86.385 1.00 91.25 428 LYS A O 1
ATOM 3240 N N . MET A 1 429 ? 67.044 14.139 -88.573 1.00 91.88 429 MET A N 1
ATOM 3241 C CA . MET A 1 429 ? 65.602 13.967 -88.374 1.00 91.88 429 MET A CA 1
ATOM 3242 C C . MET A 1 429 ? 65.279 12.596 -87.765 1.00 91.88 429 MET A C 1
ATOM 3244 O O . MET A 1 429 ? 64.422 12.509 -86.884 1.00 91.88 429 MET A O 1
ATOM 3248 N N . ILE A 1 430 ? 65.999 11.557 -88.185 1.00 92.62 430 ILE A N 1
ATOM 3249 C CA . ILE A 1 430 ? 65.893 10.196 -87.662 1.00 92.62 430 ILE A CA 1
ATOM 3250 C C . ILE A 1 430 ? 66.412 10.097 -86.222 1.00 92.62 430 ILE A C 1
ATOM 3252 O O . ILE A 1 430 ? 65.706 9.551 -85.379 1.00 92.62 430 ILE A O 1
ATOM 3256 N N . GLU A 1 431 ? 67.544 10.717 -85.879 1.00 90.56 431 GLU A N 1
ATOM 3257 C CA . GLU A 1 431 ? 68.026 10.798 -84.488 1.00 90.56 431 GLU A CA 1
ATOM 3258 C C . GLU A 1 431 ? 66.990 11.467 -83.568 1.00 90.56 431 GLU A C 1
ATOM 3260 O O . GLU A 1 431 ? 66.703 11.003 -82.458 1.00 90.56 431 GLU A O 1
ATOM 3265 N N . LYS A 1 432 ? 66.361 12.550 -84.045 1.00 92.50 432 LYS A N 1
ATOM 3266 C CA . LYS A 1 432 ? 65.277 13.224 -83.320 1.00 92.50 432 LYS A CA 1
ATOM 3267 C C . LYS A 1 432 ? 64.048 12.324 -83.167 1.00 92.50 432 LYS A C 1
ATOM 3269 O O . LYS A 1 432 ? 63.398 12.376 -82.121 1.00 92.50 432 LYS A O 1
ATOM 3274 N N . LEU A 1 433 ? 63.726 11.518 -84.179 1.00 92.88 433 LEU A N 1
ATOM 3275 C CA . LEU A 1 433 ? 62.637 10.545 -84.122 1.00 92.88 433 LEU A CA 1
ATOM 3276 C C . LEU A 1 433 ? 62.942 9.444 -83.096 1.00 92.88 433 LEU A C 1
ATOM 3278 O O . LEU A 1 433 ? 62.121 9.231 -82.213 1.00 92.88 433 LEU A O 1
ATOM 3282 N N . GLN A 1 434 ? 64.142 8.849 -83.111 1.00 89.88 434 GLN A N 1
ATOM 3283 C CA . GLN A 1 434 ? 64.588 7.865 -82.108 1.00 89.88 434 GLN A CA 1
ATOM 3284 C C . GLN A 1 434 ? 64.493 8.418 -80.683 1.00 89.88 434 GLN A C 1
ATOM 3286 O O . GLN A 1 434 ? 63.972 7.757 -79.784 1.00 89.88 434 GLN A O 1
ATOM 3291 N N . SER A 1 435 ? 64.983 9.644 -80.470 1.00 92.88 435 SER A N 1
ATOM 3292 C CA . SER A 1 435 ? 64.919 10.311 -79.168 1.00 92.88 435 SER A CA 1
ATOM 3293 C C . SER A 1 435 ? 63.472 10.486 -78.697 1.00 92.88 435 SER A C 1
ATOM 3295 O O . SER A 1 435 ? 63.151 10.131 -77.563 1.00 92.88 435 SER A O 1
ATOM 3297 N N . ARG A 1 436 ? 62.576 10.961 -79.573 1.00 92.25 436 ARG A N 1
ATOM 3298 C CA . ARG A 1 436 ? 61.147 11.110 -79.258 1.00 92.25 436 ARG A CA 1
ATOM 3299 C C . ARG A 1 436 ? 60.471 9.769 -78.982 1.00 92.25 436 ARG A C 1
ATOM 3301 O O . ARG A 1 436 ? 59.706 9.686 -78.026 1.00 92.25 436 ARG A O 1
ATOM 3308 N N . THR A 1 437 ? 60.787 8.732 -79.754 1.00 92.50 437 THR A N 1
ATOM 3309 C CA . THR A 1 437 ? 60.260 7.377 -79.553 1.00 92.50 437 THR A CA 1
ATOM 3310 C C . THR A 1 437 ? 60.633 6.835 -78.174 1.00 92.50 437 THR A C 1
ATOM 3312 O O . THR A 1 437 ? 59.762 6.350 -77.455 1.00 92.50 437 THR A O 1
ATOM 3315 N N . ARG A 1 438 ? 61.890 7.013 -77.737 1.00 90.56 438 ARG A N 1
ATOM 3316 C CA . ARG A 1 438 ? 62.324 6.629 -76.380 1.00 90.56 438 ARG A CA 1
ATOM 3317 C C . ARG A 1 438 ? 61.577 7.392 -75.286 1.00 90.56 438 ARG A C 1
ATOM 3319 O O . ARG A 1 438 ? 61.127 6.776 -74.330 1.00 90.56 438 ARG A O 1
ATOM 3326 N N . VAL A 1 439 ? 61.403 8.708 -75.436 1.00 93.44 439 VAL A N 1
ATOM 3327 C CA . VAL A 1 439 ? 60.661 9.527 -74.456 1.00 93.44 439 VAL A CA 1
ATOM 3328 C C . VAL A 1 439 ? 59.214 9.048 -74.310 1.00 93.44 439 VAL A C 1
ATOM 3330 O O . VAL A 1 439 ? 58.725 8.907 -73.190 1.00 93.44 439 VAL A O 1
ATOM 3333 N N . VAL A 1 440 ? 58.533 8.766 -75.425 1.00 94.12 440 VAL A N 1
ATOM 3334 C CA . VAL A 1 440 ? 57.160 8.238 -75.403 1.00 94.12 440 VAL A CA 1
ATOM 3335 C C . VAL A 1 440 ? 57.118 6.850 -74.761 1.00 94.12 440 VAL A C 1
ATOM 3337 O O . VAL A 1 440 ? 56.276 6.622 -73.900 1.00 94.12 440 VAL A O 1
ATOM 3340 N N . SER A 1 441 ? 58.056 5.958 -75.095 1.00 91.81 441 SER A N 1
ATOM 3341 C CA . SER A 1 441 ? 58.165 4.630 -74.474 1.00 91.81 441 SER A CA 1
ATOM 3342 C C . SER A 1 441 ? 58.333 4.710 -72.952 1.00 91.81 441 SER A C 1
ATOM 3344 O O . SER A 1 441 ? 57.604 4.037 -72.229 1.00 91.81 441 SER A O 1
ATOM 3346 N N . THR A 1 442 ? 59.216 5.579 -72.444 1.00 92.31 442 THR A N 1
ATOM 3347 C CA . THR A 1 442 ? 59.381 5.793 -70.994 1.00 92.31 442 THR A CA 1
ATOM 3348 C C . THR A 1 442 ? 58.109 6.352 -70.349 1.00 92.31 442 THR A C 1
ATOM 3350 O O . THR A 1 442 ? 57.749 5.958 -69.242 1.00 92.31 442 THR A O 1
ATOM 3353 N N . SER A 1 443 ? 57.394 7.251 -71.032 1.00 93.38 443 SER A N 1
ATOM 3354 C CA . SER A 1 443 ? 56.116 7.775 -70.535 1.00 93.38 443 SER A CA 1
ATOM 3355 C C . SER A 1 443 ? 55.023 6.702 -70.476 1.00 93.38 443 SER A C 1
ATOM 3357 O O . SER A 1 443 ? 54.181 6.741 -69.576 1.00 93.38 443 SER A O 1
ATOM 3359 N N . LEU A 1 444 ? 55.010 5.761 -71.423 1.00 92.88 444 LEU A N 1
ATOM 3360 C CA . LEU A 1 444 ? 54.069 4.640 -71.440 1.00 92.88 444 LEU A CA 1
ATOM 3361 C C . LEU A 1 444 ? 54.374 3.631 -70.327 1.00 92.88 444 LEU A C 1
ATOM 3363 O O . LEU A 1 444 ? 53.451 3.213 -69.634 1.00 92.88 444 LEU A O 1
ATOM 3367 N N . ASP A 1 445 ? 55.649 3.325 -70.077 1.00 89.44 445 ASP A N 1
ATOM 3368 C CA . ASP A 1 445 ? 56.062 2.483 -68.945 1.00 89.44 445 ASP A CA 1
ATOM 3369 C C . ASP A 1 445 ? 55.681 3.120 -67.594 1.00 89.44 445 ASP A C 1
ATOM 3371 O O . ASP A 1 445 ? 55.070 2.485 -66.733 1.00 89.44 445 ASP A O 1
ATOM 3375 N N . GLY A 1 446 ? 55.893 4.434 -67.454 1.00 91.75 446 GLY A N 1
ATOM 3376 C CA . GLY A 1 446 ? 55.400 5.190 -66.301 1.00 91.75 446 GLY A CA 1
ATOM 3377 C C . GLY A 1 446 ? 53.869 5.176 -66.170 1.00 91.75 446 GLY A C 1
ATOM 3378 O O . GLY A 1 446 ? 53.345 5.139 -65.058 1.00 91.75 446 GLY A O 1
ATOM 3379 N N . SER A 1 447 ? 53.134 5.167 -67.288 1.00 92.69 447 SER A N 1
ATOM 3380 C CA . SER A 1 447 ? 51.664 5.059 -67.287 1.00 92.69 447 SER A CA 1
ATOM 3381 C C . SER A 1 447 ? 51.195 3.669 -66.853 1.00 92.69 447 SER A C 1
ATOM 3383 O O . SER A 1 447 ? 50.229 3.563 -66.101 1.00 92.69 447 SER A O 1
ATOM 3385 N N . LYS A 1 448 ? 51.909 2.613 -67.261 1.00 90.00 448 LYS A N 1
ATOM 3386 C CA . LYS A 1 448 ? 51.675 1.240 -66.804 1.00 90.00 448 LYS A CA 1
ATOM 3387 C C . LYS A 1 448 ? 51.894 1.112 -65.294 1.00 90.00 448 LYS A C 1
ATOM 3389 O O . LYS A 1 448 ? 51.019 0.594 -64.608 1.00 90.00 448 LYS A O 1
ATOM 3394 N N . SER A 1 449 ? 53.006 1.634 -64.772 1.00 91.00 449 SER A N 1
ATOM 3395 C CA . SER A 1 449 ? 53.295 1.606 -63.331 1.00 91.00 449 SER A CA 1
ATOM 3396 C C . SER A 1 449 ? 52.229 2.348 -62.513 1.00 91.00 449 SER A C 1
ATOM 3398 O O . SER A 1 449 ? 51.741 1.816 -61.518 1.00 91.00 449 SER A O 1
ATOM 3400 N N . LYS A 1 450 ? 51.776 3.524 -62.973 1.00 92.12 450 LYS A N 1
ATOM 3401 C CA . LYS A 1 450 ? 50.661 4.246 -62.333 1.00 92.12 450 LYS A CA 1
ATOM 3402 C C . LYS A 1 450 ? 49.343 3.474 -62.376 1.00 92.12 450 LYS A C 1
ATOM 3404 O O . LYS A 1 450 ? 48.586 3.517 -61.415 1.00 92.12 450 LYS A O 1
ATOM 3409 N N . ALA A 1 451 ? 49.059 2.765 -63.470 1.00 92.44 451 ALA A N 1
ATOM 3410 C CA . ALA A 1 451 ? 47.869 1.921 -63.557 1.00 92.44 451 ALA A CA 1
ATOM 3411 C C . ALA A 1 451 ? 47.911 0.767 -62.534 1.00 92.44 451 ALA A C 1
ATOM 3413 O O . ALA A 1 451 ? 46.889 0.448 -61.930 1.00 92.44 451 ALA A O 1
ATOM 3414 N N . GLU A 1 452 ? 49.080 0.166 -62.296 1.00 89.75 452 GLU A N 1
ATOM 3415 C CA . GLU A 1 452 ? 49.268 -0.867 -61.264 1.00 89.75 452 GLU A CA 1
ATOM 3416 C C . GLU A 1 452 ? 49.108 -0.308 -59.839 1.00 89.75 452 GLU A C 1
ATOM 3418 O O . GLU A 1 452 ? 48.446 -0.932 -59.008 1.00 89.75 452 GLU A O 1
ATOM 3423 N N . GLU A 1 453 ? 49.637 0.889 -59.570 1.00 93.25 453 GLU A N 1
ATOM 3424 C CA . GLU A 1 453 ? 49.439 1.597 -58.297 1.00 93.25 453 GLU A CA 1
ATOM 3425 C C . GLU A 1 453 ? 47.950 1.877 -58.041 1.00 93.25 453 GLU A C 1
ATOM 3427 O O . GLU A 1 453 ? 47.413 1.469 -57.010 1.00 93.25 453 GLU A O 1
ATOM 3432 N N . SER A 1 454 ? 47.243 2.455 -59.020 1.00 93.56 454 SER A N 1
ATOM 3433 C CA . SER A 1 454 ? 45.800 2.714 -58.915 1.00 93.56 454 SER A CA 1
ATOM 3434 C C . SER A 1 454 ? 44.975 1.437 -58.714 1.00 93.56 454 SER A C 1
ATOM 3436 O O . SER A 1 454 ? 43.959 1.464 -58.022 1.00 93.56 454 SER A O 1
ATOM 3438 N N . PHE A 1 455 ? 45.396 0.302 -59.283 1.00 91.06 455 PHE A N 1
ATOM 3439 C CA . PHE A 1 455 ? 44.748 -0.986 -59.022 1.00 91.06 455 PHE A CA 1
ATOM 3440 C C . PHE A 1 455 ? 44.889 -1.399 -57.546 1.00 91.06 455 PHE A C 1
ATOM 3442 O O . PHE A 1 455 ? 43.900 -1.781 -56.920 1.00 91.06 455 PHE A O 1
ATOM 3449 N N . SER A 1 456 ? 46.087 -1.271 -56.965 1.00 91.19 456 SER A N 1
ATOM 3450 C CA . SER A 1 456 ? 46.335 -1.587 -55.550 1.00 91.19 456 SER A CA 1
ATOM 3451 C C . SER A 1 456 ? 45.563 -0.672 -54.589 1.00 91.19 456 SER A C 1
ATOM 3453 O O . SER A 1 456 ? 45.092 -1.123 -53.538 1.00 91.19 456 SER A O 1
ATOM 3455 N N . GLU A 1 457 ? 45.422 0.611 -54.929 1.00 93.00 457 GLU A N 1
ATOM 3456 C CA . GLU A 1 457 ? 44.626 1.567 -54.150 1.00 93.00 457 GLU A CA 1
ATOM 3457 C C . GLU A 1 457 ? 43.140 1.186 -54.134 1.00 93.00 457 GLU A C 1
ATOM 3459 O O . GLU A 1 457 ? 42.503 1.221 -53.079 1.00 93.00 457 GLU A O 1
ATOM 3464 N N . ILE A 1 458 ? 42.590 0.756 -55.275 1.00 93.06 458 ILE A N 1
ATOM 3465 C CA . ILE A 1 458 ? 41.185 0.337 -55.362 1.00 93.06 458 ILE A CA 1
ATOM 3466 C C . ILE A 1 458 ? 40.927 -0.960 -54.596 1.00 93.06 458 ILE A C 1
ATOM 3468 O O . ILE A 1 458 ? 39.905 -1.059 -53.922 1.00 93.06 458 ILE A O 1
ATOM 3472 N N . GLU A 1 459 ? 41.839 -1.932 -54.635 1.00 89.00 459 GLU A N 1
ATOM 3473 C CA . GLU A 1 459 ? 41.717 -3.149 -53.816 1.00 89.00 459 GLU A CA 1
ATOM 3474 C C . GLU A 1 459 ? 41.681 -2.813 -52.316 1.00 89.00 459 GLU A C 1
ATOM 3476 O O . GLU A 1 459 ? 40.838 -3.320 -51.573 1.00 89.00 459 GLU A O 1
ATOM 3481 N N . SER A 1 460 ? 42.525 -1.876 -51.876 1.00 91.62 460 SER A N 1
ATOM 3482 C CA . SER A 1 460 ? 42.529 -1.394 -50.487 1.00 91.62 460 SER A CA 1
ATOM 3483 C C . SER A 1 460 ? 41.232 -0.655 -50.124 1.00 91.62 460 SER A C 1
ATOM 3485 O O . SER A 1 460 ? 40.704 -0.808 -49.016 1.00 91.62 460 SER A O 1
ATOM 3487 N N . ALA A 1 461 ? 40.678 0.122 -51.060 1.00 91.56 461 ALA A N 1
ATOM 3488 C CA . ALA A 1 461 ? 39.386 0.781 -50.892 1.00 91.56 461 ALA A CA 1
ATOM 3489 C C . ALA A 1 461 ? 38.227 -0.232 -50.814 1.00 91.56 461 ALA A C 1
ATOM 3491 O O . ALA A 1 461 ? 37.349 -0.086 -49.963 1.00 91.56 461 ALA A O 1
ATOM 3492 N N . ASN A 1 462 ? 38.249 -1.292 -51.630 1.00 90.31 462 ASN A N 1
ATOM 3493 C CA . ASN A 1 462 ? 37.283 -2.394 -51.571 1.00 90.31 462 ASN A CA 1
ATOM 3494 C C . ASN A 1 462 ? 37.316 -3.107 -50.213 1.00 90.31 462 ASN A C 1
ATOM 3496 O O . ASN A 1 462 ? 36.264 -3.289 -49.605 1.00 90.31 462 ASN A O 1
ATOM 3500 N N . ALA A 1 463 ? 38.504 -3.444 -49.702 1.00 90.31 463 ALA A N 1
ATOM 3501 C CA . ALA A 1 463 ? 38.648 -4.051 -48.376 1.00 90.31 463 ALA A CA 1
ATOM 3502 C C . ALA A 1 463 ? 38.117 -3.133 -47.258 1.00 90.31 463 ALA A C 1
ATOM 3504 O O . ALA A 1 463 ? 37.487 -3.586 -46.304 1.00 90.31 463 ALA A O 1
ATOM 3505 N N . SER A 1 464 ? 38.306 -1.817 -47.394 1.00 92.31 464 SER A N 1
ATOM 3506 C CA . SER A 1 464 ? 37.750 -0.844 -46.447 1.00 92.31 464 SER A CA 1
ATOM 3507 C C . SER A 1 464 ? 36.218 -0.803 -46.492 1.00 92.31 464 SER A C 1
ATOM 3509 O O . SER A 1 464 ? 35.586 -0.689 -45.443 1.00 92.31 464 SER A O 1
ATOM 3511 N N . LEU A 1 465 ? 35.604 -0.948 -47.673 1.00 92.88 465 LEU A N 1
ATOM 3512 C CA . LEU A 1 465 ? 34.146 -1.043 -47.798 1.00 92.88 465 LEU A CA 1
ATOM 3513 C C . LEU A 1 465 ? 33.580 -2.298 -47.124 1.00 92.88 465 LEU A C 1
ATOM 3515 O O . LEU A 1 465 ? 32.483 -2.227 -46.579 1.00 92.88 465 LEU A O 1
ATOM 3519 N N . GLU A 1 466 ? 34.299 -3.424 -47.113 1.00 91.25 466 GLU A N 1
ATOM 3520 C CA . GLU A 1 466 ? 33.852 -4.630 -46.397 1.00 91.25 466 GLU A CA 1
ATOM 3521 C C . GLU A 1 466 ? 33.725 -4.388 -44.888 1.00 91.25 466 GLU A C 1
ATOM 3523 O O . GLU A 1 466 ? 32.737 -4.805 -44.280 1.00 91.25 466 GLU A O 1
ATOM 3528 N N . ASN A 1 467 ? 34.661 -3.635 -44.300 1.00 93.88 467 ASN A N 1
ATOM 3529 C CA . ASN A 1 467 ? 34.566 -3.221 -42.898 1.00 93.88 467 ASN A CA 1
ATOM 3530 C C . ASN A 1 467 ? 33.346 -2.317 -42.662 1.00 93.88 467 ASN A C 1
ATOM 3532 O O . ASN A 1 467 ? 32.602 -2.530 -41.709 1.00 93.88 467 ASN A O 1
ATOM 3536 N N . VAL A 1 468 ? 33.074 -1.374 -43.572 1.00 95.19 468 VAL A N 1
ATOM 3537 C CA . VAL A 1 468 ? 31.881 -0.511 -43.486 1.00 95.19 468 VAL A CA 1
ATOM 3538 C C . VAL A 1 468 ? 30.588 -1.333 -43.549 1.00 95.19 468 VAL A C 1
ATOM 3540 O O . VAL A 1 468 ? 29.651 -1.050 -42.806 1.00 95.19 468 VAL A O 1
ATOM 3543 N N . VAL A 1 469 ? 30.516 -2.373 -44.389 1.00 94.56 469 VAL A N 1
ATOM 3544 C CA . VAL A 1 469 ? 29.357 -3.286 -44.413 1.00 94.56 469 VAL A CA 1
ATOM 3545 C C . VAL A 1 469 ? 29.196 -4.000 -43.071 1.00 94.56 469 VAL A C 1
ATOM 3547 O O . VAL A 1 469 ? 28.078 -4.085 -42.561 1.00 94.56 469 VAL A O 1
ATOM 3550 N N . ALA A 1 470 ? 30.287 -4.492 -42.480 1.00 94.62 470 ALA A N 1
ATOM 3551 C CA . ALA A 1 470 ? 30.241 -5.146 -41.173 1.00 94.62 470 ALA A CA 1
ATOM 3552 C C . ALA A 1 470 ? 29.734 -4.197 -40.071 1.00 94.62 470 ALA A C 1
ATOM 3554 O O . ALA A 1 470 ? 28.895 -4.596 -39.259 1.00 94.62 470 ALA A O 1
ATOM 3555 N N . ASP A 1 471 ? 30.171 -2.936 -40.082 1.00 96.00 471 ASP A N 1
ATOM 3556 C CA . ASP A 1 471 ? 29.702 -1.907 -39.148 1.00 96.00 471 ASP A CA 1
ATOM 3557 C C . ASP A 1 471 ? 28.208 -1.599 -39.343 1.00 96.00 471 ASP A C 1
ATOM 3559 O O . ASP A 1 471 ? 27.456 -1.512 -38.372 1.00 96.00 471 ASP A O 1
ATOM 3563 N N . ILE A 1 472 ? 27.734 -1.508 -40.590 1.00 96.38 472 ILE A N 1
ATOM 3564 C CA . ILE A 1 472 ? 26.309 -1.301 -40.905 1.00 96.38 472 ILE A CA 1
ATOM 3565 C C . ILE A 1 472 ? 25.444 -2.458 -40.377 1.00 96.38 472 ILE A C 1
ATOM 3567 O O . ILE A 1 472 ? 24.361 -2.226 -39.826 1.00 96.38 472 ILE A O 1
ATOM 3571 N N . VAL A 1 473 ? 25.916 -3.704 -40.500 1.00 95.12 473 VAL A N 1
ATOM 3572 C CA . VAL A 1 473 ? 25.227 -4.880 -39.941 1.00 95.12 473 VAL A CA 1
ATOM 3573 C C . VAL A 1 473 ? 25.130 -4.778 -38.417 1.00 95.12 473 VAL A C 1
ATOM 3575 O O . VAL A 1 473 ? 24.061 -5.029 -37.859 1.00 95.12 473 VAL A O 1
ATOM 3578 N N . GLN A 1 474 ? 26.203 -4.356 -37.740 1.00 96.31 474 GLN A N 1
ATOM 3579 C CA . GLN A 1 474 ? 26.182 -4.144 -36.289 1.00 96.31 474 GLN A CA 1
ATOM 3580 C C . GLN A 1 474 ? 25.211 -3.030 -35.879 1.00 96.31 474 GLN A C 1
ATOM 3582 O O . GLN A 1 474 ? 24.427 -3.222 -34.951 1.00 96.31 474 GLN A O 1
ATOM 3587 N N . VAL A 1 475 ? 25.195 -1.898 -36.591 1.00 95.56 475 VAL A N 1
ATOM 3588 C CA . VAL A 1 475 ? 24.248 -0.796 -36.333 1.00 95.56 475 VAL A CA 1
ATOM 3589 C C . VAL A 1 475 ? 22.800 -1.264 -36.485 1.00 95.56 475 VAL A C 1
ATOM 3591 O O . VAL A 1 475 ? 21.952 -0.937 -35.656 1.00 95.56 475 VAL A O 1
ATOM 3594 N N . THR A 1 476 ? 22.517 -2.078 -37.501 1.00 95.19 476 THR A N 1
ATOM 3595 C CA . THR A 1 476 ? 21.179 -2.644 -37.726 1.00 95.19 476 THR A CA 1
ATOM 3596 C C . THR A 1 476 ? 20.761 -3.576 -36.585 1.00 95.19 476 THR A C 1
ATOM 3598 O O . THR A 1 476 ? 19.622 -3.513 -36.119 1.00 95.19 476 THR A O 1
ATOM 3601 N N . ALA A 1 477 ? 21.680 -4.420 -36.104 1.00 95.44 477 ALA A N 1
ATOM 3602 C CA . ALA A 1 477 ? 21.429 -5.304 -34.968 1.00 95.44 477 ALA A CA 1
ATOM 3603 C C . ALA A 1 477 ? 21.157 -4.514 -33.675 1.00 95.44 477 ALA A C 1
ATOM 3605 O O . ALA A 1 477 ? 20.185 -4.805 -32.978 1.00 95.44 477 ALA A O 1
ATOM 3606 N N . LEU A 1 478 ? 21.947 -3.469 -33.404 1.00 95.81 478 LEU A N 1
ATOM 3607 C CA . LEU A 1 478 ? 21.743 -2.576 -32.258 1.00 95.81 478 LEU A CA 1
ATOM 3608 C C . LEU A 1 478 ? 20.392 -1.860 -32.327 1.00 95.81 478 LEU A C 1
ATOM 3610 O O . LEU A 1 478 ? 19.682 -1.792 -31.328 1.00 95.81 478 LEU A O 1
ATOM 3614 N N . ALA A 1 479 ? 19.997 -1.366 -33.502 1.00 94.94 479 ALA A N 1
ATOM 3615 C CA . ALA A 1 479 ? 18.692 -0.735 -33.686 1.00 94.94 479 ALA A CA 1
ATOM 3616 C C . ALA A 1 479 ? 17.534 -1.699 -33.361 1.00 94.94 479 ALA A C 1
ATOM 3618 O O . ALA A 1 479 ? 16.551 -1.298 -32.737 1.00 94.94 479 ALA A O 1
ATOM 3619 N N . TYR A 1 480 ? 17.660 -2.978 -33.733 1.00 94.25 480 TYR A N 1
ATOM 3620 C CA . TYR A 1 480 ? 16.673 -4.005 -33.392 1.00 94.25 480 TYR A CA 1
ATOM 3621 C C . TYR A 1 480 ? 16.628 -4.298 -31.884 1.00 94.25 480 TYR A C 1
ATOM 3623 O O . TYR A 1 480 ? 15.545 -4.383 -31.304 1.00 94.25 480 TYR A O 1
ATOM 3631 N N . GLU A 1 481 ? 17.787 -4.422 -31.235 1.00 96.12 481 GLU A N 1
ATOM 3632 C CA . GLU A 1 481 ? 17.883 -4.663 -29.791 1.00 96.12 481 GLU A CA 1
ATOM 3633 C C . GLU A 1 481 ? 17.297 -3.504 -28.972 1.00 96.12 481 GLU A C 1
ATOM 3635 O O . GLU A 1 481 ? 16.543 -3.738 -28.021 1.00 96.12 481 GLU A O 1
ATOM 3640 N N . ILE A 1 482 ? 17.574 -2.259 -29.379 1.00 95.62 482 ILE A N 1
ATOM 3641 C CA . ILE A 1 482 ? 16.984 -1.064 -28.767 1.00 95.62 482 ILE A CA 1
ATOM 3642 C C . ILE A 1 482 ? 15.465 -1.099 -28.944 1.00 95.62 482 ILE A C 1
ATOM 3644 O O . ILE A 1 482 ? 14.748 -1.001 -27.953 1.00 95.62 482 ILE A O 1
ATOM 3648 N N . ALA A 1 483 ? 14.956 -1.327 -30.160 1.00 93.12 483 ALA A N 1
ATOM 3649 C CA . ALA A 1 483 ? 13.515 -1.395 -30.407 1.00 93.12 483 ALA A CA 1
ATOM 3650 C C . ALA A 1 483 ? 12.819 -2.480 -29.561 1.00 93.12 483 ALA A C 1
ATOM 3652 O O . ALA A 1 483 ? 11.761 -2.227 -28.982 1.00 93.12 483 ALA A O 1
ATOM 3653 N N . SER A 1 484 ? 13.426 -3.666 -29.440 1.00 94.06 484 SER A N 1
ATOM 3654 C CA . SER A 1 484 ? 12.905 -4.750 -28.600 1.00 94.06 484 SER A CA 1
ATOM 3655 C C . SER A 1 484 ? 12.907 -4.381 -27.114 1.00 94.06 484 SER A C 1
ATOM 3657 O O . SER A 1 484 ? 11.919 -4.622 -26.422 1.00 94.06 484 SER A O 1
ATOM 3659 N N . SER A 1 485 ? 13.993 -3.787 -26.616 1.00 95.75 485 SER A N 1
ATOM 3660 C CA . SER A 1 485 ? 14.107 -3.360 -25.215 1.00 95.75 485 SER A CA 1
ATOM 3661 C C . SER A 1 485 ? 13.100 -2.260 -24.884 1.00 95.75 485 SER A C 1
ATOM 3663 O O . SER A 1 485 ? 12.442 -2.307 -23.847 1.00 95.75 485 SER A O 1
ATOM 3665 N N . THR A 1 486 ? 12.916 -1.310 -25.801 1.00 95.50 486 THR A N 1
ATOM 3666 C CA . THR A 1 486 ? 11.906 -0.257 -25.698 1.00 95.50 486 THR A CA 1
ATOM 3667 C C . THR A 1 486 ? 10.486 -0.825 -25.702 1.00 95.50 486 THR A C 1
ATOM 3669 O O . THR A 1 486 ? 9.650 -0.348 -24.942 1.00 95.50 486 THR A O 1
ATOM 3672 N N . SER A 1 487 ? 10.200 -1.875 -26.480 1.00 92.00 487 SER A N 1
ATOM 3673 C CA . SER A 1 487 ? 8.892 -2.548 -26.441 1.00 92.00 487 SER A CA 1
ATOM 3674 C C . SER A 1 487 ? 8.601 -3.157 -25.065 1.00 92.00 487 SER A C 1
ATOM 3676 O O . SER A 1 487 ? 7.516 -2.954 -24.525 1.00 92.00 487 SER A O 1
ATOM 3678 N N . ASN A 1 488 ? 9.579 -3.842 -24.462 1.00 93.56 488 ASN A N 1
ATOM 3679 C CA . ASN A 1 488 ? 9.441 -4.391 -23.107 1.00 93.56 488 ASN A CA 1
ATOM 3680 C C . ASN A 1 488 ? 9.270 -3.279 -22.058 1.00 93.56 488 ASN A C 1
ATOM 3682 O O . ASN A 1 488 ? 8.525 -3.430 -21.090 1.00 93.56 488 ASN A O 1
ATOM 3686 N N . GLN A 1 489 ? 9.956 -2.148 -22.247 1.00 93.25 489 GLN A N 1
ATOM 3687 C CA . GLN A 1 489 ? 9.823 -0.979 -21.382 1.00 93.25 489 GLN A CA 1
ATOM 3688 C C . GLN A 1 489 ? 8.408 -0.387 -21.441 1.00 93.25 489 GLN A C 1
ATOM 3690 O O . GLN A 1 489 ? 7.874 -0.023 -20.393 1.00 93.25 489 GLN A O 1
ATOM 3695 N N . VAL A 1 490 ? 7.782 -0.323 -22.623 1.00 94.38 490 VAL A N 1
ATOM 3696 C CA . VAL A 1 490 ? 6.384 0.120 -22.775 1.00 94.38 490 VAL A CA 1
ATOM 3697 C C . VAL A 1 490 ? 5.442 -0.800 -21.999 1.00 94.38 490 VAL A C 1
ATOM 3699 O O . VAL A 1 490 ? 4.693 -0.307 -21.161 1.00 94.38 490 VAL A O 1
ATOM 3702 N N . GLU A 1 491 ? 5.543 -2.119 -22.187 1.00 93.75 491 GLU A N 1
ATOM 3703 C CA . GLU A 1 491 ? 4.699 -3.102 -21.486 1.00 93.75 491 GLU A CA 1
ATOM 3704 C C . GLU A 1 491 ? 4.827 -2.988 -19.954 1.00 93.75 491 GLU A C 1
ATOM 3706 O O . GLU A 1 491 ? 3.833 -2.929 -19.225 1.00 93.75 491 GLU A O 1
ATOM 3711 N N . MET A 1 492 ? 6.058 -2.873 -19.445 1.00 94.00 492 MET A N 1
ATOM 3712 C CA . MET A 1 492 ? 6.309 -2.677 -18.012 1.00 94.00 492 MET A CA 1
ATOM 3713 C C . MET A 1 492 ? 5.716 -1.358 -17.497 1.00 94.00 492 MET A C 1
ATOM 3715 O O . MET A 1 492 ? 5.176 -1.299 -16.391 1.00 94.00 492 MET A O 1
ATOM 3719 N N . THR A 1 493 ? 5.801 -0.299 -18.299 1.00 94.31 493 THR A N 1
ATOM 3720 C CA . THR A 1 493 ? 5.298 1.028 -17.935 1.00 94.31 493 THR A CA 1
ATOM 3721 C C . THR A 1 493 ? 3.766 1.060 -17.902 1.00 94.31 493 THR A C 1
ATOM 3723 O O . THR A 1 493 ? 3.188 1.649 -16.987 1.00 94.31 493 THR A O 1
ATOM 3726 N N . GLU A 1 494 ? 3.094 0.368 -18.825 1.00 91.00 494 GLU A N 1
ATOM 3727 C CA . GLU A 1 494 ? 1.638 0.175 -18.793 1.00 91.00 494 GLU A CA 1
ATOM 3728 C C . GLU A 1 494 ? 1.200 -0.590 -17.535 1.00 91.00 494 GLU A C 1
ATOM 3730 O O . GLU A 1 494 ? 0.256 -0.177 -16.853 1.00 91.00 494 GLU A O 1
ATOM 3735 N N . SER A 1 495 ? 1.934 -1.642 -17.150 1.00 92.69 495 SER A N 1
ATOM 3736 C CA . SER A 1 495 ? 1.679 -2.352 -15.891 1.00 92.69 495 SER A CA 1
ATOM 3737 C C . SER A 1 495 ? 1.843 -1.441 -14.671 1.00 92.69 495 SER A C 1
ATOM 3739 O O . SER A 1 495 ? 1.028 -1.515 -13.750 1.00 92.69 495 SER A O 1
ATOM 3741 N N . PHE A 1 496 ? 2.854 -0.566 -14.646 1.00 92.56 496 PHE A N 1
ATOM 3742 C CA . PHE A 1 496 ? 3.004 0.410 -13.565 1.00 92.56 496 PHE A CA 1
ATOM 3743 C C . PHE A 1 496 ? 1.860 1.422 -13.521 1.00 92.56 496 PHE A C 1
ATOM 3745 O O . PHE A 1 496 ? 1.457 1.810 -12.424 1.00 92.56 496 PHE A O 1
ATOM 3752 N N . SER A 1 497 ? 1.301 1.813 -14.670 1.00 92.31 497 SER A N 1
ATOM 3753 C CA . SER A 1 497 ? 0.136 2.703 -14.707 1.00 92.31 497 SER A CA 1
ATOM 3754 C C . SER A 1 497 ? -1.037 2.095 -13.938 1.00 92.31 497 SER A C 1
ATOM 3756 O O . SER A 1 497 ? -1.617 2.760 -13.082 1.00 92.31 497 SER A O 1
ATOM 3758 N N . SER A 1 498 ? -1.326 0.809 -14.168 1.00 92.00 498 SER A N 1
ATOM 3759 C CA . SER A 1 498 ? -2.402 0.102 -13.463 1.00 92.00 498 SER A CA 1
ATOM 3760 C C . SER A 1 498 ? -2.168 0.042 -11.951 1.00 92.00 498 SER A C 1
ATOM 3762 O O . SER A 1 498 ? -3.102 0.239 -11.177 1.00 92.00 498 SER A O 1
ATOM 3764 N N . VAL A 1 499 ? -0.928 -0.211 -11.518 1.00 94.44 499 VAL A N 1
ATOM 3765 C CA . VAL A 1 499 ? -0.573 -0.249 -10.088 1.00 94.44 499 VAL A CA 1
ATOM 3766 C C . VAL A 1 499 ? -0.743 1.130 -9.446 1.00 94.44 499 VAL A C 1
ATOM 3768 O O . VAL A 1 499 ? -1.213 1.241 -8.317 1.00 94.44 499 VAL A O 1
ATOM 3771 N N . ILE A 1 500 ? -0.392 2.204 -10.155 1.00 95.44 500 ILE A N 1
ATOM 3772 C CA . ILE A 1 500 ? -0.577 3.569 -9.653 1.00 95.44 500 ILE A CA 1
ATOM 3773 C C . ILE A 1 500 ? -2.059 3.924 -9.499 1.00 95.44 500 ILE A C 1
ATOM 3775 O O . ILE A 1 500 ? -2.417 4.554 -8.502 1.00 95.44 500 ILE A O 1
ATOM 3779 N N . ASP A 1 501 ? -2.923 3.503 -10.423 1.00 92.81 501 ASP A N 1
ATOM 3780 C CA . ASP A 1 501 ? -4.368 3.711 -10.286 1.00 92.81 501 ASP A CA 1
ATOM 3781 C C . ASP A 1 501 ? -4.943 2.959 -9.072 1.00 92.81 501 ASP A C 1
ATOM 3783 O O . ASP A 1 501 ? -5.757 3.518 -8.331 1.00 92.81 501 ASP A O 1
ATOM 3787 N N . GLU A 1 502 ? -4.463 1.742 -8.794 1.00 95.00 502 GLU A N 1
ATOM 3788 C CA . GLU A 1 502 ? -4.819 0.992 -7.582 1.00 95.00 502 GLU A CA 1
ATOM 3789 C C . GLU A 1 502 ? -4.381 1.734 -6.309 1.00 95.00 502 GLU A C 1
ATOM 3791 O O . GLU A 1 502 ? -5.183 1.923 -5.396 1.00 95.00 502 GLU A O 1
ATOM 3796 N N . VAL A 1 503 ? -3.153 2.265 -6.276 1.00 94.94 503 VAL A N 1
ATOM 3797 C CA . VAL A 1 503 ? -2.645 3.071 -5.151 1.00 94.94 503 VAL A CA 1
ATOM 3798 C C . VAL A 1 503 ? -3.488 4.331 -4.921 1.00 94.94 503 VAL A C 1
ATOM 3800 O O . VAL A 1 503 ? -3.739 4.690 -3.768 1.00 94.94 503 VAL A O 1
ATOM 3803 N N . ILE A 1 5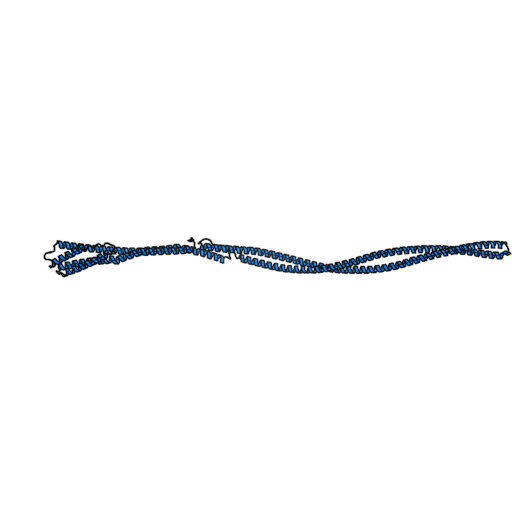04 ? -3.934 5.006 -5.987 1.00 94.25 504 ILE A N 1
ATOM 3804 C CA . ILE A 1 504 ? -4.834 6.168 -5.886 1.00 94.25 504 ILE A CA 1
ATOM 3805 C C . ILE A 1 504 ? -6.182 5.743 -5.296 1.00 94.25 504 ILE A C 1
ATOM 3807 O O . ILE A 1 504 ? -6.694 6.422 -4.404 1.00 94.25 504 ILE A O 1
ATOM 3811 N N . SER A 1 505 ? -6.741 4.624 -5.764 1.00 95.44 505 SER A N 1
ATOM 3812 C CA . SER A 1 505 ? -8.007 4.090 -5.255 1.00 95.44 505 SER A CA 1
ATOM 3813 C C . SER A 1 505 ? -7.908 3.718 -3.773 1.00 95.44 505 SER A C 1
ATOM 3815 O O . SER A 1 505 ? -8.755 4.132 -2.984 1.00 95.44 505 SER A O 1
ATOM 3817 N N . SER A 1 506 ? -6.852 3.009 -3.363 1.00 95.44 506 SER A N 1
ATOM 3818 C CA . SER A 1 506 ? -6.631 2.648 -1.957 1.00 95.44 506 SER A CA 1
ATOM 3819 C C . SER A 1 506 ? -6.414 3.869 -1.065 1.00 95.44 506 SER A C 1
ATOM 3821 O O . SER A 1 506 ? -6.898 3.895 0.063 1.00 95.44 506 SER A O 1
ATOM 3823 N N . ALA A 1 507 ? -5.724 4.905 -1.554 1.00 94.94 507 ALA A N 1
ATOM 3824 C CA . ALA A 1 507 ? -5.576 6.154 -0.809 1.00 94.94 507 ALA A CA 1
ATOM 3825 C C . ALA A 1 507 ? -6.936 6.834 -0.566 1.00 94.94 507 ALA A C 1
ATOM 3827 O O . ALA A 1 507 ? -7.193 7.299 0.541 1.00 94.94 507 ALA A O 1
ATOM 3828 N N . PHE A 1 508 ? -7.825 6.840 -1.563 1.00 94.38 508 PHE A N 1
ATOM 3829 C CA . PHE A 1 508 ? -9.182 7.376 -1.418 1.00 94.38 508 PHE A CA 1
ATOM 3830 C C . PHE A 1 508 ? -10.043 6.551 -0.445 1.00 94.38 508 PHE A C 1
ATOM 3832 O O . PHE A 1 508 ? -10.796 7.097 0.359 1.00 94.38 508 PHE A O 1
ATOM 3839 N N . GLU A 1 509 ? -9.920 5.225 -0.474 1.00 95.25 509 GLU A N 1
ATOM 3840 C CA . GLU A 1 509 ? -10.641 4.345 0.451 1.00 95.25 509 GLU A CA 1
ATOM 3841 C C . GLU A 1 509 ? -10.153 4.495 1.903 1.00 95.25 509 GLU A C 1
ATOM 3843 O O . GLU A 1 509 ? -10.962 4.508 2.838 1.00 95.25 509 GLU A O 1
ATOM 3848 N N . ASN A 1 510 ? -8.847 4.700 2.100 1.00 94.50 510 ASN A N 1
ATOM 3849 C CA . ASN A 1 510 ? -8.269 5.017 3.407 1.00 94.50 510 ASN A CA 1
ATOM 3850 C C . ASN A 1 510 ? -8.714 6.388 3.926 1.00 94.50 510 ASN A C 1
ATOM 3852 O O . ASN A 1 510 ? -8.980 6.518 5.122 1.00 94.50 510 ASN A O 1
ATOM 3856 N N . GLU A 1 511 ? -8.825 7.395 3.056 1.00 93.94 511 GLU A N 1
ATOM 3857 C CA . GLU A 1 511 ? -9.362 8.717 3.403 1.00 93.94 511 GLU A CA 1
ATOM 3858 C C . GLU A 1 511 ? -10.783 8.579 3.965 1.00 93.94 511 GLU A C 1
ATOM 3860 O O . GLU A 1 511 ? -11.045 8.968 5.104 1.00 93.94 511 GLU A O 1
ATOM 3865 N N . LYS A 1 512 ? -11.664 7.883 3.235 1.00 94.50 512 LYS A N 1
ATOM 3866 C CA . LYS A 1 512 ? -13.037 7.608 3.678 1.00 94.50 512 LYS A CA 1
ATOM 3867 C C . LYS A 1 512 ? -13.088 6.820 4.993 1.00 94.50 512 LYS A C 1
ATOM 3869 O O . LYS A 1 512 ? -13.881 7.137 5.876 1.00 94.50 512 LYS A O 1
ATOM 3874 N N . SER A 1 513 ? -12.248 5.796 5.135 1.00 95.31 513 SER A N 1
ATOM 3875 C CA . SER A 1 513 ? -12.180 4.989 6.363 1.00 95.31 513 SER A CA 1
ATOM 3876 C C . SER A 1 513 ? -11.711 5.820 7.562 1.00 95.31 513 SER A C 1
ATOM 3878 O O . SER A 1 513 ? -12.181 5.626 8.684 1.00 95.31 513 SER A O 1
ATOM 3880 N N . SER A 1 514 ? -10.809 6.774 7.325 1.00 95.38 514 SER A N 1
ATOM 3881 C CA . SER A 1 514 ? -10.327 7.708 8.342 1.00 95.38 514 SER A CA 1
ATOM 3882 C C . SER A 1 514 ? -11.442 8.665 8.783 1.00 95.38 514 SER A C 1
ATOM 3884 O O . SER A 1 514 ? -11.647 8.839 9.983 1.00 95.38 514 SER A O 1
ATOM 3886 N N . ASP A 1 515 ? -12.240 9.194 7.851 1.00 93.56 515 ASP A N 1
ATOM 3887 C CA . ASP A 1 515 ? -13.420 10.012 8.176 1.00 93.56 515 ASP A CA 1
ATOM 3888 C C . ASP A 1 515 ? -14.450 9.242 9.021 1.00 93.56 515 ASP A C 1
ATOM 3890 O O . ASP A 1 515 ? -14.995 9.759 10.004 1.00 93.56 515 ASP A O 1
ATOM 3894 N N . GLU A 1 516 ? -14.704 7.976 8.676 1.00 94.75 516 GLU A N 1
ATOM 3895 C CA . GLU A 1 516 ? -15.593 7.104 9.448 1.00 94.75 516 GLU A CA 1
ATOM 3896 C C . GLU A 1 516 ? -15.053 6.862 10.870 1.00 94.75 516 GLU A C 1
ATOM 3898 O O . GLU A 1 516 ? -15.805 6.987 11.843 1.00 94.75 516 GLU A O 1
ATOM 3903 N N . LEU A 1 517 ? -13.750 6.595 11.019 1.00 94.88 517 LEU A N 1
ATOM 3904 C CA . LEU A 1 517 ? -13.092 6.431 12.322 1.00 94.88 517 LEU A CA 1
ATOM 3905 C C . LEU A 1 517 ? -13.153 7.702 13.175 1.00 94.88 517 LEU A C 1
ATOM 3907 O O . LEU A 1 517 ? -13.427 7.611 14.377 1.00 94.88 517 LEU A O 1
ATOM 3911 N N . ALA A 1 518 ? -12.954 8.878 12.579 1.00 93.50 518 ALA A N 1
ATOM 3912 C CA . ALA A 1 518 ? -13.094 10.156 13.272 1.00 93.50 518 ALA A CA 1
ATOM 3913 C C . ALA A 1 518 ? -14.537 10.356 13.771 1.00 93.50 518 ALA A C 1
ATOM 3915 O O . ALA A 1 518 ? -14.760 10.707 14.933 1.00 93.50 518 ALA A O 1
ATOM 3916 N N . SER A 1 519 ? -15.538 10.034 12.941 1.00 94.56 519 SER A N 1
ATOM 3917 C CA . SER A 1 519 ? -16.955 10.101 13.326 1.00 94.56 519 SER A CA 1
ATOM 3918 C C . SER A 1 519 ? -17.306 9.144 14.471 1.00 94.56 519 SER A C 1
ATOM 3920 O O . SER A 1 519 ? -17.999 9.524 15.421 1.00 94.56 519 SER A O 1
ATOM 3922 N N . VAL A 1 520 ? -16.822 7.899 14.414 1.00 94.19 520 VAL A N 1
ATOM 3923 C CA . VAL A 1 520 ? -17.018 6.905 15.483 1.00 94.19 520 VAL A CA 1
ATOM 3924 C C . VAL A 1 520 ? -16.339 7.357 16.773 1.00 94.19 520 VAL A C 1
ATOM 3926 O O . VAL A 1 520 ? -16.944 7.267 17.839 1.00 94.19 520 VAL A O 1
ATOM 3929 N N . SER A 1 521 ? -15.128 7.903 16.683 1.00 94.94 521 SER A N 1
ATOM 3930 C CA . SER A 1 521 ? -14.395 8.438 17.834 1.00 94.94 521 SER A CA 1
ATOM 3931 C C . SER A 1 521 ? -15.148 9.583 18.506 1.00 94.94 521 SER A C 1
ATOM 3933 O O . SER A 1 521 ? -15.304 9.582 19.726 1.00 94.94 521 SER A O 1
ATOM 3935 N N . ALA A 1 522 ? -15.707 10.510 17.723 1.00 92.75 522 ALA A N 1
ATOM 3936 C CA . ALA A 1 522 ? -16.542 11.586 18.251 1.00 92.75 522 ALA A CA 1
ATOM 3937 C C . ALA A 1 522 ? -17.785 11.047 18.984 1.00 92.75 522 ALA A C 1
ATOM 3939 O O . ALA A 1 522 ? -18.113 11.513 20.077 1.00 92.75 522 ALA A O 1
ATOM 3940 N N . LYS A 1 523 ? -18.447 10.019 18.433 1.00 93.75 523 LYS A N 1
ATOM 3941 C CA . LYS A 1 523 ? -19.582 9.351 19.098 1.00 93.75 523 LYS A CA 1
ATOM 3942 C C . LYS A 1 523 ? -19.169 8.639 20.385 1.00 93.75 523 LYS A C 1
ATOM 3944 O O . LYS A 1 523 ? -19.904 8.712 21.365 1.00 93.75 523 LYS A O 1
ATOM 3949 N N . LEU A 1 524 ? -18.015 7.968 20.410 1.00 93.75 524 LEU A N 1
ATOM 3950 C CA . LEU A 1 524 ? -17.493 7.323 21.619 1.00 93.75 524 LEU A CA 1
ATOM 3951 C C . LEU A 1 524 ? -17.197 8.348 22.715 1.00 93.75 524 LEU A C 1
ATOM 3953 O O . LEU A 1 524 ? -17.592 8.133 23.858 1.00 93.75 524 LEU A O 1
ATOM 3957 N N . ALA A 1 525 ? -16.575 9.476 22.363 1.00 91.25 525 ALA A N 1
ATOM 3958 C CA . ALA A 1 525 ? -16.340 10.572 23.299 1.00 91.25 525 ALA A CA 1
ATOM 3959 C C . ALA A 1 525 ? -17.659 11.127 23.863 1.00 91.25 525 ALA A C 1
ATOM 3961 O O . ALA A 1 525 ? -17.772 11.325 25.071 1.00 91.25 525 ALA A O 1
ATOM 3962 N N . GLN A 1 526 ? -18.684 11.296 23.019 1.00 92.25 526 GLN A N 1
ATOM 3963 C CA . GLN A 1 526 ? -20.014 11.728 23.454 1.00 92.25 526 GLN A CA 1
ATOM 3964 C C . GLN A 1 526 ? -20.682 10.717 24.403 1.00 92.25 526 GLN A C 1
ATOM 3966 O O . GLN A 1 526 ? -21.194 11.113 25.448 1.00 92.25 526 GLN A O 1
ATOM 3971 N N . LEU A 1 527 ? -20.666 9.420 24.071 1.00 91.38 527 LEU A N 1
ATOM 3972 C CA . LEU A 1 527 ? -21.204 8.369 24.948 1.00 91.38 527 LEU A CA 1
ATOM 3973 C C . LEU A 1 527 ? -20.473 8.336 26.294 1.00 91.38 527 LEU A C 1
ATOM 3975 O O . LEU A 1 527 ? -21.090 8.118 27.334 1.00 91.38 527 LEU A O 1
ATOM 3979 N N . SER A 1 528 ? -19.161 8.559 26.277 1.00 92.31 528 SER A N 1
ATOM 3980 C CA . SER A 1 528 ? -18.353 8.617 27.489 1.00 92.31 528 SER A CA 1
ATOM 3981 C C . SER A 1 528 ? -18.690 9.832 28.355 1.00 92.31 528 SER A C 1
ATOM 3983 O O . SER A 1 528 ? -18.775 9.719 29.578 1.00 92.31 528 SER A O 1
ATOM 3985 N N . ASP A 1 529 ? -18.933 10.993 27.747 1.00 89.31 529 ASP A N 1
ATOM 3986 C CA . ASP A 1 529 ? -19.405 12.178 28.469 1.00 89.31 529 ASP A CA 1
ATOM 3987 C C . ASP A 1 529 ? -20.787 11.930 29.097 1.00 89.31 529 ASP A C 1
ATOM 3989 O O . ASP A 1 529 ? -21.008 12.227 30.271 1.00 89.31 529 ASP A O 1
ATOM 3993 N N . GLU A 1 530 ? -21.693 11.270 28.371 1.00 89.81 530 GLU A N 1
ATOM 3994 C CA . GLU A 1 530 ? -23.017 10.903 28.880 1.00 89.81 530 GLU A CA 1
ATOM 3995 C C . GLU A 1 530 ? -22.939 9.903 30.049 1.00 89.81 530 GLU A C 1
ATOM 3997 O O . GLU A 1 530 ? -23.591 10.106 31.076 1.00 89.81 530 GLU A O 1
ATOM 4002 N N . LEU A 1 531 ? -22.081 8.880 29.959 1.00 88.88 531 LEU A N 1
ATOM 4003 C CA . LEU A 1 531 ? -21.805 7.955 31.066 1.00 88.88 531 LEU A CA 1
ATOM 4004 C C . LEU A 1 531 ? -21.219 8.681 32.279 1.00 88.88 531 LEU A C 1
ATOM 4006 O O . LEU A 1 531 ? -21.636 8.436 33.412 1.00 88.88 531 LEU A O 1
ATOM 4010 N N . THR A 1 532 ? -20.283 9.601 32.055 1.00 87.44 532 THR A N 1
ATOM 4011 C CA . THR A 1 532 ? -19.689 10.421 33.121 1.00 87.44 532 THR A CA 1
ATOM 4012 C C . THR A 1 532 ? -20.750 11.295 33.781 1.00 87.44 532 THR A C 1
ATOM 4014 O O . THR A 1 532 ? -20.827 11.364 35.003 1.00 87.44 532 THR A O 1
ATOM 4017 N N . LYS A 1 533 ? -21.647 11.897 32.997 1.00 87.56 533 LYS A N 1
ATOM 4018 C CA . LYS A 1 533 ? -22.752 12.705 33.510 1.00 87.56 533 LYS A CA 1
ATOM 4019 C C . LYS A 1 533 ? -23.736 11.878 34.335 1.00 87.56 533 LYS A C 1
ATOM 4021 O O . LYS A 1 533 ? -24.137 12.328 35.405 1.00 87.56 533 LYS A O 1
ATOM 4026 N N . ILE A 1 534 ? -24.109 10.682 33.879 1.00 85.44 534 ILE A N 1
ATOM 4027 C CA . ILE A 1 534 ? -25.006 9.779 34.619 1.00 85.44 534 ILE A CA 1
ATOM 4028 C C . ILE A 1 534 ? -24.347 9.333 35.925 1.00 85.44 534 ILE A C 1
ATOM 4030 O O . ILE A 1 534 ? -24.966 9.402 36.981 1.00 85.44 534 ILE A O 1
ATOM 4034 N N . THR A 1 535 ? -23.084 8.914 35.872 1.00 84.69 535 THR A N 1
ATOM 4035 C CA . THR A 1 535 ? -22.356 8.452 37.062 1.00 84.69 535 THR A CA 1
ATOM 4036 C C . THR A 1 535 ? -22.041 9.577 38.044 1.00 84.69 535 THR A C 1
ATOM 4038 O O . THR A 1 535 ? -22.088 9.341 39.242 1.00 84.69 535 THR A O 1
ATOM 4041 N N . SER A 1 536 ? -21.828 10.813 37.578 1.00 82.44 536 SER A N 1
ATOM 4042 C CA . SER A 1 536 ? -21.621 11.984 38.447 1.00 82.44 536 SER A CA 1
ATOM 4043 C C . SER A 1 536 ? -22.848 12.371 39.279 1.00 82.44 536 SER A C 1
ATOM 4045 O O . SER A 1 536 ? -22.724 13.138 40.230 1.00 82.44 536 SER A O 1
ATOM 4047 N N . GLN A 1 537 ? -24.031 11.841 38.941 1.00 79.69 537 GLN A N 1
ATOM 4048 C CA . GLN A 1 537 ? -25.225 11.976 39.777 1.00 79.69 537 GLN A CA 1
ATOM 4049 C C . GLN A 1 537 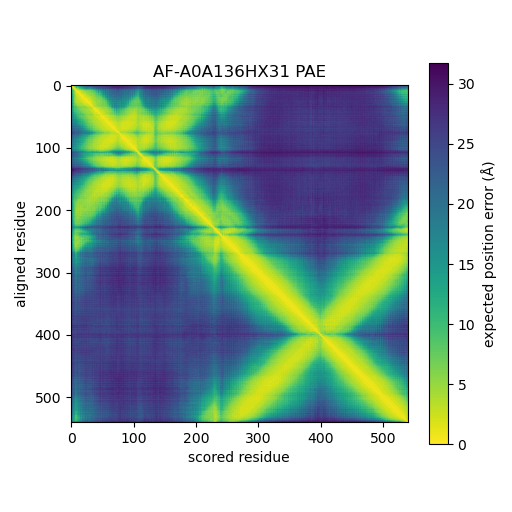? -25.177 11.080 41.015 1.00 79.69 537 GLN A C 1
ATOM 4051 O O . GLN A 1 537 ? -26.069 11.193 41.841 1.00 79.69 537 GLN A O 1
ATOM 4056 N N . PHE A 1 538 ? -24.187 10.193 41.136 1.00 77.94 538 PHE A N 1
ATOM 4057 C CA . PHE A 1 538 ? -23.991 9.338 42.297 1.00 77.94 538 PHE A CA 1
ATOM 4058 C C . PHE A 1 538 ? -22.667 9.719 42.960 1.00 77.94 538 PHE A C 1
ATOM 4060 O O . PHE A 1 538 ? -21.595 9.513 42.391 1.00 77.94 538 PHE A O 1
ATOM 4067 N N . SER A 1 539 ? -22.731 10.290 44.163 1.00 70.75 539 SER A N 1
ATOM 4068 C CA . SER A 1 539 ? -21.527 10.512 44.971 1.00 70.75 539 SER A CA 1
ATOM 4069 C C . SER A 1 539 ? -21.094 9.186 45.576 1.00 70.75 539 SER A C 1
ATOM 4071 O O . SER A 1 539 ? -21.852 8.573 46.322 1.00 70.75 539 SER A O 1
ATOM 4073 N N . VAL A 1 540 ? -19.895 8.735 45.224 1.00 66.00 540 VAL A N 1
ATOM 4074 C CA . VAL A 1 540 ? -19.275 7.508 45.743 1.00 66.00 540 VAL A CA 1
ATOM 4075 C C . VAL A 1 540 ? -18.575 7.784 47.064 1.00 66.00 540 VAL A C 1
ATOM 4077 O O . VAL A 1 540 ? -17.830 8.789 47.129 1.00 66.00 540 VAL A O 1
#

Solvent-accessible surface area (backbone atoms only — not comparable to full-atom values): 27086 Å² total; per-residue (Å²): 135,77,84,76,62,77,52,31,70,65,48,53,54,52,49,58,53,52,52,52,53,52,46,52,50,55,50,54,53,53,50,54,59,48,49,52,57,31,52,52,50,52,51,45,44,66,73,39,39,50,54,48,33,58,49,33,54,49,46,51,56,33,50,51,49,27,52,52,26,34,50,47,15,42,76,72,47,43,66,69,30,46,57,51,20,51,52,36,47,54,50,40,52,53,49,50,53,50,46,52,55,49,38,72,72,41,101,54,90,75,85,87,84,58,64,51,50,51,54,25,50,58,49,45,50,53,44,29,38,33,67,40,71,77,37,66,96,86,56,75,81,47,74,66,54,54,51,51,34,52,52,28,47,51,48,40,51,47,54,39,48,53,51,28,52,53,36,50,53,49,42,54,52,51,54,51,51,36,52,53,42,52,51,50,46,53,54,55,50,52,53,50,52,53,52,45,52,52,53,52,51,67,56,49,53,60,54,51,54,54,53,53,52,55,52,52,50,54,53,46,52,52,47,45,38,73,70,51,56,44,42,37,70,68,69,59,71,71,68,77,41,55,67,56,23,55,51,22,49,53,51,38,51,53,32,50,54,49,30,51,53,51,51,49,51,50,53,50,29,58,50,44,34,55,52,19,52,51,46,28,53,52,17,54,52,46,31,53,50,22,52,53,49,33,53,52,32,54,52,50,49,54,51,46,55,51,51,48,55,50,36,53,49,52,38,53,50,22,50,52,50,32,54,52,29,54,53,48,51,52,53,50,54,54,50,51,53,50,50,55,52,49,51,54,52,38,50,50,49,32,53,54,29,51,53,50,36,53,54,38,52,51,48,48,52,53,53,48,53,51,51,52,53,40,53,51,50,36,52,49,22,51,50,42,29,53,52,20,48,54,44,26,53,52,17,60,70,52,44,84,85,15,51,73,52,24,55,52,18,50,52,49,23,52,51,16,50,53,49,32,50,51,39,51,56,50,48,56,52,47,54,53,48,51,53,50,42,51,54,50,36,54,52,29,52,53,49,31,53,50,32,54,51,54,49,56,53,50,53,53,51,52,57,52,48,54,53,51,51,53,50,38,53,50,52,38,52,49,24,50,52,49,36,52,53,36,52,54,49,46,56,53,44,55,54,48,49,56,53,37,53,50,51,37,51,52,21,52,52,44,32,53,51,18,55,51,42,33,53,51,17,53,50,43,33,51,53,23,50,51,52,42,57,60,49,66,48,38,44,100

Mean predicted aligned error: 17.59 Å

pLDDT: mean 85.85, std 9.12, range [34.31, 96.44]

Secondary structure (DSSP, 8-state):
-----TTSHHHHHHHHHHHHHHHHHHHHHHHHHHHHHHHHHHHHIIIIIHHHHHHHHHHHHHHHHHHHHHHHHHHH--THHHHHHHHHHHHHHHHHHHHHHHHHHSSS------HHHHHHHHHHHHHHHHHTT-S-TT----HHHHHHHHHHHHHHHHHHHHHHHHHHHHHHHHHHHHHHHHHHHHHHHHHHHHHHHHHHHHHHHHHHHHHHHHHHHHHHHHHHHHHTTT-TT------SSHHHHHHHHHHHHHHHHHHHHHHHHHHHHHHHHHHHHHHHHHHHHHHHHHHHHHHHHHHHHHHHHHHHHHHHHHHHHHHHHHHHHHHHHHHHHHHHHHHHHHHHHHHHHHHHHHHHHHHHHHHHHHHHHHHHHHHHHHHHHHHHHHHHHHHHHHHHHTGGGGHHHHHHHHHHHHHHHHHHHHHHHHHHHHHHHHHHHHHHHHHHHHHHHHHHHHHHHHHHHHHHHHHHHHHHHHHHHHHHHHHHHHHHHHHHHHHHHHHHHHHHHHHHHHHHHHHHHHHHHHHHHHHHHHHHHHHTTS--

Sequence (540 aa):
MFPLNVNTIAVRIYAITAIGIVCFSIFQLSVLINGSATVKLLDELAKTDYPIQRISENRILLLNKISDDLLTAVVTGDTEFIDKAALAYKELEMVNKTLVDIISKSEKKYTVENTPLQEYFELASRISMALTGNGAASYVPSAQDREKMNALLEEVNRQFTEFKEDSVARLASNIETAKNGSSRVITIGVSIGFLSILLAVLVAVPVQRSLSKSISQLTSSLDTFKTGNGDLSVRLPESGLDDIRQLSHAFNGFMAELSQAFSSVVSLSGGLTGHAFNVSSAAEESHAISNVQSSNAKRARQNIEGILQESHLISSKSNEAKELADSSNNRVNESRALFSHTVLSIKSLRDAAADAVTEMEALLIDVNQVTDALNVIQNIASRTNLLSLNAAIEAARAGEAGRGFAVVADEVRDLAIKTQSSATDIHKMIEKLQSRTRVVSTSLDGSKSKAEESFSEIESANASLENVVADIVQVTALAYEIASSTSNQVEMTESFSSVIDEVISSAFENEKSSDELASVSAKLAQLSDELTKITSQFSV

Nearest PDB structures (foldseek):
  8c5v-assembly1_I  TM=6.535E-01  e=2.337E-10  Escherichia coli
  3zx6-assembly1_B  TM=7.169E-01  e=1.944E-06  Archaeoglobus fulgidus DSM 4304
  3ja6-assembly1_H  TM=9.033E-01  e=1.899E-05  Escherichia coli
  3ja6-assembly1_I  TM=7.146E-01  e=2.270E-05  Escherichia coli
  3g67-assembly1_A  TM=6.425E-01  e=6.919E-03  Thermotoga maritima

Foldseek 3Di:
DPPPPCQALVNLVVVLVVLLVVLVVVLVVLLVVLVVVLVVLVVCLVQALVLLLVLLVLLLVLLVLLVVLLVCCLVVLDCVSLVVSVVSLVVSVVSVVVNVVSCVVDPDDDDDDCVLVVVLSVLSSQQSCVSSPNHDPPDDDDPVSVVSNVVSSVVSSVVSVVSNVVSVVVSVVSVVVSVVSVVVSVVVSVVSVVVSVVVSCVSPVVSVVQVVVLVVQVVVLVVCCVVVLAALVRADDLDGRPVSNVVRVVVNVVSVVVVVVLVVLLVVLVVLLVVLVVLLVVLVVLLVVLVVLLVVLVVLLVVLVVLLVVLVVLLVVLVVLLVVLVVVLVVLVVVVVVLVVVLVVLVVLLVVLVVLLVVLVVVLVVLVVVLVVLVVQLVVLVVQLVVLVVQLVVLVVVPPVSPVSNVVSVVSNVVSVVSNVVSVVVNVVSVVVSVVSVVVSVVSVVSNVVSVVVSVVSVVVNVVSVVVNVVSVVSNVVSVVSNVVSVVSNVVSVVVSVVSVVSSVVSVVSNVVSVVSNVVSVVSNVVSVVSNVVSVSHND

Radius of gyration: 102.24 Å; Cα contacts (8 Å, |Δi|>4): 421; chains: 1; bounding box: 200×59×280 Å